Protein 4J6O (pdb70)

Foldseek 3Di:
DDDPQEAAVAAFQEKEWAACAQVVVFVVVQCVVVAKDKDQDDVADQLRRIDIDHPVLGAYEYQENLHFQFDHSSNSNSPQSNRVVVPRYAYAYALVLVVLLCVLVPDPDDCDRGNVVRVVVCVPDDDVSVVVSNVVSVPHAAWHQYNNNQAIEAAQKAAAVCPPPRDPVRSVCRHANDFDPAADPVRHTHHDPRLQVHQHNHQYEYAYQADCQWDDGNSYIHQRNPQLQQHWMWIQGPPVRDIDIDTHPDNRHHDDDDDPD/DPLPQEAAVAAFFEKEWAACAQVVVFVVVQCVVVQKDKDQDDPDDQLGRIDIDHPVLGAYEYQENLHFQFDHSSNSNSPQSNSVVVVRYAYAYALLLVQLLCVLVPDDDDCDRGNVVRVVVCVVDDVVNSVSSSVVSVPHAQKHQYHNRAAIEAAQKAAPVLRSPHDPVRSCCSHANAWPPDADPVRHTHGDPRLQVHDGNYQYEYARDADLQWDDRPSYIHQRPPQLQQHWMWIQGPPVRDIDIDTRPGNSHHPPPD

Secondary structure (DSSP, 8-state):
---TTEETT----EEEE---TT-HHHHHHHHHHTT-EEEE-TT--GGGSEEEE-TT--EEEE-S--SSSSTTHHHHHHHHHHHHHHTSEEE---HHHHHHHHHHTT------TTHHHHHHHHTTS-HHHHHHHHHHHHT--SEEEEGGGTEEEESS---GGGTT--SHHHHHHHHH--EEEEE-TTS-EEE--TTTT---SSEEEE--S--SS-EE-SSEEE---BGGGTSEEEEEEETTTEEEEEE-SS--SPPPP----/---TTEETT----EEEE---TT-HHHHHHHHHHTT-EEEE-TT--GGGSEEEE-TT--EEEE-S--SSSSS-HHHHHHHHHHHHHTTSEEE---HHHHHHHHHHHS------TTHHHHHHHHHTS-HHHHHHHHHHHHT--SEEEETTTTEEEESS---GGGTT--SHHHHHHHHH--EEEEE-TTS-EEE--HHHH---SSEEEE--S--SS-EEETTEEE---BGGGTSEEEEEEETTTEEEEEE-SS-SS-S---

Sequence (519 aa):
SMLWNNKKDDEHGPFDIIGDIHGCYDELKMLLEKLGYLIEEVEGGVGSGKYRVTHPEGRKVLFLGDLVDRGPKITEEVLKLVMGMVKSGIALCVPGNNHDVVKLLRKLNGRDVQQITHGLDRTLEQLAKEPQEFIEEVKAFIDGLVVSHYVLDDGKLVVAHAGMKEEFQGRGSGKVREFALYYGETTGETDEYGLPVRYDWASDYRGKALVVYGHTPQAEVLKKVNNNNTINIDTGCVFGGKLTAYRYPEREIVDVVKKALKTYYEPALEHHHSMMLWNNNKKDEHGPFDIIGDIHGCYDELKMLLEKLGYLIEEVEGGVGSGKYRRVTHPEGRKVLFLGDLVDRGPKITEVLKLVMGMVKSGIALLCVPGNHDVKLLRKLNGRDVQITHGLDRTLEQLAKEPQEFIEEVKAFIDGLVSHYVLDDGKLVVAHAGMKEEFQGRGSGKVREFALYGETTTGETDEYGLPVRYDWASDYRGKALVVYGHTTPQAEVLKVNNTINIDTGCVFGGKLTAYRYPEREIVDVKALKTYYEPALE

GO terms:
  GO:0005515 protein binding (F, IPI)

CATH classification: 3.60.21.10

Radius of gyration: 27.47 Å; Cα contacts (8 Å, |Δi|>4): 1203; chains: 2; bounding box: 80×48×78 Å

B-factor: mean 41.6, std 20.17, range [12.7, 152.12]

Organism: Acetivibrio thermocellus (strain ATCC 27405 / DSM 1237 / JCM 9322 / NBRC 103400 / NCIMB 10682 / NRRL B-4536 / VPI 7372) (NCBI:txid203119)

Solvent-accessible surface area: 24219 Å² total; per-residue (Å²): 152,171,76,190,6,65,68,91,129,55,78,30,45,2,0,0,0,1,6,0,6,0,0,17,44,0,0,76,83,0,0,74,130,11,30,3,103,30,100,129,52,171,78,21,124,7,8,34,49,16,128,5,56,20,106,118,50,8,75,0,2,1,0,1,5,2,0,3,29,2,61,83,0,13,35,0,0,15,1,0,8,10,1,46,156,55,38,21,3,38,3,1,0,0,50,23,2,4,54,0,14,74,60,37,94,65,143,135,23,139,80,52,118,1,1,58,86,0,45,93,28,3,80,171,36,71,124,128,6,26,52,58,0,63,70,27,2,101,42,19,18,14,0,17,10,0,6,67,8,63,0,0,2,0,3,0,0,0,43,97,114,10,38,28,105,49,49,51,142,0,76,103,3,0,3,97,13,49,76,63,75,130,86,56,104,98,46,95,98,52,154,62,87,12,5,51,90,6,170,7,146,3,8,0,0,11,0,38,49,67,52,89,107,43,73,128,38,70,45,0,7,3,0,5,4,6,1,1,33,36,30,37,2,1,0,11,41,5,36,28,54,67,70,29,39,11,162,19,95,141,98,39,46,145,77,95,178,165,113,181,182,149,129,88,150,8,48,69,96,127,49,86,28,42,1,0,0,0,1,5,0,7,0,1,14,44,1,0,64,85,0,0,80,128,9,30,5,111,33,85,118,51,164,71,19,110,8,10,31,48,18,116,4,46,19,108,129,50,7,68,0,1,1,0,1,5,2,0,0,23,0,63,80,0,14,35,0,0,17,0,0,7,7,1,47,165,58,40,19,3,33,3,1,0,0,45,11,2,3,40,0,12,70,63,36,93,57,147,141,26,146,72,59,112,3,0,84,83,0,52,110,18,6,80,164,32,71,120,124,2,19,90,60,0,40,66,28,2,102,54,22,28,11,0,20,9,0,7,63,13,35,0,0,1,0,3,0,0,0,36,93,109,13,24,11,128,61,57,52,130,1,84,104,2,0,3,101,8,50,92,66,71,119,84,65,176,183,50,106,100,51,136,63,87,15,5,51,89,7,159,6,152,4,10,0,0,13,0,35,50,70,50,89,106,35,78,123,39,84,38,1,0,4,0,6,5,6,2,2,46,19,21,37,2,1,0,9,42,4,49,38,36,51,65,28,41,8,125,11,107,134,58,29,19,92,83,85,92,206

Nearest PDB structures (foldseek):
  4j6o-assembly2_B  TM=9.905E-01  e=7.150E-50  Acetivibrio thermocellus ATCC 27405
  6uuq-assembly1_A  TM=6.506E-01  e=3.120E-08  Homo sapiens
  6zej-assembly6_O  TM=6.027E-01  e=7.648E-09  Homo sapiens
  6zeh-assembly2_B  TM=6.159E-01  e=3.491E-08  Homo sapiens
  1fjm-assembly2_B  TM=6.033E-01  e=2.788E-08  Oryctolagus cuniculus

InterPro domains:
  IPR004843 Calcineurin-like, phosphoesterase domain [PF00149] (181-378)
  IPR006186 Serine/threonine-specific protein phosphatase/bis(5-nucleosyl)-tetraphosphatase [PR00114] (181-208)
  IPR006186 Serine/threonine-specific protein phosphatase/bis(5-nucleosyl)-tetraphosphatase [PR00114] (228-255)
  IPR024028 Polynucleotide kinase-phosphatase, bacterial [TIGR04075] (1-870)
  IPR027417 P-loop containing nucleoside triphosphate hydrolase [G3DSA:3.40.50.300] (1-170)
  IPR027417 P-loop containing nucleoside triphosphate hydrolase [SSF52540] (10-129)
  IPR029052 Metallo-dependent phosphatase-like [G3DSA:3.60.21.10] (171-429)
  IPR029052 Metallo-dependent phosphatase-like [SSF56300] (152-404)
  IPR032380 Polynucleotide kinase-phosphatase, ligase domain [PF16542] (474-865)
  IPR041780 PrpE-like, metallophosphatase domain [cd07423] (183-421)
  IPR050126 Diadenosine polyphosphate hydrolase [PTHR42850] (174-424)

Structure (mmCIF, N/CA/C/O backbone):
data_4J6O
#
_entry.id   4J6O
#
_cell.length_a   66.700
_cell.length_b   38.660
_cell.length_c   92.950
_cell.angle_alpha   90.00
_cell.angle_beta   91.80
_cell.angle_gamma   90.00
#
_symmetry.space_group_name_H-M   'P 1 21 1'
#
loop_
_entity.id
_entity.type
_entity.pdbx_description
1 polymer Metallophosphoesterase
2 non-polymer 'CITRIC ACID'
3 non-polymer 'TRIETHYLENE GLYCOL'
4 non-polymer 'TETRAETHYLENE GLYCOL'
5 non-polymer GLYCEROL
6 non-polymer 'MANGANESE (II) ION'
7 water water
#
loop_
_atom_site.group_PDB
_atom_site.id
_atom_site.type_symbol
_atom_site.label_atom_id
_atom_site.label_alt_id
_atom_site.label_comp_id
_atom_site.label_asym_id
_atom_site.label_entity_id
_atom_site.label_seq_id
_atom_site.pdbx_PDB_ins_code
_atom_site.Cartn_x
_atom_site.Cartn_y
_atom_site.Cartn_z
_atom_site.occupancy
_atom_site.B_iso_or_equiv
_atom_site.auth_seq_id
_atom_site.auth_comp_id
_atom_site.auth_asym_id
_atom_site.auth_atom_id
_atom_site.pdbx_PDB_model_num
ATOM 1 N N . SER A 1 1 ? 45.610 48.184 26.580 1.00 85.11 169 SER A N 1
ATOM 2 C CA . SER A 1 1 ? 46.780 47.375 26.251 1.00 104.19 169 SER A CA 1
ATOM 3 C C . SER A 1 1 ? 47.353 46.727 27.505 1.00 111.46 169 SER A C 1
ATOM 4 O O . SER A 1 1 ? 48.378 46.045 27.451 1.00 115.07 169 SER A O 1
ATOM 7 N N . MET A 1 2 ? 46.670 46.920 28.630 1.00 123.65 170 MET A N 1
ATOM 8 C CA . MET A 1 2 ? 47.278 46.679 29.939 1.00 123.50 170 MET A CA 1
ATOM 9 C C . MET A 1 2 ? 46.781 45.430 30.674 1.00 115.18 170 MET A C 1
ATOM 10 O O . MET A 1 2 ? 46.477 45.492 31.867 1.00 104.74 170 MET A O 1
ATOM 15 N N . LEU A 1 3 ? 46.716 44.294 29.988 1.00 51.51 171 LEU A N 1
ATOM 16 C CA . LEU A 1 3 ? 46.065 43.133 30.593 1.00 69.43 171 LEU A CA 1
ATOM 17 C C . LEU A 1 3 ? 46.970 42.429 31.552 1.00 49.72 171 LEU A C 1
ATOM 18 O O . LEU A 1 3 ? 48.183 42.655 31.577 1.00 60.10 171 LEU A O 1
ATOM 23 N N . TRP A 1 4 ? 46.355 41.562 32.343 1.00 51.82 172 TRP A N 1
ATOM 24 C CA . TRP A 1 4 ? 47.072 40.867 33.382 1.00 48.03 172 TRP A CA 1
ATOM 25 C C . TRP A 1 4 ? 47.913 39.825 32.710 1.00 45.58 172 TRP A C 1
ATOM 26 O O . TRP A 1 4 ? 48.950 39.382 33.244 1.00 44.48 172 TRP A O 1
ATOM 37 N N . ASN A 1 5 ? 47.527 39.451 31.502 1.00 44.80 173 ASN A N 1
ATOM 38 C CA . ASN A 1 5 ? 48.248 38.352 30.878 1.00 42.53 173 ASN A CA 1
ATOM 39 C C . ASN A 1 5 ? 49.612 38.751 30.295 1.00 41.52 173 ASN A C 1
ATOM 40 O O . ASN A 1 5 ? 50.441 37.907 29.970 1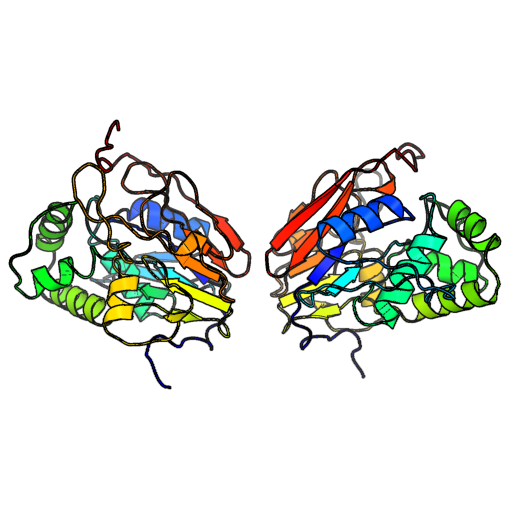.00 39.78 173 ASN A O 1
ATOM 45 N N . ASN A 1 6 ? 49.883 40.043 30.217 1.00 42.82 174 ASN A N 1
ATOM 46 C CA . ASN A 1 6 ? 51.135 40.479 29.634 1.00 42.20 174 ASN A CA 1
ATOM 47 C C . ASN A 1 6 ? 52.337 40.414 30.612 1.00 41.94 174 ASN A C 1
ATOM 48 O O . ASN A 1 6 ? 52.449 41.196 31.540 1.00 43.39 174 ASN A O 1
ATOM 53 N N . LYS A 1 7 ? 53.235 39.457 30.403 1.00 40.20 175 LYS A N 1
ATOM 54 C CA . LYS A 1 7 ? 54.443 39.352 31.230 1.00 40.04 175 LYS A CA 1
ATOM 55 C C . LYS A 1 7 ? 55.629 39.270 30.298 1.00 39.44 175 LYS A C 1
ATOM 56 O O . LYS A 1 7 ? 56.568 38.506 30.543 1.00 42.08 175 LYS A O 1
ATOM 62 N N . LYS A 1 8 ? 55.547 40.003 29.199 1.00 39.39 176 LYS A N 1
ATOM 63 C CA . LYS A 1 8 ? 56.586 39.981 28.184 1.00 40.46 176 LYS A CA 1
ATOM 64 C C . LYS A 1 8 ? 57.959 40.418 28.701 1.00 42.56 176 LYS A C 1
ATOM 65 O O . LYS A 1 8 ? 58.991 40.061 28.113 1.00 46.65 176 LYS A O 1
ATOM 71 N N . ASP A 1 9 ? 57.988 41.138 29.822 1.00 41.56 177 ASP A N 1
ATOM 72 C CA A ASP A 1 9 ? 59.260 41.557 30.424 0.49 58.52 177 ASP A CA 1
ATOM 73 C CA B ASP A 1 9 ? 59.254 41.555 30.425 0.51 57.96 177 ASP A CA 1
ATOM 74 C C . ASP A 1 9 ? 59.902 40.463 31.291 1.00 42.11 177 ASP A C 1
ATOM 75 O O . ASP A 1 9 ? 61.003 40.653 31.845 1.00 46.83 177 ASP A O 1
ATOM 84 N N . GLU A 1 10 ? 59.232 39.329 31.392 1.00 39.67 178 GLU A N 1
ATOM 85 C CA . GLU A 1 10 ? 59.740 38.187 32.142 1.00 39.28 178 GLU A CA 1
ATOM 86 C C . GLU A 1 10 ? 60.428 37.204 31.196 1.00 37.06 178 GLU A C 1
ATOM 87 O O . GLU A 1 10 ? 59.775 36.565 30.345 1.00 35.85 178 GLU A O 1
ATOM 93 N N . HIS A 1 11 ? 61.747 37.062 31.346 1.00 41.72 179 HIS A N 1
ATOM 94 C CA . HIS A 1 11 ? 62.484 36.295 30.348 1.00 40.86 179 HIS A CA 1
ATOM 95 C C . HIS A 1 11 ? 62.899 34.909 30.833 1.00 38.68 179 HIS A C 1
ATOM 96 O O . HIS A 1 11 ? 63.316 34.091 30.033 1.00 47.47 179 HIS A O 1
ATOM 103 N N . GLY A 1 12 ? 62.741 34.647 32.131 1.00 35.94 180 GLY A N 1
ATOM 104 C CA . GLY A 1 12 ? 63.081 33.361 32.702 1.00 35.52 180 GLY A CA 1
ATOM 105 C C . GLY A 1 12 ? 64.569 33.375 32.973 1.00 36.36 180 GLY A C 1
ATOM 106 O O . GLY A 1 12 ? 65.138 34.453 33.083 1.00 40.83 180 GLY A O 1
ATOM 107 N N . PRO A 1 13 ? 65.204 32.202 33.002 1.00 36.75 181 PRO A N 1
ATOM 108 C CA . PRO A 1 13 ? 64.630 30.881 32.679 1.00 34.78 181 PRO A CA 1
ATOM 109 C C . PRO A 1 13 ? 63.428 30.430 33.502 1.00 37.15 181 PRO A C 1
ATOM 110 O O . PRO A 1 13 ? 63.290 30.882 34.639 1.00 35.65 181 PRO A O 1
ATOM 114 N N . PHE A 1 14 ? 62.621 29.525 32.944 1.00 27.93 182 PHE A N 1
ATOM 115 C CA . PHE A 1 14 ? 61.429 29.040 33.659 1.00 25.63 182 PHE A CA 1
ATOM 116 C C . PHE A 1 14 ? 61.451 27.540 33.659 1.00 23.01 182 PHE A C 1
ATOM 117 O O . PHE A 1 14 ? 61.967 26.919 32.736 1.00 28.13 182 PHE A O 1
ATOM 125 N N . ASP A 1 15 ? 60.891 26.950 34.710 1.00 25.28 183 ASP A N 1
ATOM 126 C CA . ASP A 1 15 ? 60.625 25.519 34.719 1.00 21.51 183 ASP A CA 1
ATOM 127 C C . ASP A 1 15 ? 59.139 25.388 34.848 1.00 17.78 183 ASP A C 1
ATOM 128 O O . ASP A 1 15 ? 58.543 25.903 35.808 1.00 20.03 183 ASP A O 1
ATOM 133 N N . ILE A 1 16 ? 58.553 24.814 33.810 1.00 17.88 184 ILE A N 1
ATOM 134 C CA . ILE A 1 16 ? 57.087 24.841 33.629 1.00 18.37 184 ILE A CA 1
ATOM 135 C C . ILE A 1 16 ? 56.536 23.471 33.996 1.00 16.17 184 ILE A C 1
ATOM 136 O O . ILE A 1 16 ? 57.018 22.460 33.482 1.00 17.91 184 ILE A O 1
ATOM 141 N N . ILE A 1 17 ? 55.592 23.413 34.947 1.00 16.70 185 ILE A N 1
ATOM 142 C CA . ILE A 1 17 ? 55.252 22.104 35.569 1.00 16.20 185 ILE A CA 1
ATOM 143 C C . ILE A 1 17 ? 53.758 21.819 35.291 1.00 17.47 185 ILE A C 1
ATOM 144 O O . ILE A 1 17 ? 52.899 22.697 35.468 1.00 17.52 185 ILE A O 1
ATOM 149 N N . GLY A 1 18 ? 53.464 20.579 34.890 1.00 17.49 186 GLY A N 1
ATOM 150 C CA . GLY A 1 18 ? 52.094 20.176 34.556 1.00 17.51 186 GLY A CA 1
ATOM 151 C C . GLY A 1 18 ? 51.266 19.819 35.784 1.00 15.15 186 GLY A C 1
ATOM 152 O O . GLY A 1 18 ? 51.598 20.132 36.917 1.00 19.59 186 GLY A O 1
ATOM 153 N N . ASP A 1 19 ? 50.108 19.196 35.527 1.00 16.18 187 ASP A N 1
ATOM 154 C CA . ASP A 1 19 ? 49.126 18.999 36.595 1.00 13.20 187 ASP A CA 1
ATOM 155 C C . ASP A 1 19 ? 49.679 18.187 37.758 1.00 15.52 187 ASP A C 1
ATOM 156 O O . ASP A 1 19 ? 50.143 17.048 37.589 1.00 18.49 187 ASP A O 1
ATOM 161 N N . ILE A 1 20 ? 49.522 18.759 38.938 1.00 16.17 188 ILE A N 1
ATOM 162 C CA . ILE A 1 20 ? 50.015 18.162 40.147 1.00 15.37 188 ILE A CA 1
ATOM 163 C C . ILE A 1 20 ? 48.982 17.320 40.890 1.00 16.15 188 ILE A C 1
ATOM 164 O O . ILE A 1 20 ? 49.332 16.246 41.383 1.00 18.54 188 ILE A O 1
ATOM 169 N N . HIS A 1 21 ? 47.707 17.820 40.905 1.00 18.87 189 HIS A N 1
ATOM 170 C CA . HIS A 1 21 ? 46.609 17.038 41.486 1.00 20.06 189 HIS A CA 1
ATOM 171 C C . HIS A 1 21 ? 47.053 16.379 42.818 1.00 23.81 189 HIS A C 1
ATOM 172 O O . HIS A 1 21 ? 46.915 15.162 43.021 1.00 21.87 189 HIS A O 1
ATOM 179 N N . GLY A 1 22 ? 47.578 17.197 43.715 1.00 20.82 190 GLY A N 1
ATOM 180 C CA . GLY A 1 22 ? 47.819 16.757 45.083 1.00 20.50 190 GLY A CA 1
ATOM 181 C C . GLY A 1 22 ? 49.056 15.906 45.282 1.00 21.49 190 GLY A C 1
ATOM 182 O O . GLY A 1 22 ? 49.255 15.383 46.357 1.00 22.87 190 GLY A O 1
ATOM 183 N N . CYS A 1 23 ? 49.857 15.744 44.230 1.00 19.58 191 CYS A N 1
ATOM 184 C CA . CYS A 1 23 ? 51.022 14.868 44.338 1.00 18.73 191 CYS A CA 1
ATOM 185 C C . CYS A 1 23 ? 52.251 15.635 44.909 1.00 20.68 191 CYS A C 1
ATOM 186 O O . CYS A 1 23 ? 53.217 15.878 44.191 1.00 22.42 191 CYS A O 1
ATOM 189 N N . TYR A 1 24 ? 52.155 16.019 46.156 1.00 23.53 192 TYR A N 1
ATOM 190 C CA . TYR A 1 24 ? 53.238 16.755 46.789 1.00 25.01 192 TYR A CA 1
ATOM 191 C C . TYR A 1 24 ? 54.593 16.033 46.734 1.00 24.22 192 TYR A C 1
ATOM 192 O O . TYR A 1 24 ? 55.622 16.690 46.497 1.00 22.34 192 TYR A O 1
ATOM 201 N N . ASP A 1 25 ? 54.632 14.711 46.981 1.00 24.93 193 ASP A N 1
ATOM 202 C CA . ASP A 1 25 ? 55.934 14.044 47.115 1.00 26.82 193 ASP A CA 1
ATOM 203 C C . ASP A 1 25 ? 56.682 14.184 45.796 1.00 22.06 193 ASP A C 1
ATOM 204 O O . ASP A 1 25 ? 57.918 14.468 45.773 1.00 23.41 193 ASP A O 1
ATOM 209 N N . GLU A 1 26 ? 55.931 14.023 44.708 1.00 22.57 194 GLU A N 1
ATOM 210 C CA . GLU A 1 26 ? 56.531 14.029 43.380 1.00 19.52 194 GLU A CA 1
ATOM 211 C C . GLU A 1 26 ? 56.907 15.456 43.016 1.00 23.11 194 GLU A C 1
ATOM 212 O O . GLU A 1 26 ? 57.899 15.677 42.354 1.00 22.86 194 GLU A O 1
ATOM 218 N N . LEU A 1 27 ? 56.062 16.389 43.402 1.00 21.85 195 LEU A N 1
ATOM 219 C CA . LEU A 1 27 ? 56.388 17.824 43.212 1.00 19.14 195 LEU A CA 1
ATOM 220 C C . LEU A 1 27 ? 57.698 18.202 43.916 1.00 24.37 195 LEU A C 1
ATOM 221 O O . LEU A 1 27 ? 58.541 18.864 43.322 1.00 22.64 195 LEU A O 1
ATOM 226 N N . LYS A 1 28 ? 57.850 17.769 45.162 1.00 23.57 196 LYS A N 1
ATOM 227 C CA . LYS A 1 28 ? 59.062 18.078 45.900 1.00 23.15 196 LYS A CA 1
ATOM 228 C C . LYS A 1 28 ? 60.254 17.444 45.208 1.00 25.80 196 LYS A C 1
ATOM 229 O O . LYS A 1 28 ? 61.285 18.114 45.028 1.00 26.10 196 LYS A O 1
ATOM 235 N N . MET A 1 29 ? 60.122 16.166 44.806 1.00 24.73 197 MET A N 1
ATOM 236 C CA . MET A 1 29 ? 61.190 15.478 44.072 1.00 24.61 197 MET A CA 1
ATOM 237 C C . MET A 1 29 ? 61.572 16.220 42.789 1.00 21.79 197 MET A C 1
ATOM 238 O O . MET A 1 29 ? 62.767 16.407 42.503 1.00 26.82 197 MET A O 1
ATOM 243 N N . LEU A 1 30 ? 60.551 16.683 42.041 1.00 20.96 198 LEU A N 1
ATOM 244 C CA . LEU A 1 30 ? 60.815 17.302 40.762 1.00 20.07 198 LEU A CA 1
ATOM 245 C C . LEU A 1 30 ? 61.519 18.654 40.966 1.00 25.16 198 LEU A C 1
ATOM 246 O O . LEU A 1 30 ? 62.471 19.010 40.265 1.00 22.33 198 LEU A O 1
ATOM 251 N N . LEU A 1 31 ? 61.015 19.447 41.897 1.00 21.11 199 LEU A N 1
ATOM 252 C CA . LEU A 1 31 ? 61.669 20.739 42.183 1.00 21.58 199 LEU A CA 1
ATOM 253 C C . LEU A 1 31 ? 63.122 20.526 42.607 1.00 23.51 199 LEU A C 1
ATOM 254 O O . LEU A 1 31 ? 64.031 21.242 42.149 1.00 25.52 199 LEU A O 1
ATOM 259 N N . GLU A 1 32 ? 63.350 19.536 43.461 1.00 26.00 200 GLU A N 1
ATOM 260 C CA . GLU A 1 32 ? 64.726 19.312 43.945 1.00 26.00 200 GLU A CA 1
ATOM 261 C C . GLU A 1 32 ? 65.613 18.877 42.798 1.00 22.75 200 GLU A C 1
ATOM 262 O O . GLU A 1 32 ? 66.773 19.306 42.677 1.00 29.11 200 GLU A O 1
ATOM 268 N N . LYS A 1 33 ? 65.061 18.046 41.918 1.00 23.94 201 LYS A N 1
ATOM 269 C CA . LYS A 1 33 ? 65.824 17.579 40.767 1.00 26.46 201 LYS A CA 1
ATOM 270 C C . LYS A 1 33 ? 66.166 18.740 39.851 1.00 29.93 201 LYS A C 1
ATOM 271 O O . LYS A 1 33 ? 67.202 18.738 39.193 1.00 31.56 201 LYS A O 1
ATOM 277 N N . LEU A 1 34 ? 65.305 19.744 39.825 1.00 24.55 202 LEU A N 1
ATOM 278 C CA . LEU A 1 34 ? 65.563 20.940 39.017 1.00 24.82 202 LEU A CA 1
ATOM 279 C C . LEU A 1 34 ? 66.497 21.938 39.681 1.00 27.12 202 LEU A C 1
ATOM 280 O O . LEU A 1 34 ? 66.718 23.025 39.146 1.00 29.16 202 LEU A O 1
ATOM 285 N N . GLY A 1 35 ? 66.982 21.596 40.871 1.00 25.53 203 GLY A N 1
ATOM 286 C CA . GLY A 1 35 ? 67.885 22.477 41.571 1.00 28.17 203 GLY A CA 1
ATOM 287 C C . GLY A 1 35 ? 67.288 23.467 42.558 1.00 30.23 203 GLY A C 1
ATOM 288 O O . GLY A 1 35 ? 68.024 24.254 43.178 1.00 34.57 203 GLY A O 1
ATOM 289 N N . TYR A 1 36 ? 65.965 23.430 42.734 1.00 32.42 204 TYR A N 1
ATOM 290 C CA . TYR A 1 36 ? 65.339 24.253 43.758 1.00 27.51 204 TYR A CA 1
ATOM 291 C C . TYR A 1 36 ? 65.647 23.687 45.118 1.00 31.15 204 TYR A C 1
ATOM 292 O O . TYR A 1 36 ? 65.854 22.493 45.276 1.00 33.46 204 TYR A O 1
ATOM 301 N N . LEU A 1 37 ? 65.647 24.577 46.102 1.00 37.58 205 LEU A N 1
ATOM 302 C CA . LEU A 1 37 ? 65.939 24.254 47.479 1.00 31.79 205 LEU A CA 1
ATOM 303 C C . LEU A 1 37 ? 64.680 24.567 48.252 1.00 33.74 205 LEU A C 1
ATOM 304 O O . LEU A 1 37 ? 64.174 25.693 48.199 1.00 34.92 205 LEU A O 1
ATOM 309 N N . ILE A 1 38 ? 64.154 23.564 48.946 1.00 38.01 206 ILE A N 1
ATOM 310 C CA . ILE A 1 38 ? 62.911 23.738 49.680 1.00 32.93 206 ILE A CA 1
ATOM 311 C C . ILE A 1 38 ? 63.198 23.672 51.157 1.00 44.78 206 ILE A C 1
ATOM 312 O O . ILE A 1 38 ? 63.752 22.695 51.674 1.00 43.53 206 ILE A O 1
ATOM 317 N N . GLU A 1 39 ? 62.857 24.751 51.832 1.00 37.33 207 GLU A N 1
ATOM 318 C CA . GLU A 1 39 ? 63.078 24.854 53.251 1.00 41.25 207 GLU A CA 1
ATOM 319 C C . GLU A 1 39 ? 61.735 24.681 53.901 1.00 74.30 207 GLU A C 1
ATOM 320 O O . GLU A 1 39 ? 60.751 25.319 53.511 1.00 42.30 207 GLU A O 1
ATOM 326 N N . GLU A 1 40 ? 61.673 23.752 54.844 1.00 51.14 208 GLU A N 1
ATOM 327 C CA . GLU A 1 40 ? 60.525 23.680 55.720 1.00 45.48 208 GLU A CA 1
ATOM 328 C C . GLU A 1 40 ? 60.829 24.719 56.785 1.00 52.17 208 GLU A C 1
ATOM 329 O O . GLU A 1 40 ? 61.765 24.565 57.563 1.00 55.66 208 GLU A O 1
ATOM 335 N N . VAL A 1 41 ? 60.046 25.789 56.784 1.00 52.94 209 VAL A N 1
ATOM 336 C CA . VAL A 1 41 ? 60.244 26.911 57.691 1.00 44.37 209 VAL A CA 1
ATOM 337 C C . VAL A 1 41 ? 59.879 26.596 59.141 1.00 38.81 209 VAL A C 1
ATOM 338 O O . VAL A 1 41 ? 58.802 26.061 59.406 1.00 61.74 209 VAL A O 1
ATOM 342 N N . GLU A 1 42 ? 60.765 26.932 60.078 1.00 41.69 210 GLU A N 1
ATOM 343 C CA . GLU A 1 42 ? 60.442 26.853 61.505 1.00 64.73 210 GLU A CA 1
ATOM 344 C C . GLU A 1 42 ? 59.243 27.702 61.940 1.00 53.64 210 GLU A C 1
ATOM 345 O O . GLU A 1 42 ? 59.237 28.927 61.796 1.00 53.98 210 GLU A O 1
ATOM 351 N N . GLY A 1 43 ? 58.214 27.035 62.457 1.00 61.09 211 GLY A N 1
ATOM 352 C CA . GLY A 1 43 ? 57.027 27.725 62.917 1.00 50.71 211 GLY A CA 1
ATOM 353 C C . GLY A 1 43 ? 56.123 28.138 61.771 1.00 98.74 211 GLY A C 1
ATOM 354 O O . GLY A 1 43 ? 55.052 28.706 61.999 1.00 57.80 211 GLY A O 1
ATOM 355 N N . GLY A 1 44 ? 56.542 27.831 60.541 1.00 55.35 212 GLY A N 1
ATOM 356 C CA . GLY A 1 44 ? 55.845 28.315 59.360 1.00 47.88 212 GLY A CA 1
ATOM 357 C C . GLY A 1 44 ? 54.486 27.684 59.193 1.00 63.84 212 GLY A C 1
ATOM 358 O O . GLY A 1 44 ? 54.334 26.476 59.414 1.00 53.09 212 GLY A O 1
ATOM 359 N N . VAL A 1 45 ? 53.507 28.491 58.782 1.00 44.76 213 VAL A N 1
ATOM 360 C CA . VAL A 1 45 ? 52.132 28.018 58.657 1.00 55.34 213 VAL A CA 1
ATOM 361 C C . VAL A 1 45 ? 51.438 28.451 57.350 1.00 38.83 213 VAL A C 1
ATOM 362 O O . VAL A 1 45 ? 51.660 29.548 56.852 1.00 47.03 213 VAL A O 1
ATOM 366 N N . GLY A 1 46 ? 50.604 27.569 56.799 1.00 46.11 214 GLY A N 1
ATOM 367 C CA . GLY A 1 46 ? 49.872 27.860 55.572 1.00 40.12 214 GLY A CA 1
ATOM 368 C C . GLY A 1 46 ? 50.832 28.143 54.438 1.00 45.56 214 GLY A C 1
ATOM 369 O O . GLY A 1 46 ? 51.700 27.317 54.153 1.00 40.57 214 GLY A O 1
ATOM 370 N N . SER A 1 47 ? 50.712 29.312 53.811 1.00 39.94 215 SER A N 1
ATOM 371 C CA . SER A 1 47 ? 51.617 29.659 52.716 1.00 33.42 215 SER A CA 1
ATOM 372 C C . SER A 1 47 ? 53.027 30.051 53.175 1.00 35.29 215 SER A C 1
ATOM 373 O O . SER A 1 47 ? 53.887 30.357 52.335 1.00 37.56 215 SER A O 1
ATOM 376 N N . GLY A 1 48 ? 53.252 30.066 54.496 1.00 36.15 216 GLY A N 1
ATOM 377 C CA . GLY A 1 48 ? 54.568 30.363 55.022 1.00 36.58 216 GLY A CA 1
ATOM 378 C C . GLY A 1 48 ? 55.243 29.087 55.509 1.00 35.29 216 GLY A C 1
ATOM 379 O O . GLY A 1 48 ? 56.312 29.130 56.134 1.00 42.14 216 GLY A O 1
ATOM 380 N N . LYS A 1 49 ? 54.643 27.940 55.200 1.00 39.81 217 LYS A N 1
ATOM 381 C CA . LYS A 1 49 ? 55.133 26.660 55.685 1.00 36.57 217 LYS A CA 1
ATOM 382 C C . LYS A 1 49 ? 56.450 26.324 54.985 1.00 57.80 217 LYS A C 1
ATOM 383 O O . LYS A 1 49 ? 57.340 25.725 55.577 1.00 39.32 217 LYS A O 1
ATOM 389 N N . TYR A 1 50 ? 56.581 26.741 53.727 1.00 35.29 218 TYR A N 1
ATOM 390 C CA . TYR A 1 50 ? 57.757 26.402 52.931 1.00 32.57 218 TYR A CA 1
ATOM 391 C C . TYR A 1 50 ? 58.410 27.664 52.347 1.00 37.43 218 TYR A C 1
ATOM 392 O O . TYR A 1 50 ? 57.760 28.684 52.183 1.00 39.53 218 TYR A O 1
ATOM 401 N N . ARG A 1 51 ? 59.697 27.577 52.025 1.00 33.20 219 ARG A N 1
ATOM 402 C CA . ARG A 1 51 ? 60.353 28.618 51.235 1.00 28.47 219 ARG A CA 1
ATOM 403 C C . ARG A 1 51 ? 61.240 27.968 50.190 1.00 37.42 219 ARG A C 1
ATOM 404 O O . ARG A 1 51 ? 62.086 27.139 50.504 1.00 37.32 219 ARG A O 1
ATOM 412 N N . VAL A 1 52 ? 61.039 28.359 48.935 1.00 31.94 220 VAL A N 1
ATOM 413 C CA . VAL A 1 52 ? 61.745 27.732 47.816 1.00 27.64 220 VAL A CA 1
ATOM 414 C C . VAL A 1 52 ? 62.676 28.749 47.165 1.00 32.45 220 VAL A C 1
ATOM 415 O O . VAL A 1 52 ? 62.245 29.886 46.917 1.00 34.01 220 VAL A O 1
ATOM 419 N N . THR A 1 53 ? 63.924 28.346 46.879 1.00 34.70 221 THR A N 1
ATOM 420 C CA . THR A 1 53 ? 64.867 29.214 46.179 1.00 29.39 221 THR A CA 1
ATOM 421 C C . THR A 1 53 ? 65.595 28.438 45.095 1.00 36.54 221 THR A C 1
ATOM 422 O O . THR A 1 53 ? 65.512 27.210 45.038 1.00 31.32 221 THR A O 1
ATOM 426 N N . HIS A 1 54 ? 66.266 29.176 44.212 1.00 33.84 222 HIS A N 1
ATOM 427 C CA . HIS A 1 54 ? 67.103 28.581 43.176 1.00 30.55 222 HIS A CA 1
ATOM 428 C C . HIS A 1 54 ? 68.375 29.437 42.997 1.00 33.20 222 HIS A C 1
ATOM 429 O O . HIS A 1 54 ? 68.297 30.638 42.723 1.00 40.34 222 HIS A O 1
ATOM 436 N N . PRO A 1 55 ? 69.523 28.791 43.090 1.00 38.00 223 PRO A N 1
ATOM 437 C CA . PRO A 1 55 ? 70.790 29.536 43.017 1.00 41.46 223 PRO A CA 1
ATOM 438 C C . PRO A 1 55 ? 71.061 30.160 41.656 1.00 44.50 223 PRO A C 1
ATOM 439 O O . PRO A 1 55 ? 71.804 31.135 41.591 1.00 42.29 223 PRO A O 1
ATOM 443 N N . GLU A 1 56 ? 70.475 29.621 40.593 1.00 38.88 224 GLU A N 1
ATOM 444 C CA . GLU A 1 56 ? 70.635 30.212 39.267 1.00 34.35 224 GLU A CA 1
ATOM 445 C C . GLU A 1 56 ? 69.506 31.212 38.934 1.00 43.39 224 GLU A C 1
ATOM 446 O O . GLU A 1 56 ? 69.405 31.694 37.798 1.00 41.20 224 GLU A O 1
ATOM 452 N N . GLY A 1 57 ? 68.660 31.507 39.918 1.00 39.97 225 GLY A N 1
ATOM 453 C CA . GLY A 1 57 ? 67.577 32.449 39.728 1.00 34.35 225 GLY A CA 1
ATOM 454 C C . GLY A 1 57 ? 66.455 32.004 38.770 1.00 54.23 225 GLY A C 1
ATOM 455 O O . GLY A 1 57 ? 65.756 32.834 38.158 1.00 37.16 225 GLY A O 1
ATOM 456 N N . ARG A 1 58 ? 66.293 30.696 38.613 1.00 33.95 226 ARG A N 1
ATOM 457 C CA . ARG A 1 58 ? 65.218 30.155 37.769 1.00 36.43 226 ARG A CA 1
ATOM 458 C C . ARG A 1 58 ? 63.891 30.351 38.468 1.00 30.53 226 ARG A C 1
ATOM 459 O O . ARG A 1 58 ? 63.850 30.488 39.685 1.00 30.15 226 ARG A O 1
ATOM 467 N N . LYS A 1 59 ? 62.815 30.382 37.679 1.00 26.43 227 LYS A N 1
ATOM 468 C CA . LYS A 1 59 ? 61.440 30.589 38.196 1.00 24.25 227 LYS A CA 1
ATOM 469 C C . LYS A 1 59 ? 60.558 29.473 37.693 1.00 24.47 227 LYS A C 1
ATOM 470 O O . LYS A 1 59 ? 60.809 28.944 36.655 1.00 24.82 227 LYS A O 1
ATOM 476 N N . VAL A 1 60 ? 59.541 29.139 38.466 1.00 22.89 228 VAL A N 1
ATOM 477 C CA . VAL A 1 60 ? 58.612 28.067 38.118 1.00 20.13 228 VAL A CA 1
ATOM 478 C C . VAL A 1 60 ? 57.319 28.667 37.571 1.00 20.81 228 VAL A C 1
ATOM 479 O O . VAL A 1 60 ? 56.766 29.639 38.132 1.00 23.48 228 VAL A O 1
ATOM 483 N N . LEU A 1 61 ? 56.783 28.011 36.547 1.00 18.95 229 LEU A N 1
ATOM 484 C CA . LEU A 1 61 ? 55.446 28.360 36.044 1.00 17.48 229 LEU A CA 1
ATOM 485 C C . LEU A 1 61 ? 54.555 27.144 36.191 1.00 19.02 229 LEU A C 1
ATOM 486 O O . LEU A 1 61 ? 54.825 26.125 35.571 1.00 18.54 229 LEU A O 1
ATOM 491 N N . PHE A 1 62 ? 53.526 27.238 37.047 1.00 17.34 230 PHE A N 1
ATOM 492 C CA . PHE A 1 62 ? 52.629 26.092 37.269 1.00 16.70 230 PHE A CA 1
ATOM 493 C C . PHE A 1 62 ? 51.480 26.222 36.315 1.00 18.00 230 PHE A C 1
ATOM 494 O O . PHE A 1 62 ? 50.921 27.315 36.184 1.00 19.10 230 PHE A O 1
ATOM 502 N N . LEU A 1 63 ? 51.086 25.088 35.724 1.00 15.71 231 LEU A N 1
ATOM 503 C CA . LEU A 1 63 ? 50.021 25.066 34.705 1.00 15.70 231 LEU A CA 1
ATOM 504 C C . LEU A 1 63 ? 48.658 24.811 35.324 1.00 20.68 231 LEU A C 1
ATOM 505 O O . LEU A 1 63 ? 47.629 24.726 34.602 1.00 21.46 231 LEU A O 1
ATOM 510 N N . GLY A 1 64 ? 48.640 24.764 36.636 1.00 18.51 232 GLY A N 1
ATOM 511 C CA . GLY A 1 64 ? 47.402 24.636 37.391 1.00 20.48 232 GLY A CA 1
ATOM 512 C C . GLY A 1 64 ? 46.962 23.196 37.582 1.00 20.50 232 GLY A C 1
ATOM 513 O O . GLY A 1 64 ? 47.751 22.247 37.374 1.00 18.58 232 GLY A O 1
ATOM 514 N N . ASP A 1 65 ? 45.716 23.009 37.971 1.00 17.48 233 ASP A N 1
ATOM 515 C CA . ASP A 1 65 ? 45.171 21.699 38.421 1.00 16.91 233 ASP A CA 1
ATOM 516 C C . ASP A 1 65 ? 46.039 21.188 39.575 1.00 18.40 233 ASP A C 1
ATOM 517 O O . ASP A 1 65 ? 46.595 20.084 39.557 1.00 19.43 233 ASP A O 1
ATOM 522 N N . LEU A 1 66 ? 46.182 22.060 40.575 1.00 18.99 234 LEU A N 1
ATOM 523 C CA . LEU A 1 66 ? 46.912 21.759 41.843 1.00 18.72 234 LEU A CA 1
ATOM 524 C C . LEU A 1 66 ? 46.122 20.833 42.745 1.00 21.32 234 LEU A C 1
ATOM 525 O O . LEU A 1 66 ? 46.713 20.049 43.506 1.00 20.94 234 LEU A O 1
ATOM 530 N N . VAL A 1 67 ? 44.781 20.907 42.640 1.00 20.23 235 VAL A N 1
ATOM 531 C CA . VAL A 1 67 ? 43.922 20.220 43.584 1.00 21.48 235 VAL A CA 1
ATOM 532 C C . VAL A 1 67 ? 43.225 19.025 42.962 1.00 21.36 235 VAL A C 1
ATOM 533 O O . VAL A 1 67 ? 43.352 18.790 41.774 1.00 22.03 235 VAL A O 1
ATOM 537 N N . ASP A 1 68 ? 42.571 18.225 43.818 1.00 24.28 236 ASP A N 1
ATOM 538 C CA . ASP A 1 68 ? 41.803 17.021 43.451 1.00 21.71 236 ASP A CA 1
ATOM 539 C C . ASP A 1 68 ? 42.652 15.782 43.271 1.00 25.07 236 ASP A C 1
ATOM 540 O O . ASP A 1 68 ? 43.820 15.879 42.872 1.00 22.70 236 ASP A O 1
ATOM 545 N N . ARG A 1 69 ? 42.083 14.635 43.656 1.00 25.66 237 ARG A N 1
ATOM 546 C CA . ARG A 1 69 ? 42.568 13.281 43.353 1.00 24.51 237 ARG A CA 1
ATOM 547 C C . ARG A 1 69 ? 43.665 12.787 44.258 1.00 25.77 237 ARG A C 1
ATOM 548 O O . ARG A 1 69 ? 43.560 11.716 44.856 1.00 27.32 237 ARG A O 1
ATOM 556 N N . GLY A 1 70 ? 44.736 13.565 44.343 1.00 23.79 238 GLY A N 1
ATOM 557 C CA . GLY A 1 70 ? 45.920 13.071 45.046 1.00 25.01 238 GLY A CA 1
ATOM 558 C C . GLY A 1 70 ? 45.928 13.178 46.561 1.00 24.98 238 GLY A C 1
ATOM 559 O O . GLY A 1 70 ? 45.012 13.733 47.171 1.00 26.29 238 GLY A O 1
ATOM 560 N N . PRO A 1 71 ? 46.994 12.687 47.195 1.00 25.75 239 PRO A N 1
ATOM 561 C CA . PRO A 1 71 ? 47.024 12.440 48.635 1.00 25.99 239 PRO A CA 1
ATOM 562 C C . PRO A 1 71 ? 47.436 13.616 49.498 1.00 24.69 239 PRO A C 1
ATOM 563 O O . PRO A 1 71 ? 47.205 13.542 50.708 1.00 30.41 239 PRO A O 1
ATOM 567 N N . LYS A 1 72 ? 47.993 14.681 48.902 1.00 24.77 240 LYS A N 1
ATOM 568 C CA . LYS A 1 72 ? 48.623 15.753 49.673 1.00 27.67 240 LYS A CA 1
ATOM 569 C C . LYS A 1 72 ? 48.267 17.115 49.080 1.00 31.01 240 LYS A C 1
ATOM 570 O O . LYS A 1 72 ? 49.097 17.977 48.859 1.00 25.86 240 LYS A O 1
ATOM 576 N N . ILE A 1 73 ? 46.991 17.285 48.765 1.00 25.30 241 ILE A N 1
ATOM 577 C CA . ILE A 1 73 ? 46.507 18.518 48.168 1.00 24.47 241 ILE A CA 1
ATOM 578 C C . ILE A 1 73 ? 46.808 19.812 48.998 1.00 27.93 241 ILE A C 1
ATOM 579 O O . ILE A 1 73 ? 47.187 20.832 48.429 1.00 26.86 241 ILE A O 1
ATOM 584 N N . THR A 1 74 ? 46.620 19.805 50.325 1.00 29.10 242 THR A N 1
ATOM 585 C CA . THR A 1 74 ? 46.865 21.050 51.057 1.00 27.85 242 THR A CA 1
ATOM 586 C C . THR A 1 74 ? 48.359 21.409 51.125 1.00 29.58 242 THR A C 1
ATOM 587 O O . THR A 1 74 ? 48.692 22.560 51.107 1.00 31.72 242 THR A O 1
ATOM 591 N N . GLU A 1 75 ? 49.224 20.393 51.124 1.00 28.95 243 GLU A N 1
ATOM 592 C CA A GLU A 1 75 ? 50.659 20.645 51.103 0.59 29.00 243 GLU A CA 1
ATOM 593 C CA B GLU A 1 75 ? 50.665 20.587 51.078 0.41 34.14 243 GLU A CA 1
ATOM 594 C C . GLU A 1 75 ? 51.056 21.234 49.755 1.00 32.86 243 GLU A C 1
ATOM 595 O O . GLU A 1 75 ? 51.858 22.176 49.719 1.00 27.77 243 GLU A O 1
ATOM 606 N N . VAL A 1 76 ? 50.501 20.684 48.661 1.00 27.54 244 VAL A N 1
ATOM 607 C CA . VAL A 1 76 ? 50.735 21.292 47.358 1.00 21.70 244 VAL A CA 1
ATOM 608 C C . VAL A 1 76 ? 50.303 22.766 47.380 1.00 26.17 244 VAL A C 1
ATOM 609 O O . VAL A 1 76 ? 50.996 23.647 46.898 1.00 25.20 244 VAL A O 1
ATOM 613 N N . LEU A 1 77 ? 49.123 23.026 47.928 1.00 25.63 245 LEU A N 1
ATOM 614 C CA . LEU A 1 77 ? 48.629 24.393 47.940 1.00 28.75 245 LEU A CA 1
ATOM 615 C C . LEU A 1 77 ? 49.545 25.304 48.742 1.00 30.05 245 LEU A C 1
ATOM 616 O O . LEU A 1 77 ? 49.888 26.422 48.307 1.00 28.46 245 LEU A O 1
ATOM 621 N N . LYS A 1 78 ? 49.958 24.837 49.905 1.00 29.57 246 LYS A N 1
ATOM 622 C CA . LYS A 1 78 ? 50.823 25.691 50.736 1.00 29.99 246 LYS A CA 1
ATOM 623 C C . LYS A 1 78 ? 52.129 25.998 50.017 1.00 30.80 246 LYS A C 1
ATOM 624 O O . LYS A 1 78 ? 52.646 27.102 50.077 1.00 31.94 246 LYS A O 1
ATOM 630 N N . LEU A 1 79 ? 52.693 24.981 49.387 1.00 27.30 247 LEU A N 1
ATOM 631 C CA . LEU A 1 79 ? 53.963 25.141 48.704 1.00 26.49 247 LEU A CA 1
ATOM 632 C C . LEU A 1 79 ? 53.795 26.122 47.550 1.00 26.46 247 LEU A C 1
ATOM 633 O O . LEU A 1 79 ? 54.560 27.063 47.428 1.00 29.00 247 LEU A O 1
ATOM 638 N N . VAL A 1 80 ? 52.807 25.890 46.680 1.00 23.96 248 VAL A N 1
ATOM 639 C CA . VAL A 1 80 ? 52.645 26.739 45.508 1.00 23.75 248 VAL A CA 1
ATOM 640 C C . VAL A 1 80 ? 52.280 28.199 45.848 1.00 24.09 248 VAL A C 1
ATOM 641 O O . VAL A 1 80 ? 52.845 29.153 45.280 1.00 25.37 248 VAL A O 1
ATOM 645 N N . MET A 1 81 ? 51.388 28.355 46.822 1.00 26.26 249 MET A N 1
ATOM 646 C CA . MET A 1 81 ? 51.042 29.708 47.261 1.00 25.88 249 MET A CA 1
ATOM 647 C C . MET A 1 81 ? 52.231 30.513 47.816 1.00 29.10 249 MET A C 1
ATOM 648 O O . MET A 1 81 ? 52.393 31.705 47.517 1.00 33.13 249 MET A O 1
ATOM 653 N N . GLY A 1 82 ? 53.077 29.843 48.599 1.00 34.55 250 GLY A N 1
ATOM 654 C CA . GLY A 1 82 ? 54.310 30.454 49.062 1.00 29.22 250 GLY A CA 1
ATOM 655 C C . GLY A 1 82 ? 55.280 30.843 47.948 1.00 35.95 250 GLY A C 1
ATOM 656 O O . GLY A 1 82 ? 56.013 31.820 48.053 1.00 35.79 250 GLY A O 1
ATOM 657 N N . MET A 1 83 ? 55.325 30.041 46.889 1.00 27.12 251 MET A N 1
ATOM 658 C CA . MET A 1 83 ? 56.206 30.301 45.778 1.00 26.19 251 MET A CA 1
ATOM 659 C C . MET A 1 83 ? 55.744 31.490 45.001 1.00 32.80 251 MET A C 1
ATOM 660 O O . MET A 1 83 ? 56.554 32.289 44.544 1.00 29.05 251 MET A O 1
ATOM 665 N N . VAL A 1 84 ? 54.435 31.594 44.827 1.00 28.13 252 VAL A N 1
ATOM 666 C CA . VAL A 1 84 ? 53.895 32.713 44.075 1.00 31.07 252 VAL A CA 1
ATOM 667 C C . VAL A 1 84 ? 54.158 33.946 44.929 1.00 40.64 252 VAL A C 1
ATOM 668 O O . VAL A 1 84 ? 54.543 34.983 44.421 1.00 37.64 252 VAL A O 1
ATOM 672 N N . LYS A 1 85 ? 54.001 33.814 46.237 1.00 31.51 253 LYS A N 1
ATOM 673 C CA . LYS A 1 85 ? 54.166 35.003 47.117 1.00 30.57 253 LYS A CA 1
ATOM 674 C C . LYS A 1 85 ? 55.618 35.508 47.254 1.00 51.31 253 LYS A C 1
ATOM 675 O O . LYS A 1 85 ? 55.871 36.707 47.364 1.00 39.16 253 LYS A O 1
ATOM 681 N N . SER A 1 86 ? 56.575 34.593 47.220 1.00 37.12 254 SER A N 1
ATOM 682 C CA . SER A 1 86 ? 57.990 34.942 47.354 1.00 33.48 254 SER A CA 1
ATOM 683 C C . SER A 1 86 ? 58.554 35.414 46.007 1.00 63.88 254 SER A C 1
ATOM 684 O O . SER A 1 86 ? 59.708 35.881 45.918 1.00 49.95 254 SER A O 1
ATOM 687 N N . GLY A 1 87 ? 57.734 35.286 44.963 1.00 35.68 255 GLY A N 1
ATOM 688 C CA . GLY A 1 87 ? 58.091 35.651 43.608 1.00 38.35 255 GLY A CA 1
ATOM 689 C C . GLY A 1 87 ? 58.921 34.671 42.802 1.00 36.69 255 GLY A C 1
ATOM 690 O O . GLY A 1 87 ? 59.490 35.046 41.774 1.00 38.41 255 GLY A O 1
ATOM 691 N N . ILE A 1 88 ? 58.960 33.400 43.185 1.00 26.67 256 ILE A N 1
ATOM 692 C CA . ILE A 1 88 ? 59.767 32.462 42.436 1.00 24.26 256 ILE A CA 1
ATOM 693 C C . ILE A 1 88 ? 58.869 31.667 41.484 1.00 27.03 256 ILE A C 1
ATOM 694 O O . ILE A 1 88 ? 59.351 30.982 40.605 1.00 26.13 256 ILE A O 1
ATOM 699 N N . ALA A 1 89 ? 57.576 31.846 41.642 1.00 25.57 257 ALA A N 1
ATOM 700 C CA . ALA A 1 89 ? 56.639 31.183 40.717 1.00 26.50 257 ALA A CA 1
ATOM 701 C C . ALA A 1 89 ? 55.475 32.056 40.238 1.00 21.19 257 ALA A C 1
ATOM 702 O O . ALA A 1 89 ? 55.083 33.050 40.875 1.00 27.18 257 ALA A O 1
ATOM 704 N N . LEU A 1 90 ? 54.922 31.650 39.093 1.00 22.44 258 LEU A N 1
ATOM 705 C CA . LEU A 1 90 ? 53.597 32.090 38.710 1.00 22.77 258 LEU A CA 1
ATOM 706 C C . LEU A 1 90 ? 52.719 30.840 38.492 1.00 19.32 258 LEU A C 1
ATOM 707 O O . LEU A 1 90 ? 53.217 29.739 38.329 1.00 22.48 258 LEU A O 1
ATOM 712 N N . CYS A 1 91 ? 51.414 31.045 38.546 1.00 21.83 259 CYS A N 1
ATOM 713 C CA . CYS A 1 91 ? 50.480 29.929 38.374 1.00 22.09 259 CYS A CA 1
ATOM 714 C C . CYS A 1 91 ? 49.315 30.398 37.517 1.00 20.97 259 CYS A C 1
ATOM 715 O O . CYS A 1 91 ? 48.811 31.555 37.660 1.00 25.92 259 CYS A O 1
ATOM 718 N N . VAL A 1 92 ? 48.898 29.536 36.597 1.00 20.66 260 VAL A N 1
ATOM 719 C CA . VAL A 1 92 ? 47.681 29.790 35.823 1.00 19.54 260 VAL A CA 1
ATOM 720 C C . VAL A 1 92 ? 46.704 28.737 36.299 1.00 20.39 260 VAL A C 1
ATOM 721 O O . VAL A 1 92 ? 47.057 27.693 36.864 1.00 19.71 260 VAL A O 1
ATOM 725 N N . PRO A 1 93 ? 45.437 29.033 36.156 1.00 21.85 261 PRO A N 1
ATOM 726 C CA . PRO A 1 93 ? 44.450 28.154 36.745 1.00 19.16 261 PRO A CA 1
ATOM 727 C C . PRO A 1 93 ? 44.061 26.973 35.860 1.00 20.68 261 PRO A C 1
ATOM 728 O O . PRO A 1 93 ? 43.946 27.094 34.661 1.00 19.59 261 PRO A O 1
ATOM 732 N N . GLY A 1 94 ? 43.822 25.822 36.516 1.00 21.02 262 GLY A N 1
ATOM 733 C CA . GLY A 1 94 ? 43.207 24.693 35.844 1.00 20.66 262 GLY A CA 1
ATOM 734 C C . GLY A 1 94 ? 41.705 24.669 36.145 1.00 22.27 262 GLY A C 1
ATOM 735 O O . GLY A 1 94 ? 41.228 25.352 37.088 1.00 20.19 262 GLY A O 1
ATOM 736 N N . ASN A 1 95 ? 40.974 23.844 35.398 1.00 21.53 263 ASN A N 1
ATOM 737 C CA A ASN A 1 95 ? 39.554 23.702 35.596 0.57 35.70 263 ASN A CA 1
ATOM 738 C CA B ASN A 1 95 ? 39.541 23.782 35.637 0.43 15.38 263 ASN A CA 1
ATOM 739 C C . ASN A 1 95 ? 39.214 23.245 37.023 1.00 18.39 263 ASN A C 1
ATOM 740 O O . ASN A 1 95 ? 38.191 23.661 37.622 1.00 23.93 263 ASN A O 1
ATOM 749 N N . HIS A 1 96 ? 40.033 22.342 37.563 1.00 19.45 264 HIS A N 1
ATOM 750 C CA . HIS A 1 96 ? 39.741 21.834 38.889 1.00 20.68 264 HIS A CA 1
ATOM 751 C C . HIS A 1 96 ? 39.903 22.923 39.923 1.00 21.69 264 HIS A C 1
ATOM 752 O O . HIS A 1 96 ? 39.162 22.923 40.929 1.00 25.76 264 HIS A O 1
ATOM 759 N N . ASP A 1 97 ? 40.886 23.788 39.735 1.00 20.71 265 ASP A N 1
ATOM 760 C CA . ASP A 1 97 ? 41.128 24.859 40.713 1.00 22.51 265 ASP A CA 1
ATOM 761 C C . ASP A 1 97 ? 39.933 25.821 40.777 1.00 23.33 265 ASP A C 1
ATOM 762 O O . ASP A 1 97 ? 39.463 26.191 41.875 1.00 26.34 265 ASP A O 1
ATOM 767 N N . VAL A 1 98 ? 39.492 26.252 39.614 1.00 26.09 266 VAL A N 1
ATOM 768 C CA A VAL A 1 98 ? 38.371 27.217 39.494 0.70 20.62 266 VAL A CA 1
ATOM 769 C CA B VAL A 1 98 ? 38.399 27.223 39.552 0.30 35.83 266 VAL A CA 1
ATOM 770 C C . VAL A 1 98 ? 37.084 26.594 39.998 1.00 29.67 266 VAL A C 1
ATOM 771 O O . VAL A 1 98 ? 36.253 27.262 40.639 1.00 29.79 266 VAL A O 1
ATOM 778 N N . LYS A 1 99 ? 36.889 25.306 39.710 1.00 28.93 267 LYS A N 1
ATOM 779 C CA . LYS A 1 99 ? 35.685 24.654 40.233 1.00 32.95 267 LYS A CA 1
ATOM 780 C C . LYS A 1 99 ? 35.754 24.597 41.761 1.00 34.81 267 LYS A C 1
ATOM 781 O O . LYS A 1 99 ? 34.742 24.762 42.446 1.00 35.60 267 LYS A O 1
ATOM 787 N N . LEU A 1 100 ? 36.947 24.367 42.316 1.00 26.57 268 LEU A N 1
ATOM 788 C CA . LEU A 1 100 ? 37.077 24.348 43.764 1.00 26.93 268 LEU A CA 1
ATOM 789 C C . LEU A 1 100 ? 36.739 25.701 44.327 1.00 30.06 268 LEU A C 1
ATOM 790 O O . LEU A 1 100 ? 36.067 25.783 45.370 1.00 32.32 268 LEU A O 1
ATOM 795 N N . LEU A 1 101 ? 37.229 26.755 43.664 1.00 30.81 269 LEU A N 1
ATOM 796 C CA . LEU A 1 101 ? 36.905 28.133 44.107 1.00 29.05 269 LEU A CA 1
ATOM 797 C C . LEU A 1 101 ? 35.396 28.383 44.128 1.00 33.07 269 LEU A C 1
ATOM 798 O O . LEU A 1 101 ? 34.866 28.943 45.112 1.00 32.91 269 LEU A O 1
ATOM 803 N N . ARG A 1 102 ? 34.688 27.916 43.099 1.00 34.31 270 ARG A N 1
ATOM 804 C CA . ARG A 1 102 ? 33.221 28.083 43.061 1.00 30.84 270 ARG A CA 1
ATOM 805 C C . ARG A 1 102 ? 32.576 27.336 44.218 1.00 35.68 270 ARG A C 1
ATOM 806 O O . ARG A 1 102 ? 31.637 27.833 44.812 1.00 37.45 270 ARG A O 1
ATOM 814 N N . LYS A 1 103 ? 33.094 26.157 44.558 1.00 33.24 271 LYS A N 1
ATOM 815 C CA . LYS A 1 103 ? 32.514 25.368 45.644 1.00 31.81 271 LYS A CA 1
ATOM 816 C C . LYS A 1 103 ? 32.780 26.065 46.991 1.00 33.99 271 LYS A C 1
ATOM 817 O O . LYS A 1 103 ? 31.878 26.241 47.807 1.00 39.29 271 LYS A O 1
ATOM 823 N N . LEU A 1 104 ? 34.017 26.511 47.215 1.00 36.86 272 LEU A N 1
ATOM 824 C CA . LEU A 1 104 ? 34.303 27.223 48.455 1.00 31.70 272 LEU A CA 1
ATOM 825 C C . LEU A 1 104 ? 33.505 28.537 48.549 1.00 33.11 272 LEU A C 1
ATOM 826 O O . LEU A 1 104 ? 33.239 29.005 49.644 1.00 40.38 272 LEU A O 1
ATOM 831 N N . ASN A 1 105 ? 33.178 29.152 47.410 1.00 37.06 273 ASN A N 1
ATOM 832 C CA . ASN A 1 105 ? 32.374 30.389 47.384 1.00 33.64 273 ASN A CA 1
ATOM 833 C C . ASN A 1 105 ? 30.902 30.144 47.654 1.00 51.51 273 ASN A C 1
ATOM 834 O O . ASN A 1 105 ? 30.144 31.098 47.808 1.00 42.79 273 ASN A O 1
ATOM 839 N N . GLY A 1 106 ? 30.497 28.876 47.684 1.00 35.69 274 GLY A N 1
ATOM 840 C CA . GLY A 1 106 ? 29.110 28.530 48.016 1.00 37.83 274 GLY A CA 1
ATOM 841 C C . GLY A 1 106 ? 28.297 27.913 46.893 1.00 52.14 274 GLY A C 1
ATOM 842 O O . GLY A 1 106 ? 27.098 27.702 47.027 1.00 47.40 274 GLY A O 1
ATOM 843 N N . ARG A 1 107 ? 28.921 27.598 45.766 1.00 45.83 275 ARG A N 1
ATOM 844 C CA . ARG A 1 107 ? 28.135 26.964 44.709 1.00 43.88 275 ARG A CA 1
ATOM 845 C C . ARG A 1 107 ? 28.013 25.456 44.928 1.00 40.88 275 ARG A C 1
ATOM 846 O O . ARG A 1 107 ? 28.995 24.775 45.311 1.00 43.27 275 ARG A O 1
ATOM 854 N N . ASP A 1 108 ? 26.829 24.913 44.685 1.00 43.18 276 ASP A N 1
ATOM 855 C CA . ASP A 1 108 ? 26.598 23.511 44.989 1.00 43.44 276 ASP A CA 1
ATOM 856 C C . ASP A 1 108 ? 26.991 22.651 43.800 1.00 62.50 276 ASP A C 1
ATOM 857 O O . ASP A 1 108 ? 26.139 22.073 43.135 1.00 59.25 276 ASP A O 1
ATOM 862 N N . VAL A 1 109 ? 28.293 22.570 43.534 1.00 44.37 277 VAL A N 1
ATOM 863 C CA . VAL A 1 109 ? 28.804 21.882 42.344 1.00 41.46 277 VAL A CA 1
ATOM 864 C C . VAL A 1 109 ? 28.845 20.374 42.537 1.00 57.38 277 VAL A C 1
ATOM 865 O O . VAL A 1 109 ? 28.829 19.873 43.668 1.00 42.18 277 VAL A O 1
ATOM 869 N N . GLN A 1 110 ? 28.920 19.644 41.435 1.00 43.16 278 GLN A N 1
ATOM 870 C CA A GLN A 1 110 ? 28.998 18.195 41.504 0.52 45.18 278 GLN A CA 1
ATOM 871 C CA B GLN A 1 110 ? 28.994 18.192 41.508 0.48 46.37 278 GLN A CA 1
ATOM 872 C C . GLN A 1 110 ? 30.321 17.752 42.113 1.00 41.57 278 GLN A C 1
ATOM 873 O O . GLN A 1 110 ? 31.381 18.212 41.691 1.00 42.41 278 GLN A O 1
ATOM 884 N N . ILE A 1 111 ? 30.256 16.849 43.088 1.00 34.33 279 ILE A N 1
ATOM 885 C CA . ILE A 1 111 ? 31.490 16.334 43.707 1.00 40.45 279 ILE A CA 1
ATOM 886 C C . ILE A 1 111 ? 32.058 15.153 42.899 1.00 32.68 279 ILE A C 1
ATOM 887 O O . ILE A 1 111 ? 31.664 13.993 43.079 1.00 41.28 279 ILE A O 1
ATOM 892 N N . THR A 1 112 ? 32.957 15.467 41.986 1.00 37.32 280 THR A N 1
ATOM 893 C CA . THR A 1 112 ? 33.438 14.486 41.034 1.00 32.76 280 THR A CA 1
ATOM 894 C C . THR A 1 112 ? 34.917 14.698 40.736 1.00 27.53 280 THR A C 1
ATOM 895 O O . THR A 1 112 ? 35.492 15.769 41.016 1.00 34.80 280 THR A O 1
ATOM 899 N N . HIS A 1 113 ? 35.471 13.661 40.113 1.00 32.98 281 HIS A N 1
ATOM 900 C CA . HIS A 1 113 ? 36.826 13.713 39.573 1.00 28.67 281 HIS A CA 1
ATOM 901 C C . HIS A 1 113 ? 37.815 14.125 40.620 1.00 29.15 281 HIS A C 1
ATOM 902 O O . HIS A 1 113 ? 38.767 14.863 40.294 1.00 29.56 281 HIS A O 1
ATOM 909 N N . GLY A 1 114 ? 37.647 13.629 41.847 1.00 30.91 282 GLY A N 1
ATOM 910 C CA . GLY A 1 114 ? 38.667 13.908 42.860 1.00 30.25 282 GLY A CA 1
ATOM 911 C C . GLY A 1 114 ? 38.399 15.060 43.801 1.00 33.96 282 GLY A C 1
ATOM 912 O O . GLY A 1 114 ? 39.183 15.293 44.727 1.00 27.14 282 GLY A O 1
ATOM 913 N N . LEU A 1 115 ? 37.322 15.809 43.560 1.00 28.12 283 LEU A N 1
ATOM 914 C CA . LEU A 1 115 ? 37.033 16.956 44.416 1.00 30.76 283 LEU A CA 1
ATOM 915 C C . LEU A 1 115 ? 36.752 16.522 45.851 1.00 33.02 283 LEU A C 1
ATOM 916 O O . LEU A 1 115 ? 37.055 17.242 46.810 1.00 33.02 283 LEU A O 1
ATOM 921 N N . ASP A 1 116 ? 36.196 15.333 46.005 1.00 32.33 284 ASP A N 1
ATOM 922 C CA . ASP A 1 116 ? 35.943 14.806 47.338 1.00 33.60 284 ASP A CA 1
ATOM 923 C C . ASP A 1 116 ? 37.255 14.771 48.126 1.00 37.48 284 ASP A C 1
ATOM 924 O O . ASP A 1 116 ? 37.268 15.094 49.310 1.00 36.71 284 ASP A O 1
ATOM 929 N N . ARG A 1 117 ? 38.351 14.387 47.471 1.00 32.03 285 ARG A N 1
ATOM 930 C CA . ARG A 1 117 ? 39.595 14.303 48.216 1.00 31.35 285 ARG A CA 1
ATOM 931 C C . ARG A 1 117 ? 40.040 15.689 48.658 1.00 34.42 285 ARG A C 1
ATOM 932 O O . ARG A 1 117 ? 40.526 15.847 49.754 1.00 33.25 285 ARG A O 1
ATOM 940 N N . THR A 1 118 ? 39.863 16.700 47.805 1.00 29.42 286 THR A N 1
ATOM 941 C CA . THR A 1 118 ? 40.313 18.056 48.149 1.00 30.14 286 THR A CA 1
ATOM 942 C C . THR A 1 118 ? 39.522 18.510 49.380 1.00 32.62 286 THR A C 1
ATOM 943 O O . THR A 1 118 ? 40.067 19.089 50.329 1.00 33.91 286 THR A O 1
ATOM 947 N N . LEU A 1 119 ? 38.230 18.232 49.359 1.00 33.48 287 LEU A N 1
ATOM 948 C CA . LEU A 1 119 ? 37.375 18.776 50.402 1.00 37.39 287 LEU A CA 1
ATOM 949 C C . LEU A 1 119 ? 37.675 18.137 51.748 1.00 48.78 287 LEU A C 1
ATOM 950 O O . LEU A 1 119 ? 37.708 18.807 52.784 1.00 40.68 287 LEU A O 1
ATOM 955 N N . GLU A 1 120 ? 37.915 16.835 51.723 1.00 34.33 288 GLU A N 1
ATOM 956 C CA . GLU A 1 120 ? 38.202 16.126 52.960 1.00 31.16 288 GLU A CA 1
ATOM 957 C C . GLU A 1 120 ? 39.585 16.467 53.509 1.00 35.72 288 GLU A C 1
ATOM 958 O O . GLU A 1 120 ? 39.791 16.489 54.721 1.00 40.47 288 GLU A O 1
ATOM 964 N N . GLN A 1 121 ? 40.507 16.799 52.617 1.00 36.67 289 GLN A N 1
ATOM 965 C CA . GLN A 1 121 ? 41.812 17.274 53.046 1.00 31.99 289 GLN A CA 1
ATOM 966 C C . GLN A 1 121 ? 41.775 18.730 53.536 1.00 39.20 289 GLN A C 1
ATOM 967 O O . GLN A 1 121 ? 42.454 19.096 54.498 1.00 38.12 289 GLN A O 1
ATOM 973 N N . LEU A 1 122 ? 40.989 19.569 52.875 1.00 44.15 290 LEU A N 1
ATOM 974 C CA . LEU A 1 122 ? 40.858 20.962 53.288 1.00 40.83 290 LEU A CA 1
ATOM 975 C C . LEU A 1 122 ? 40.192 21.076 54.658 1.00 41.16 290 LEU A C 1
ATOM 976 O O . LEU A 1 122 ? 40.508 21.974 55.450 1.00 41.00 290 LEU A O 1
ATOM 981 N N . ALA A 1 123 ? 39.269 20.159 54.919 1.00 36.80 291 ALA A N 1
ATOM 982 C CA . ALA A 1 123 ? 38.512 20.126 56.161 1.00 45.94 291 ALA A CA 1
ATOM 983 C C . ALA A 1 123 ? 39.415 20.068 57.385 1.00 63.61 291 ALA A C 1
ATOM 984 O O . ALA A 1 123 ? 39.057 20.556 58.452 1.00 47.56 291 ALA A O 1
ATOM 986 N N . LYS A 1 124 ? 40.584 19.463 57.228 1.00 43.64 292 LYS A N 1
ATOM 987 C CA . LYS A 1 124 ? 41.548 19.355 58.318 1.00 43.71 292 LYS A CA 1
ATOM 988 C C . LYS A 1 124 ? 42.344 20.645 58.604 1.00 59.59 292 LYS A C 1
ATOM 989 O O . LYS A 1 124 ? 43.162 20.674 59.517 1.00 55.04 292 LYS A O 1
ATOM 995 N N . GLU A 1 125 ? 42.112 21.699 57.826 1.00 52.81 293 GLU A N 1
ATOM 996 C CA . GLU A 1 125 ? 42.880 22.942 57.938 1.00 36.83 293 GLU A CA 1
ATOM 997 C C . GLU A 1 125 ? 42.015 24.003 58.572 1.00 47.34 293 GLU A C 1
ATOM 998 O O . GLU A 1 125 ? 40.792 23.902 58.507 1.00 46.43 293 GLU A O 1
ATOM 1004 N N . PRO A 1 126 ? 42.642 25.030 59.177 1.00 46.75 294 PRO A N 1
ATOM 1005 C CA . PRO A 1 126 ? 41.903 26.169 59.733 1.00 68.85 294 PRO A CA 1
ATOM 1006 C C . PRO A 1 126 ? 41.248 27.020 58.663 1.00 72.56 294 PRO A C 1
ATOM 1007 O O . PRO A 1 126 ? 41.460 26.809 57.475 1.00 81.33 294 PRO A O 1
ATOM 1011 N N . GLN A 1 127 ? 40.469 27.998 59.097 1.00 67.73 295 GLN A N 1
ATOM 1012 C CA . GLN A 1 127 ? 39.618 28.761 58.200 1.00 44.53 295 GLN A CA 1
ATOM 1013 C C . GLN A 1 127 ? 40.369 29.857 57.488 1.00 57.06 295 GLN A C 1
ATOM 1014 O O . GLN A 1 127 ? 40.097 30.144 56.325 1.00 68.06 295 GLN A O 1
ATOM 1020 N N . GLU A 1 128 ? 41.297 30.492 58.197 1.00 45.07 296 GLU A N 1
ATOM 1021 C CA . GLU A 1 128 ? 42.120 31.526 57.584 1.00 83.82 296 GLU A CA 1
ATOM 1022 C C . GLU A 1 128 ? 42.922 30.963 56.394 1.00 82.24 296 GLU A C 1
ATOM 1023 O O . GLU A 1 128 ? 43.152 31.670 55.422 1.00 46.46 296 GLU A O 1
ATOM 1029 N N . PHE A 1 129 ? 43.334 29.699 56.470 1.00 44.13 297 PHE A N 1
ATOM 1030 C CA . PHE A 1 129 ? 43.990 29.070 55.326 1.00 50.09 297 PHE A CA 1
ATOM 1031 C C . PHE A 1 129 ? 43.013 28.847 54.188 1.00 55.80 297 PHE A C 1
ATOM 1032 O O . PHE A 1 129 ? 43.355 28.996 53.021 1.00 39.91 297 PHE A O 1
ATOM 1040 N N . ILE A 1 130 ? 41.792 28.472 54.519 1.00 42.95 298 ILE A N 1
ATOM 1041 C CA . ILE A 1 130 ? 40.793 28.285 53.490 1.00 49.75 298 ILE A CA 1
ATOM 1042 C C . ILE A 1 130 ? 40.518 29.601 52.762 1.00 61.34 298 ILE A C 1
ATOM 1043 O O . ILE A 1 130 ? 40.372 29.635 51.548 1.00 38.76 298 ILE A O 1
ATOM 1048 N N . GLU A 1 131 ? 40.506 30.700 53.494 1.00 60.22 299 GLU A N 1
ATOM 1049 C CA . GLU A 1 131 ? 40.311 31.996 52.853 1.00 47.15 299 GLU A CA 1
ATOM 1050 C C . GLU A 1 131 ? 41.526 32.395 52.008 1.00 41.18 299 GLU A C 1
ATOM 1051 O O . GLU A 1 131 ? 41.396 33.046 50.968 1.00 39.17 299 GLU A O 1
ATOM 1053 N N . GLU A 1 132 ? 42.714 32.033 52.465 1.00 39.76 300 GLU A N 1
ATOM 1054 C CA . GLU A 1 132 ? 43.923 32.274 51.683 1.00 38.72 300 GLU A CA 1
ATOM 1055 C C . GLU A 1 132 ? 43.872 31.546 50.329 1.00 38.79 300 GLU A C 1
ATOM 1056 O O . GLU A 1 132 ? 44.352 32.060 49.311 1.00 40.24 300 GLU A O 1
ATOM 1062 N N . VAL A 1 133 ? 43.283 30.352 50.327 1.00 34.24 301 VAL A N 1
ATOM 1063 C CA . VAL A 1 133 ? 43.212 29.521 49.113 1.00 35.90 301 VAL A CA 1
ATOM 1064 C C . VAL A 1 133 ? 42.247 30.188 48.126 1.00 32.44 301 VAL A C 1
ATOM 1065 O O . VAL A 1 133 ? 42.515 30.287 46.944 1.00 32.58 301 VAL A O 1
ATOM 1069 N N . LYS A 1 134 ? 41.133 30.681 48.654 1.00 34.42 302 LYS A N 1
ATOM 1070 C CA . LYS A 1 134 ? 40.126 31.371 47.840 1.00 34.18 302 LYS A CA 1
ATOM 1071 C C . LYS A 1 134 ? 40.696 32.608 47.196 1.00 37.89 302 LYS A C 1
ATOM 1072 O O . LYS A 1 134 ? 40.507 32.846 46.002 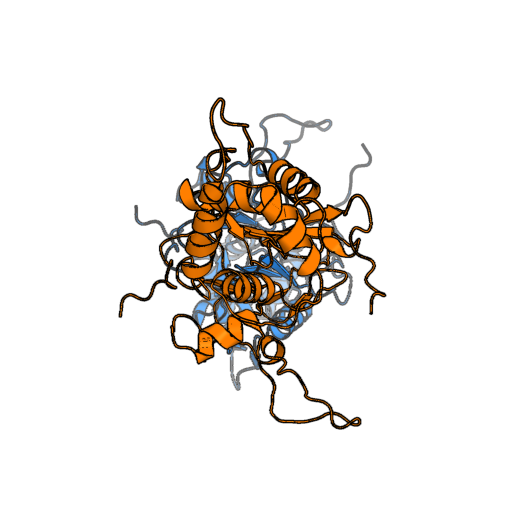1.00 35.98 302 LYS A O 1
ATOM 1078 N N . ALA A 1 135 ? 41.442 33.381 47.977 1.00 34.39 303 ALA A N 1
ATOM 1079 C CA . ALA A 1 135 ? 42.046 34.602 47.471 1.00 45.50 303 ALA A CA 1
ATOM 1080 C C . ALA A 1 135 ? 43.092 34.264 46.416 1.00 34.43 303 ALA A C 1
ATOM 1081 O O . ALA A 1 135 ? 43.192 34.927 45.390 1.00 33.47 303 ALA A O 1
ATOM 1083 N N . PHE A 1 136 ? 43.851 33.202 46.668 1.00 33.47 304 PHE A N 1
ATOM 1084 C CA . PHE A 1 136 ? 44.853 32.777 45.727 1.00 32.20 304 PHE A CA 1
ATOM 1085 C C . PHE A 1 136 ? 44.250 32.359 44.393 1.00 35.02 304 PHE A C 1
ATOM 1086 O O . PHE A 1 136 ? 44.748 32.743 43.343 1.00 29.81 304 PHE A O 1
ATOM 1094 N N . ILE A 1 137 ? 43.189 31.566 44.422 1.00 29.72 305 ILE A N 1
ATOM 1095 C CA . ILE A 1 137 ? 42.685 31.045 43.188 1.00 29.09 305 ILE A CA 1
ATOM 1096 C C . ILE A 1 137 ? 41.977 32.131 42.430 1.00 24.50 305 ILE A C 1
ATOM 1097 O O . ILE A 1 137 ? 41.984 32.167 41.204 1.00 28.24 305 ILE A O 1
ATOM 1102 N N . ASP A 1 138 ? 41.326 33.029 43.182 1.00 30.65 306 ASP A N 1
ATOM 1103 C CA . ASP A 1 138 ? 40.607 34.118 42.567 1.00 28.06 306 ASP A CA 1
ATOM 1104 C C . ASP A 1 138 ? 41.518 35.088 41.837 1.00 29.35 306 ASP A C 1
ATOM 1105 O O . ASP A 1 138 ? 41.103 35.762 40.911 1.00 37.89 306 ASP A O 1
ATOM 1110 N N . GLY A 1 139 ? 42.778 35.157 42.234 1.00 32.68 307 GLY A N 1
ATOM 1111 C CA . GLY A 1 139 ? 43.659 36.091 41.558 1.00 34.95 307 GLY A CA 1
ATOM 1112 C C . GLY A 1 139 ? 44.441 35.487 40.413 1.00 41.58 307 GLY A C 1
ATOM 1113 O O . GLY A 1 139 ? 45.239 36.179 39.764 1.00 35.40 307 GLY A O 1
ATOM 1114 N N . LEU A 1 140 ? 44.236 34.197 40.138 1.00 31.56 308 LEU A N 1
ATOM 1115 C CA . LEU A 1 140 ? 44.967 33.588 39.025 1.00 28.37 308 LEU A CA 1
ATOM 1116 C C . LEU A 1 140 ? 44.480 34.122 37.667 1.00 28.85 308 LEU A C 1
ATOM 1117 O O . LEU A 1 140 ? 43.280 34.207 37.404 1.00 33.52 308 LEU A O 1
ATOM 1122 N N A VAL A 1 141 ? 45.458 34.508 36.843 0.56 28.59 309 VAL A N 1
ATOM 1123 N N B VAL A 1 141 ? 45.404 34.509 36.804 0.44 31.98 309 VAL A N 1
ATOM 1124 C CA A VAL A 1 141 ? 45.309 35.031 35.490 0.56 32.85 309 VAL A CA 1
ATOM 1125 C CA B VAL A 1 141 ? 44.982 34.970 35.501 0.44 32.33 309 VAL A CA 1
ATOM 1126 C C A VAL A 1 141 ? 45.150 33.853 34.500 0.56 24.34 309 VAL A C 1
ATOM 1127 C C B VAL A 1 141 ? 45.155 33.893 34.458 0.44 25.65 309 VAL A C 1
ATOM 1128 O O A VAL A 1 141 ? 45.822 32.836 34.691 0.56 19.53 309 VAL A O 1
ATOM 1129 O O B VAL A 1 141 ? 46.043 33.038 34.525 0.44 47.23 309 VAL A O 1
ATOM 1136 N N . SER A 1 142 ? 44.269 33.979 33.490 1.00 28.45 310 SER A N 1
ATOM 1137 C CA . SER A 1 142 ? 43.974 32.862 32.562 1.00 22.42 310 SER A CA 1
ATOM 1138 C C . SER A 1 142 ? 45.199 32.261 31.858 1.00 21.53 310 SER A C 1
ATOM 1139 O O . SER A 1 142 ? 45.324 31.035 31.735 1.00 22.27 310 SER A O 1
ATOM 1142 N N . HIS A 1 143 ? 46.108 33.126 31.436 1.00 24.01 311 HIS A N 1
ATOM 1143 C CA . HIS A 1 143 ? 47.339 32.661 30.786 1.00 22.76 311 HIS A CA 1
ATOM 1144 C C . HIS A 1 143 ? 48.330 33.787 30.859 1.00 21.16 311 HIS A C 1
ATOM 1145 O O . HIS A 1 143 ? 47.993 34.896 31.208 1.00 24.48 311 HIS A O 1
ATOM 1152 N N . TYR A 1 144 ? 49.587 33.476 30.552 1.00 22.08 312 TYR A N 1
ATOM 1153 C CA . TYR A 1 144 ? 50.584 34.531 30.511 1.00 21.53 312 TYR A CA 1
ATOM 1154 C C . TYR A 1 144 ? 51.286 34.488 29.177 1.00 23.79 312 TYR A C 1
ATOM 1155 O O . TYR A 1 144 ? 51.545 33.417 28.647 1.00 22.87 312 TYR A O 1
ATOM 1164 N N . VAL A 1 145 ? 51.500 35.667 28.599 1.00 27.65 313 VAL A N 1
ATOM 1165 C CA . VAL A 1 145 ? 52.410 35.808 27.459 1.00 26.15 313 VAL A CA 1
ATOM 1166 C C . VAL A 1 145 ? 53.720 36.322 28.026 1.00 24.06 313 VAL A C 1
ATOM 1167 O O . VAL A 1 145 ? 53.787 37.431 28.596 1.00 28.91 313 VAL A O 1
ATOM 1171 N N . LEU A 1 146 ? 54.784 35.551 27.829 1.00 25.39 314 LEU A N 1
ATOM 1172 C CA . LEU A 1 146 ? 56.048 35.860 28.472 1.00 28.19 314 LEU A CA 1
ATOM 1173 C C . LEU A 1 146 ? 57.163 36.054 27.446 1.00 29.82 314 LEU A C 1
ATOM 1174 O O . LEU A 1 146 ? 56.994 35.722 26.264 1.00 28.85 314 LEU A O 1
ATOM 1179 N N . ASP A 1 147 ? 58.281 36.622 27.922 1.00 28.21 315 ASP A N 1
ATOM 1180 C CA . ASP A 1 147 ? 59.548 36.644 27.177 1.00 29.25 315 ASP A CA 1
ATOM 1181 C C . ASP A 1 147 ? 59.373 37.170 25.762 1.00 28.91 315 ASP A C 1
ATOM 1182 O O . ASP A 1 147 ? 59.559 36.440 24.771 1.00 31.89 315 ASP A O 1
ATOM 1187 N N . ASP A 1 148 ? 58.985 38.442 25.700 1.00 30.91 316 ASP A N 1
ATOM 1188 C CA . ASP A 1 148 ? 58.808 39.150 24.434 1.00 31.28 316 ASP A CA 1
ATOM 1189 C C . ASP A 1 148 ? 57.846 38.454 23.501 1.00 29.79 316 ASP A C 1
ATOM 1190 O O . ASP A 1 148 ? 58.000 38.540 22.285 1.00 38.12 316 ASP A O 1
ATOM 1195 N N . GLY A 1 149 ? 56.864 37.736 24.064 1.00 28.17 317 GLY A N 1
ATOM 1196 C CA . GLY A 1 149 ? 55.911 37.002 23.245 1.00 31.60 317 GLY A CA 1
ATOM 1197 C C . GLY A 1 149 ? 56.422 35.686 22.678 1.00 34.93 317 GLY A C 1
ATOM 1198 O O . GLY A 1 149 ? 55.793 35.096 21.810 1.00 29.75 317 GLY A O 1
ATOM 1199 N N . LYS A 1 150 ? 57.536 35.175 23.188 1.00 27.96 318 LYS A N 1
ATOM 1200 C CA . LYS A 1 150 ? 58.067 33.942 22.661 1.00 23.06 318 LYS A CA 1
ATOM 1201 C C . LYS A 1 150 ? 57.494 32.703 23.359 1.00 26.60 318 LYS A C 1
ATOM 1202 O O . LYS A 1 150 ? 57.639 31.570 22.876 1.00 27.94 318 LYS A O 1
ATOM 1208 N N . LEU A 1 151 ? 56.804 32.919 24.480 1.00 25.50 319 LEU A N 1
ATOM 1209 C CA . LEU A 1 151 ? 56.311 31.803 25.261 1.00 23.81 319 LEU A CA 1
AT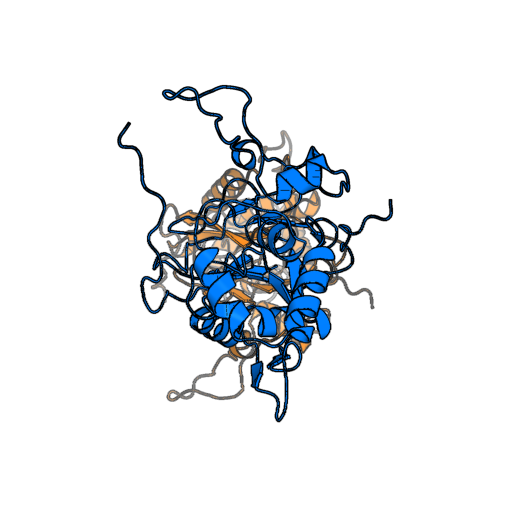OM 1210 C C . LEU A 1 151 ? 54.933 32.153 25.758 1.00 21.82 319 LEU A C 1
ATOM 1211 O O . LEU A 1 151 ? 54.728 33.276 26.227 1.00 23.43 319 LEU A O 1
ATOM 1216 N N . VAL A 1 152 ? 54.012 31.202 25.671 1.00 20.58 320 VAL A N 1
ATOM 1217 C CA . VAL A 1 152 ? 52.669 31.357 26.301 1.00 19.31 320 VAL A CA 1
ATOM 1218 C C . VAL A 1 152 ? 52.468 30.135 27.178 1.00 20.67 320 VAL A C 1
ATOM 1219 O O . VAL A 1 152 ? 52.721 29.013 26.744 1.00 20.57 320 VAL A O 1
ATOM 1223 N N . VAL A 1 153 ? 51.947 30.343 28.381 1.00 19.80 321 VAL A N 1
ATOM 1224 C CA . VAL A 1 153 ? 51.555 29.215 29.245 1.00 20.79 321 VAL A CA 1
ATOM 1225 C C . VAL A 1 153 ? 50.082 29.374 29.563 1.00 19.42 321 VAL A C 1
ATOM 1226 O O . VAL A 1 153 ? 49.595 30.476 29.831 1.00 19.56 321 VAL A O 1
ATOM 1230 N N . ALA A 1 154 ? 49.376 28.243 29.536 1.00 20.37 322 ALA A N 1
ATOM 1231 C CA . ALA A 1 154 ? 47.936 28.180 29.820 1.00 19.41 322 ALA A CA 1
ATOM 1232 C C . ALA A 1 154 ? 47.609 26.759 30.152 1.00 19.40 322 ALA A C 1
ATOM 1233 O O . ALA A 1 154 ? 48.337 25.839 29.711 1.00 20.66 322 ALA A O 1
ATOM 1235 N N . HIS A 1 155 ? 46.554 26.539 30.932 1.00 15.85 323 HIS A N 1
ATOM 1236 C CA . HIS A 1 155 ? 46.249 25.140 31.301 1.00 16.02 323 HIS A CA 1
ATOM 1237 C C . HIS A 1 155 ? 45.829 24.307 30.097 1.00 18.20 323 HIS A C 1
ATOM 1238 O O . HIS A 1 155 ? 46.467 23.273 29.811 1.00 17.16 323 HIS A O 1
ATOM 1245 N N . ALA A 1 156 ? 44.764 24.707 29.414 1.00 17.69 324 ALA A N 1
ATOM 1246 C CA . ALA A 1 156 ? 44.274 23.917 28.281 1.00 21.77 324 ALA A CA 1
ATOM 1247 C C . ALA A 1 156 ? 44.886 24.315 26.967 1.00 21.65 324 ALA A C 1
ATOM 1248 O O . ALA A 1 156 ? 44.547 23.749 25.930 1.00 26.72 324 ALA A O 1
ATOM 1250 N N . GLY A 1 157 ? 45.804 25.269 26.969 1.00 20.02 325 GLY A N 1
ATOM 1251 C CA . GLY A 1 157 ? 46.349 25.822 25.726 1.00 23.06 325 GLY A CA 1
ATOM 1252 C C . GLY A 1 157 ? 45.790 27.208 25.413 1.00 22.62 325 GLY A C 1
ATOM 1253 O O . GLY A 1 157 ? 44.979 27.738 26.163 1.00 21.26 325 GLY A O 1
ATOM 1254 N N . MET A 1 158 ? 46.297 27.810 24.358 1.00 22.44 326 MET A N 1
ATOM 1255 C CA . MET A 1 158 ? 45.802 29.116 23.943 1.00 22.60 326 MET A CA 1
ATOM 1256 C C . MET A 1 158 ? 46.075 29.267 22.438 1.00 25.76 326 MET A C 1
ATOM 1257 O O . MET A 1 158 ? 47.224 29.458 22.007 1.00 28.39 326 MET A O 1
ATOM 1262 N N . LYS A 1 159 ? 45.014 29.182 21.633 1.00 33.18 327 LYS A N 1
ATOM 1263 C CA . LYS A 1 159 ? 45.186 29.364 20.200 1.00 32.22 327 LYS A CA 1
ATOM 1264 C C . LYS A 1 159 ? 45.615 30.806 19.880 1.00 31.85 327 LYS A C 1
ATOM 1265 O O . LYS A 1 159 ? 45.408 31.707 20.697 1.00 29.34 327 LYS A O 1
ATOM 1271 N N . GLU A 1 160 ? 46.274 30.997 18.727 1.00 30.89 328 GLU A N 1
ATOM 1272 C CA . GLU A 1 160 ? 46.929 32.265 18.394 1.00 35.59 328 GLU A CA 1
ATOM 1273 C C . GLU A 1 160 ? 46.069 33.513 18.559 1.00 39.75 328 GLU A C 1
ATOM 1274 O O . GLU A 1 160 ? 46.505 34.497 19.162 1.00 37.46 328 GLU A O 1
ATOM 1280 N N . GLU A 1 161 ? 44.847 33.450 18.019 1.00 39.13 329 GLU A N 1
ATOM 1281 C CA . GLU A 1 161 ? 43.905 34.566 17.996 1.00 43.48 329 GLU A CA 1
ATOM 1282 C C . GLU A 1 161 ? 43.599 35.116 19.392 1.00 37.55 329 GLU A C 1
ATOM 1283 O O . GLU A 1 161 ? 43.235 36.273 19.532 1.00 42.73 329 GLU A O 1
ATOM 1289 N N . PHE A 1 162 ? 43.747 34.282 20.427 1.00 30.80 330 PHE A N 1
ATOM 1290 C CA . PHE A 1 162 ? 43.270 34.639 21.756 1.00 29.75 330 PHE A CA 1
ATOM 1291 C C . PHE A 1 162 ? 44.463 35.063 22.645 1.00 34.06 330 PHE A C 1
ATOM 1292 O O . PHE A 1 162 ? 44.293 35.585 23.737 1.00 33.63 330 PHE A O 1
ATOM 1300 N N . GLN A 1 163 ? 45.672 34.781 22.192 1.00 30.20 331 GLN A N 1
ATOM 1301 C CA . GLN A 1 163 ? 46.834 35.111 23.008 1.00 33.93 331 GLN A CA 1
ATOM 1302 C C . GLN A 1 163 ? 46.925 36.591 23.300 1.00 40.28 331 GLN A C 1
ATOM 1303 O O . GLN A 1 163 ? 46.824 37.440 22.411 1.00 36.30 331 GLN A O 1
ATOM 1309 N N . GLY A 1 164 ? 47.050 36.893 24.579 1.00 31.13 332 GLY A N 1
ATOM 1310 C CA . GLY A 1 164 ? 47.155 38.269 24.992 1.00 35.12 332 GLY A CA 1
ATOM 1311 C C . GLY A 1 164 ? 45.820 38.945 25.192 1.00 32.91 332 GLY A C 1
ATOM 1312 O O . GLY A 1 164 ? 45.778 40.095 25.596 1.00 39.87 332 GLY A O 1
ATOM 1313 N N . ARG A 1 165 ? 44.730 38.229 24.940 1.00 32.21 333 ARG A N 1
ATOM 1314 C CA . ARG A 1 165 ? 43.404 38.790 25.137 1.00 31.62 333 ARG A CA 1
ATOM 1315 C C . ARG A 1 165 ? 42.799 38.480 26.507 1.00 47.77 333 ARG A C 1
ATOM 1316 O O . ARG A 1 165 ? 43.002 37.406 27.081 1.00 41.40 333 ARG A O 1
ATOM 1324 N N . GLY A 1 166 ? 42.066 39.456 27.027 1.00 38.62 334 GLY A N 1
ATOM 1325 C CA . GLY A 1 166 ? 41.607 39.373 28.387 1.00 39.23 334 GLY A CA 1
ATOM 1326 C C . GLY A 1 166 ? 40.127 39.104 28.481 1.00 37.19 334 GLY A C 1
ATOM 1327 O O . GLY A 1 166 ? 39.574 39.212 29.564 1.00 51.09 334 GLY A O 1
ATOM 1328 N N . SER A 1 167 ? 39.484 38.729 27.378 1.00 40.38 335 SER A N 1
ATOM 1329 C CA . SER A 1 167 ? 38.024 38.510 27.412 1.00 35.24 335 SER A CA 1
ATOM 1330 C C . SER A 1 167 ? 37.606 37.266 28.192 1.00 30.65 335 SER A C 1
ATOM 1331 O O . SER A 1 167 ? 38.430 36.388 28.472 1.00 36.58 335 SER A O 1
ATOM 1334 N N . GLY A 1 168 ? 36.306 37.161 28.504 1.00 37.45 336 GLY A N 1
ATOM 1335 C CA . GLY A 1 168 ? 35.799 35.986 29.232 1.00 36.39 336 GLY A CA 1
ATOM 1336 C C . GLY A 1 168 ? 35.944 34.673 28.454 1.00 31.44 336 GLY A C 1
ATOM 1337 O O . GLY A 1 168 ? 36.277 33.609 29.005 1.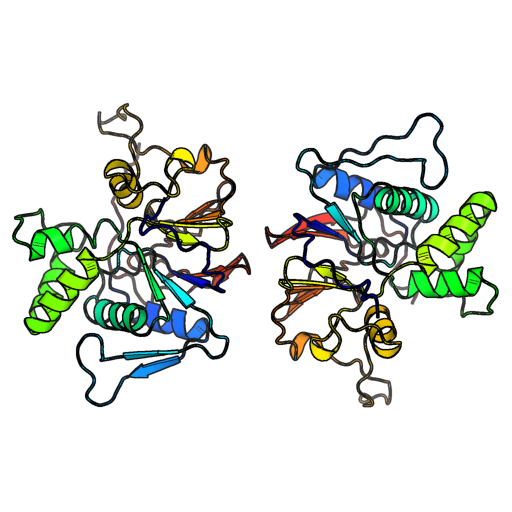00 32.62 336 GLY A O 1
ATOM 1338 N N . LYS A 1 169 ? 35.699 34.766 27.153 1.00 33.53 337 LYS A N 1
ATOM 1339 C CA . LYS A 1 169 ? 35.889 33.651 26.226 1.00 34.42 337 LYS A CA 1
ATOM 1340 C C . LYS A 1 169 ? 37.312 33.154 26.205 1.00 33.43 337 LYS A C 1
ATOM 1341 O O . LYS A 1 169 ? 37.526 31.956 26.095 1.00 29.08 337 LYS A O 1
ATOM 1347 N N . VAL A 1 170 ? 38.300 34.040 26.339 1.00 28.40 338 VAL A N 1
ATOM 1348 C CA . VAL A 1 170 ? 39.691 33.590 26.391 1.00 27.92 338 VAL A CA 1
ATOM 1349 C C . VAL A 1 170 ? 39.990 32.870 27.694 1.00 26.23 338 VAL A C 1
ATOM 1350 O O . VAL A 1 170 ? 40.729 31.852 27.698 1.00 27.60 338 VAL A O 1
ATOM 1354 N N . ARG A 1 171 ? 39.392 33.318 28.794 1.00 27.38 339 ARG A N 1
ATOM 1355 C CA . ARG A 1 171 ? 39.616 32.627 30.042 1.00 30.76 339 ARG A CA 1
ATOM 1356 C C . ARG A 1 171 ? 38.956 31.230 29.999 1.00 25.88 339 ARG A C 1
ATOM 1357 O O . ARG A 1 171 ? 39.545 30.234 30.438 1.00 26.49 339 ARG A O 1
ATOM 1365 N N . GLU A 1 172 ? 37.782 31.130 29.382 1.00 27.65 340 GLU A N 1
ATOM 1366 C CA . GLU A 1 172 ? 37.186 29.804 29.269 1.00 23.68 340 GLU A CA 1
ATOM 1367 C C . GLU A 1 172 ? 38.051 28.848 28.441 1.00 29.86 340 GLU A C 1
ATOM 1368 O O . GLU A 1 172 ? 38.159 27.633 28.747 1.00 27.56 340 GLU A O 1
ATOM 1374 N N . PHE A 1 173 ? 38.666 29.382 27.379 1.00 27.17 341 PHE A N 1
ATOM 1375 C CA . PHE A 1 173 ? 39.582 28.565 26.569 1.00 25.66 341 PHE A CA 1
ATOM 1376 C C . PHE A 1 173 ? 40.754 28.044 27.423 1.00 25.66 341 PHE A C 1
ATOM 1377 O O . PHE A 1 173 ? 41.065 26.857 27.383 1.00 22.11 341 PHE A O 1
ATOM 1385 N N . ALA A 1 174 ? 41.292 28.931 28.246 1.00 23.01 342 ALA A N 1
ATOM 1386 C CA . ALA A 1 174 ? 42.428 28.523 29.101 1.00 21.21 342 ALA A CA 1
ATOM 1387 C C . ALA A 1 174 ? 42.061 27.371 30.028 1.00 22.50 342 ALA A C 1
ATOM 1388 O O . ALA A 1 174 ? 42.872 26.522 30.393 1.00 20.98 342 ALA A O 1
ATOM 1390 N N . LEU A 1 175 ? 40.826 27.373 30.494 1.00 23.53 343 LEU A N 1
ATOM 1391 C CA . LEU A 1 175 ? 40.417 26.395 31.462 1.00 21.76 343 LEU A CA 1
ATOM 1392 C C . LEU A 1 175 ? 39.998 25.063 30.859 1.00 22.76 343 LEU A C 1
ATOM 1393 O O . LEU A 1 175 ? 40.263 24.009 31.430 1.00 24.07 343 LEU A O 1
ATOM 1398 N N . TYR A 1 176 ? 39.298 25.118 29.720 1.00 25.30 344 TYR A N 1
ATOM 1399 C CA A TYR A 1 176 ? 38.499 24.022 29.140 0.71 25.74 344 TYR A CA 1
ATOM 1400 C CA B TYR A 1 176 ? 38.858 23.834 29.156 0.29 23.39 344 TYR A CA 1
ATOM 1401 C C . TYR A 1 176 ? 38.829 23.757 27.651 1.00 24.33 344 TYR A C 1
ATOM 1402 O O . TYR A 1 176 ? 38.334 22.786 27.087 1.00 29.07 344 TYR A O 1
ATOM 1419 N N . GLY A 1 177 ? 39.500 24.695 26.991 1.00 25.44 345 GLY A N 1
ATOM 1420 C CA . GLY A 1 177 ? 39.622 24.662 25.547 1.00 26.99 345 GLY A CA 1
ATOM 1421 C C . GLY A 1 177 ? 38.252 24.963 24.936 1.00 28.85 345 GLY A C 1
ATOM 1422 O O . GLY A 1 177 ? 37.392 25.572 25.593 1.00 31.13 345 GLY A O 1
ATOM 1423 N N . GLU A 1 178 ? 38.062 24.516 23.698 1.00 32.80 346 GLU A N 1
ATOM 1424 C CA . GLU A 1 178 ? 36.740 24.647 23.050 1.00 28.95 346 GLU A CA 1
ATOM 1425 C C . GLU A 1 178 ? 36.299 23.404 22.312 1.00 35.01 346 GLU A C 1
ATOM 1426 O O . GLU A 1 178 ? 37.051 22.440 22.115 1.00 31.59 346 GLU A O 1
ATOM 1432 N N . THR A 1 179 ? 35.028 23.412 21.928 1.00 31.26 347 THR A N 1
ATOM 1433 C CA . THR A 1 179 ? 34.487 22.266 21.220 1.00 31.85 347 THR A CA 1
ATOM 1434 C C . THR A 1 179 ? 34.252 22.668 19.790 1.00 40.25 347 THR A C 1
ATOM 1435 O O . THR A 1 179 ? 34.252 23.849 19.463 1.00 38.08 347 THR A O 1
ATOM 1439 N N . THR A 1 180 ? 34.075 21.675 18.935 1.00 40.57 348 THR A N 1
ATOM 1440 C CA . THR A 1 180 ? 34.118 21.886 17.502 1.00 50.39 348 THR A CA 1
ATOM 1441 C C . THR A 1 180 ? 32.775 22.334 16.963 1.00 42.71 348 THR A C 1
ATOM 1442 O O . THR A 1 180 ? 32.717 22.788 15.815 1.00 46.59 348 THR A O 1
ATOM 1446 N N . GLY A 1 181 ? 31.708 22.203 17.764 1.00 36.77 349 GLY A N 1
ATOM 1447 C CA . GLY A 1 181 ? 30.358 22.519 17.302 1.00 42.59 349 GLY A CA 1
ATOM 1448 C C . GLY A 1 181 ? 29.555 21.319 16.818 1.00 50.26 349 GLY A C 1
ATOM 1449 O O . GLY A 1 181 ? 28.324 21.392 16.700 1.00 53.48 349 GLY A O 1
ATOM 1450 N N . GLU A 1 182 ? 30.224 20.221 16.494 1.00 38.45 350 GLU A N 1
ATOM 1451 C CA . GLU A 1 182 ? 29.534 19.022 16.055 1.00 43.55 350 GLU A CA 1
ATOM 1452 C C . GLU A 1 182 ? 29.559 17.950 17.122 1.00 61.42 350 GLU A C 1
ATOM 1453 O O . GLU A 1 182 ? 30.269 18.061 18.103 1.00 47.70 350 GLU A O 1
ATOM 1459 N N . THR A 1 183 ? 28.794 16.892 16.924 1.00 43.90 351 THR A N 1
ATOM 1460 C CA . THR A 1 183 ? 28.712 15.898 17.969 1.00 56.70 351 THR A CA 1
ATOM 1461 C C . THR A 1 183 ? 29.347 14.604 17.524 1.00 59.81 351 THR A C 1
ATOM 1462 O O . THR A 1 183 ? 29.577 14.415 16.330 1.00 48.82 351 THR A O 1
ATOM 1466 N N . ASP A 1 184 ? 29.655 13.729 18.479 1.00 46.44 352 ASP A N 1
ATOM 1467 C CA . ASP A 1 184 ? 30.268 12.448 18.147 1.00 47.93 352 ASP A CA 1
ATOM 1468 C C . ASP A 1 184 ? 29.221 11.352 18.012 1.00 52.93 352 ASP A C 1
ATOM 1469 O O . ASP A 1 184 ? 28.030 11.642 17.908 1.00 50.17 352 ASP A O 1
ATOM 1474 N N . GLU A 1 185 ? 29.656 10.092 18.035 1.00 44.76 353 GLU A N 1
ATOM 1475 C CA . GLU A 1 185 ? 28.711 8.993 17.797 1.00 49.16 353 GLU A CA 1
ATOM 1476 C C . GLU A 1 185 ? 27.655 8.935 18.891 1.00 83.75 353 GLU A C 1
ATOM 1477 O O . GLU A 1 185 ? 26.576 8.388 18.692 1.00 68.74 353 GLU A O 1
ATOM 1479 N N . TYR A 1 186 ? 27.963 9.509 20.048 1.00 61.14 354 TYR A N 1
ATOM 1480 C CA . TYR A 1 186 ? 27.025 9.511 21.162 1.00 66.36 354 TYR A CA 1
ATOM 1481 C C . TYR A 1 186 ? 26.229 10.814 21.194 1.00 92.55 354 TYR A C 1
ATOM 1482 O O . TYR A 1 186 ? 25.457 11.067 22.120 1.00 87.30 354 TYR A O 1
ATOM 1491 N N . GLY A 1 187 ? 26.411 11.631 20.163 1.00 48.58 355 GLY A N 1
ATOM 1492 C CA . GLY A 1 187 ? 25.787 12.939 20.115 1.00 64.57 355 GLY A CA 1
ATOM 1493 C C . GLY A 1 187 ? 26.275 13.909 21.178 1.00 66.03 355 GLY A C 1
ATOM 1494 O O . GLY A 1 187 ? 25.542 14.797 21.612 1.00 59.44 355 GLY A O 1
ATOM 1495 N N . LEU A 1 188 ? 27.529 13.740 21.592 1.00 43.90 356 LEU A N 1
ATOM 1496 C CA . LEU A 1 188 ? 28.129 14.587 22.613 1.00 43.61 356 LEU A CA 1
ATOM 1497 C C . LEU A 1 188 ? 29.087 15.578 21.951 1.00 37.58 356 LEU A C 1
ATOM 1498 O O . LEU A 1 188 ? 29.534 15.334 20.821 1.00 43.29 356 LEU A O 1
ATOM 1503 N N . PRO A 1 189 ? 29.399 16.690 22.635 1.00 39.56 357 PRO A N 1
ATOM 1504 C CA . PRO A 1 189 ? 30.314 17.662 22.030 1.00 37.61 357 PRO A CA 1
ATOM 1505 C C . PRO A 1 189 ? 31.691 17.053 21.855 1.00 41.87 357 PRO A C 1
ATOM 1506 O O . PRO A 1 189 ? 32.068 16.122 22.587 1.00 43.01 357 PRO A O 1
ATOM 1510 N N . VAL A 1 190 ? 32.415 17.564 20.863 1.00 37.41 358 VAL A N 1
ATOM 1511 C CA . VAL A 1 190 ? 33.771 17.113 20.541 1.00 39.95 358 VAL A CA 1
ATOM 1512 C C . VAL A 1 190 ? 34.830 18.186 20.829 1.00 39.48 358 VAL A C 1
ATOM 1513 O O . VAL A 1 190 ? 34.658 19.326 20.421 1.00 38.38 358 VAL A O 1
ATOM 1517 N N . ARG A 1 191 ? 35.940 17.844 21.495 1.00 32.35 359 ARG A N 1
ATOM 1518 C CA . ARG A 1 191 ? 36.953 18.859 21.769 1.00 30.54 359 ARG A CA 1
ATOM 1519 C C . ARG A 1 191 ? 37.625 19.266 20.458 1.00 37.72 359 ARG A C 1
ATOM 1520 O O . ARG A 1 191 ? 37.953 18.423 19.629 1.00 39.92 359 ARG A O 1
ATOM 1528 N N . TYR A 1 192 ? 37.897 20.563 20.314 1.00 32.10 360 TYR A N 1
ATOM 1529 C CA . TYR A 1 192 ? 38.578 21.046 19.125 1.00 34.47 360 TYR A CA 1
ATOM 1530 C C . TYR A 1 192 ? 40.092 20.895 19.330 1.00 28.90 360 TYR A C 1
ATOM 1531 O O . TYR A 1 192 ? 40.630 21.301 20.383 1.00 32.24 360 TYR A O 1
ATOM 1540 N N . ASP A 1 193 ? 40.746 20.277 18.341 1.00 31.11 361 ASP A N 1
ATOM 1541 C CA . ASP A 1 193 ? 42.200 20.039 18.400 1.00 34.35 361 ASP A CA 1
ATOM 1542 C C . ASP A 1 193 ? 42.899 21.286 17.889 1.00 35.77 361 ASP A C 1
ATOM 1543 O O . ASP A 1 193 ? 43.319 21.352 16.726 1.00 39.03 361 ASP A O 1
ATOM 1548 N N . TRP A 1 194 ? 42.991 22.287 18.747 1.00 31.06 362 TRP A N 1
ATOM 1549 C CA . TRP A 1 194 ? 43.502 23.574 18.348 1.00 27.13 362 TRP A CA 1
ATOM 1550 C C . TRP A 1 194 ? 44.997 23.477 18.026 1.00 28.52 362 TRP A C 1
ATOM 1551 O O . TRP A 1 194 ? 45.530 24.245 17.207 1.00 33.54 362 TRP A O 1
ATOM 1562 N N . ALA A 1 195 ? 45.687 22.554 18.693 1.00 28.11 363 ALA A N 1
ATOM 1563 C CA . ALA A 1 195 ? 47.144 22.517 18.515 1.00 29.46 363 ALA A CA 1
ATOM 1564 C C . ALA A 1 195 ? 47.520 22.102 17.082 1.00 40.33 363 ALA A C 1
ATOM 1565 O O . ALA A 1 195 ? 48.517 22.568 16.521 1.00 32.05 363 ALA A O 1
ATOM 1567 N N . SER A 1 196 ? 46.709 21.246 16.475 1.00 34.67 364 SER A N 1
ATOM 1568 C CA . SER A 1 196 ? 46.966 20.888 15.077 1.00 41.25 364 SER A CA 1
ATOM 1569 C C . SER A 1 196 ? 46.884 22.062 14.115 1.00 45.22 364 SER A C 1
ATOM 1570 O O . SER A 1 196 ? 47.622 22.111 13.127 1.00 45.92 364 SER A O 1
ATOM 1573 N N . ASP A 1 197 ? 46.012 23.018 14.411 1.00 38.19 365 ASP A N 1
ATOM 1574 C CA . ASP A 1 197 ? 45.823 24.138 13.519 1.00 39.58 365 ASP A CA 1
ATOM 1575 C C . ASP A 1 197 ? 46.678 25.321 13.914 1.00 37.18 365 ASP A C 1
ATOM 1576 O O . ASP A 1 197 ? 46.593 26.368 13.283 1.00 46.63 365 ASP A O 1
ATOM 1581 N N . TYR A 1 198 ? 47.488 25.167 14.965 1.00 38.58 366 TYR A N 1
ATOM 1582 C CA . TYR A 1 198 ? 48.282 26.276 15.493 1.00 32.54 366 TYR A CA 1
ATOM 1583 C C . TYR A 1 198 ? 49.510 26.619 14.623 1.00 38.53 366 TYR A C 1
ATOM 1584 O O . TYR A 1 198 ? 50.315 25.748 14.254 1.00 37.39 366 TYR A O 1
ATOM 1593 N N . ARG A 1 199 ? 49.624 27.906 14.310 1.00 42.25 367 ARG A N 1
ATOM 1594 C CA . ARG A 1 199 ? 50.711 28.410 13.484 1.00 39.79 367 ARG A CA 1
ATOM 1595 C C . ARG A 1 199 ? 51.251 29.696 14.108 1.00 41.20 367 ARG A C 1
ATOM 1596 O O . ARG A 1 199 ? 51.830 30.536 13.437 1.00 48.61 367 ARG A O 1
ATOM 1604 N N . GLY A 1 200 ? 51.072 29.838 15.412 1.00 36.93 368 GLY A N 1
ATOM 1605 C CA . GLY A 1 200 ? 51.448 31.055 16.098 1.00 34.38 368 GLY A CA 1
ATOM 1606 C C . GLY A 1 200 ? 52.953 31.107 16.375 1.00 43.64 368 GLY A C 1
ATOM 1607 O O . GLY A 1 200 ? 53.666 30.089 16.354 1.00 38.01 368 GLY A O 1
ATOM 1608 N N . LYS A 1 201 ? 53.432 32.318 16.647 1.00 39.62 369 LYS A N 1
ATOM 1609 C CA . LYS A 1 201 ? 54.841 32.551 16.888 1.00 48.38 369 LYS A CA 1
ATOM 1610 C C . LYS A 1 201 ? 55.300 31.992 18.233 1.00 45.69 369 LYS A C 1
ATOM 1611 O O . LYS A 1 201 ? 56.393 31.434 18.328 1.00 35.85 369 LYS A O 1
ATOM 1617 N N . ALA A 1 202 ? 54.480 32.170 19.267 1.00 39.17 370 ALA A N 1
ATOM 1618 C CA . ALA A 1 202 ? 54.884 31.768 20.623 1.00 33.71 370 ALA A CA 1
ATOM 1619 C C . ALA A 1 202 ? 54.836 30.270 20.781 1.00 26.82 370 ALA A C 1
ATOM 1620 O O . ALA A 1 202 ? 53.908 29.606 20.307 1.00 33.31 370 ALA A O 1
ATOM 1622 N N . LEU A 1 203 ? 55.833 29.736 21.462 1.00 24.18 371 LEU A N 1
ATOM 1623 C CA . LEU A 1 203 ? 55.756 28.364 21.908 1.00 23.93 371 LEU A CA 1
ATOM 1624 C C . LEU A 1 203 ? 54.687 28.293 23.006 1.00 24.28 371 LEU A C 1
ATOM 1625 O O . LEU A 1 203 ? 54.749 29.077 23.955 1.00 23.44 371 LEU A O 1
ATOM 1630 N N . VAL A 1 204 ? 53.717 27.366 22.903 1.00 22.99 372 VAL A N 1
ATOM 1631 C CA . VAL A 1 204 ? 52.693 27.267 23.940 1.00 21.16 372 VAL A CA 1
ATOM 1632 C C . VAL A 1 204 ? 52.942 26.011 24.722 1.00 21.18 372 VAL A C 1
ATOM 1633 O O . VAL A 1 204 ? 52.897 24.917 24.169 1.00 19.96 372 VAL A O 1
ATOM 1637 N N . VAL A 1 205 ? 53.201 26.173 26.022 1.00 19.78 373 VAL A N 1
ATOM 1638 C CA . VAL A 1 205 ? 53.382 25.003 26.908 1.00 16.71 373 VAL A CA 1
ATOM 1639 C C . VAL A 1 205 ? 52.108 24.942 27.756 1.00 17.53 373 VAL A C 1
ATOM 1640 O O . VAL A 1 205 ? 51.719 25.931 28.387 1.00 18.15 373 VAL A O 1
ATOM 1644 N N . TYR A 1 206 ? 51.468 23.782 27.752 1.00 16.80 374 TYR A N 1
ATOM 1645 C CA . TYR A 1 206 ? 50.168 23.636 28.381 1.00 15.03 374 TYR A CA 1
ATOM 1646 C C . TYR A 1 206 ? 50.009 22.242 28.942 1.00 17.92 374 TYR A C 1
ATOM 1647 O O . TYR A 1 206 ? 50.934 21.426 28.809 1.00 17.72 374 TYR A O 1
ATOM 1656 N N . GLY A 1 207 ? 48.876 21.972 29.604 1.00 17.69 375 GLY A N 1
ATOM 1657 C CA . GLY A 1 207 ? 48.694 20.689 30.278 1.00 18.35 375 GLY A CA 1
ATOM 1658 C C . GLY A 1 207 ? 47.213 20.315 30.240 1.00 17.69 375 GLY A C 1
ATOM 1659 O O . GLY A 1 207 ? 46.529 20.394 31.284 1.00 18.43 375 GLY A O 1
ATOM 1660 N N . HIS A 1 208 ? 46.715 19.929 29.068 1.00 22.28 376 HIS A N 1
ATOM 1661 C CA . HIS A 1 208 ? 45.290 19.697 28.946 1.00 20.70 376 HIS A CA 1
ATOM 1662 C C . HIS A 1 208 ? 44.937 18.261 29.245 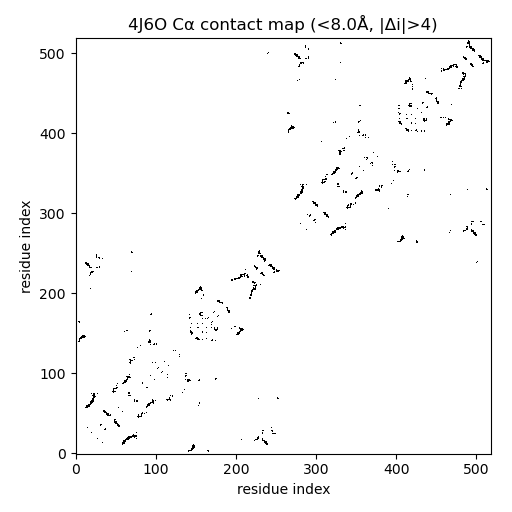1.00 21.05 376 HIS A C 1
ATOM 1663 O O . HIS A 1 208 ? 44.996 17.855 30.393 1.00 22.45 376 HIS A O 1
ATOM 1670 N N . THR A 1 209 ? 44.511 17.477 28.259 1.00 24.58 377 THR A N 1
ATOM 1671 C CA . THR A 1 209 ? 44.183 16.101 28.607 1.00 23.43 377 THR A CA 1
ATOM 1672 C C . THR A 1 209 ? 45.508 15.361 28.882 1.00 21.72 377 THR A C 1
ATOM 1673 O O . THR A 1 209 ? 46.531 15.547 28.198 1.00 26.42 377 THR A O 1
ATOM 1677 N N . PRO A 1 210 ? 45.506 14.499 29.889 1.00 21.51 378 PRO A N 1
ATOM 1678 C CA . PRO A 1 210 ? 46.751 13.812 30.272 1.00 24.26 378 PRO A CA 1
ATOM 1679 C C . PRO A 1 210 ? 47.241 12.813 29.217 1.00 25.35 378 PRO A C 1
ATOM 1680 O O . PRO A 1 210 ? 46.439 12.161 28.524 1.00 27.59 378 PRO A O 1
ATOM 1684 N N . GLN A 1 211 ? 48.567 12.717 29.114 1.00 26.76 379 GLN A N 1
ATOM 1685 C CA . GLN A 1 211 ? 49.207 11.913 28.081 1.00 28.37 379 GLN A CA 1
ATOM 1686 C C . GLN A 1 211 ? 50.242 11.010 28.727 1.00 27.42 379 GLN A C 1
ATOM 1687 O O . GLN A 1 211 ? 50.754 11.316 29.797 1.00 29.00 379 GLN A O 1
ATOM 1693 N N . ALA A 1 212 ? 50.596 9.899 28.073 1.00 33.76 380 ALA A N 1
ATOM 1694 C CA . ALA A 1 212 ? 51.687 9.104 28.619 1.00 25.10 380 ALA A CA 1
ATOM 1695 C C . ALA A 1 212 ? 53.044 9.769 28.491 1.00 33.29 380 ALA A C 1
ATOM 1696 O O . ALA A 1 212 ? 53.893 9.622 29.365 1.00 31.10 380 ALA A O 1
ATOM 1698 N N . GLU A 1 213 ? 53.258 10.509 27.416 1.00 33.77 381 GLU A N 1
ATOM 1699 C CA . GLU A 1 213 ? 54.515 11.222 27.241 1.00 32.77 381 GLU A CA 1
ATOM 1700 C C . GLU A 1 213 ? 54.143 12.601 26.729 1.00 26.83 381 GLU A C 1
ATOM 1701 O O . GLU A 1 213 ? 53.012 12.811 26.245 1.00 30.76 381 GLU A O 1
ATOM 1707 N N . VAL A 1 214 ? 55.093 13.520 26.805 1.00 30.96 382 VAL A N 1
ATOM 1708 C CA . VAL A 1 214 ? 54.813 14.878 26.359 1.00 28.10 382 VAL A CA 1
ATOM 1709 C C . VAL A 1 214 ? 54.369 14.849 24.874 1.00 32.50 382 VAL A C 1
ATOM 1710 O O . VAL A 1 214 ? 54.838 14.005 24.083 1.00 34.72 382 VAL A O 1
ATOM 1714 N N . LEU A 1 215 ? 53.400 15.687 24.536 1.00 31.10 383 LEU A N 1
ATOM 1715 C CA . LEU A 1 215 ? 52.862 15.741 23.174 1.00 27.54 383 LEU A CA 1
ATOM 1716 C C . LEU A 1 215 ? 53.197 17.070 22.493 1.00 33.75 383 LEU A C 1
ATOM 1717 O O . LEU A 1 215 ? 52.558 18.117 22.771 1.00 33.64 383 LEU A O 1
ATOM 1722 N N . LYS A 1 216 ? 54.185 17.006 21.589 1.00 36.43 384 LYS A N 1
ATOM 1723 C CA A LYS A 1 216 ? 54.697 18.175 20.887 0.47 34.58 384 LYS A CA 1
ATOM 1724 C CA B LYS A 1 216 ? 54.690 18.179 20.879 0.53 39.07 384 LYS A CA 1
ATOM 1725 C C . LYS A 1 216 ? 54.018 18.233 19.520 1.00 40.43 384 LYS A C 1
ATOM 1726 O O . LYS A 1 216 ? 54.108 17.300 18.755 1.00 43.49 384 LYS A O 1
ATOM 1737 N N . VAL A 1 217 ? 53.343 19.329 19.225 1.00 35.30 385 VAL A N 1
ATOM 1738 C CA . VAL A 1 217 ? 52.605 19.486 17.969 1.00 40.91 385 VAL A CA 1
ATOM 1739 C C . VAL A 1 217 ? 52.743 20.946 17.527 1.00 44.80 385 VAL A C 1
ATOM 1740 O O . VAL A 1 217 ? 52.236 21.830 18.211 1.00 37.90 385 VAL A O 1
ATOM 1744 N N A ASN A 1 218 ? 53.395 21.146 16.379 0.53 37.50 386 ASN A N 1
ATOM 1745 N N B ASN A 1 218 ? 53.431 21.243 16.422 0.47 47.47 386 ASN A N 1
ATOM 1746 C CA A ASN A 1 218 ? 53.723 22.480 15.902 0.53 34.47 386 ASN A CA 1
ATOM 1747 C CA B ASN A 1 218 ? 53.410 22.617 15.862 0.47 27.43 386 ASN A CA 1
ATOM 1748 C C A ASN A 1 218 ? 54.439 23.159 17.051 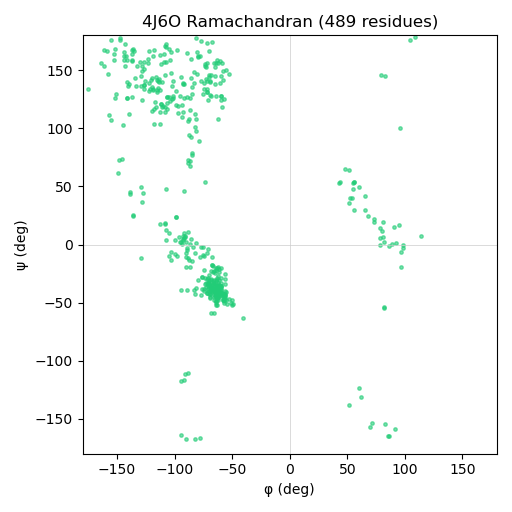0.53 47.57 386 ASN A C 1
ATOM 1749 C C B ASN A 1 218 ? 53.770 23.776 16.810 0.47 24.30 386 ASN A C 1
ATOM 1750 O O A ASN A 1 218 ? 55.148 22.505 17.804 0.53 30.95 386 ASN A O 1
ATOM 1751 O O B ASN A 1 218 ? 52.998 24.723 16.922 0.47 47.81 386 ASN A O 1
ATOM 1760 N N A ASN A 1 219 ? 54.223 24.453 17.232 0.53 32.66 387 ASN A N 1
ATOM 1761 N N B ASN A 1 219 ? 54.932 23.710 17.471 0.47 27.57 387 ASN A N 1
ATOM 1762 C CA A ASN A 1 219 ? 54.931 25.151 18.276 0.53 30.94 387 ASN A CA 1
ATOM 1763 C CA B ASN A 1 219 ? 55.375 24.754 18.410 0.47 29.80 387 ASN A CA 1
ATOM 1764 C C A ASN A 1 219 ? 54.201 24.978 19.606 0.53 25.48 387 ASN A C 1
ATOM 1765 C C B ASN A 1 219 ? 54.431 24.874 19.616 0.47 38.39 387 ASN A C 1
ATOM 1766 O O A ASN A 1 219 ? 53.953 25.972 20.277 0.53 35.73 387 ASN A O 1
ATOM 1767 O O B ASN A 1 219 ? 54.227 25.952 20.161 0.47 33.58 387 ASN A O 1
ATOM 1776 N N . THR A 1 220 ? 53.833 23.745 19.981 1.00 25.41 388 THR A N 1
ATOM 1777 C CA . THR A 1 220 ? 53.069 23.580 21.229 1.00 22.95 388 THR A CA 1
ATOM 1778 C C . THR A 1 220 ? 53.505 22.318 21.896 1.00 24.18 388 THR A C 1
ATOM 1779 O O . THR A 1 220 ? 53.905 21.389 21.216 1.00 27.11 388 THR A O 1
ATOM 1783 N N . ILE A 1 221 ? 53.320 22.226 23.205 1.00 23.46 389 ILE A N 1
ATOM 1784 C CA . ILE A 1 221 ? 53.632 20.946 23.871 1.00 22.75 389 ILE A CA 1
ATOM 1785 C C . ILE A 1 221 ? 52.761 20.767 25.100 1.00 20.86 389 ILE A C 1
ATOM 1786 O O . ILE A 1 221 ? 52.671 21.662 25.950 1.00 20.83 389 ILE A O 1
ATOM 1791 N N . ASN A 1 222 ? 52.131 19.617 25.192 1.00 23.49 390 ASN A N 1
ATOM 1792 C CA . ASN A 1 222 ? 51.283 19.315 26.330 1.00 17.77 390 ASN A CA 1
ATOM 1793 C C . ASN A 1 222 ? 52.156 18.501 27.282 1.00 19.53 390 ASN A C 1
ATOM 1794 O O . ASN A 1 222 ? 52.658 17.421 26.914 1.00 23.22 390 ASN A O 1
ATOM 1799 N N . ILE A 1 223 ? 52.361 19.028 28.472 1.00 17.78 391 ILE A N 1
ATOM 1800 C CA . ILE A 1 223 ? 53.236 18.336 29.433 1.00 18.26 391 ILE A CA 1
ATOM 1801 C C . ILE A 1 223 ? 52.499 17.690 30.627 1.00 16.39 391 ILE A C 1
ATOM 1802 O O . ILE A 1 223 ? 53.109 17.358 31.649 1.00 18.68 391 ILE A O 1
ATOM 1807 N N . ASP A 1 224 ? 51.180 17.499 30.497 1.00 19.47 392 ASP A N 1
ATOM 1808 C CA . ASP A 1 224 ? 50.481 16.717 31.527 1.00 15.72 392 ASP A CA 1
ATOM 1809 C C . ASP A 1 224 ? 50.648 15.228 31.289 1.00 21.09 392 ASP A C 1
ATOM 1810 O O . ASP A 1 224 ? 49.896 14.655 30.491 1.00 21.29 392 ASP A O 1
ATOM 1815 N N . THR A 1 225 ? 51.613 14.630 31.992 1.00 18.55 393 THR A N 1
ATOM 1816 C CA . THR A 1 225 ? 51.955 13.217 31.828 1.00 19.88 393 THR A CA 1
ATOM 1817 C C . THR A 1 225 ? 51.300 12.397 32.917 1.00 20.90 393 THR A C 1
ATOM 1818 O O . THR A 1 225 ? 51.742 11.291 33.209 1.00 21.70 393 THR A O 1
ATOM 1822 N N . GLY A 1 226 ? 50.211 12.924 33.484 1.00 18.81 394 GLY A N 1
ATOM 1823 C CA . GLY A 1 226 ? 49.320 12.166 34.350 1.00 21.63 394 GLY A CA 1
ATOM 1824 C C . GLY A 1 226 ? 49.941 11.595 35.609 1.00 18.85 394 GLY A C 1
ATOM 1825 O O . GLY A 1 226 ? 49.714 10.441 35.982 1.00 21.41 394 GLY A O 1
ATOM 1826 N N . CYS A 1 227 ? 50.660 12.464 36.330 1.00 17.50 395 CYS A N 1
ATOM 1827 C CA . CYS A 1 227 ? 51.314 12.032 37.569 1.00 18.89 395 CYS A CA 1
ATOM 1828 C C . CYS A 1 227 ? 50.351 11.323 38.514 1.00 22.48 395 CYS A C 1
ATOM 1829 O O . CYS A 1 227 ? 50.632 10.224 39.011 1.00 21.78 395 CYS A O 1
ATOM 1832 N N . VAL A 1 228 ? 49.209 11.938 38.771 1.00 19.85 396 VAL A N 1
ATOM 1833 C CA . VAL A 1 228 ? 48.345 11.336 39.757 1.00 18.63 396 VAL A CA 1
ATOM 1834 C C . VAL A 1 228 ? 47.712 9.997 39.378 1.00 22.77 396 VAL A C 1
ATOM 1835 O O . VAL A 1 228 ? 47.322 9.227 40.263 1.00 23.46 396 VAL A O 1
ATOM 1839 N N . PHE A 1 229 ? 47.725 9.708 38.073 1.00 23.59 397 PHE A N 1
ATOM 1840 C CA . PHE A 1 229 ? 47.205 8.463 37.521 1.00 24.40 397 PHE A CA 1
ATOM 1841 C C . PHE A 1 229 ? 48.248 7.355 37.478 1.00 23.44 397 PHE A C 1
ATOM 1842 O O . PHE A 1 229 ? 48.039 6.326 36.839 1.00 30.61 397 PHE A O 1
ATOM 1850 N N . GLY A 1 230 ? 49.412 7.569 38.130 1.00 24.64 398 GLY A N 1
ATOM 1851 C CA . GLY A 1 230 ? 50.499 6.590 38.091 1.00 27.59 398 GLY A CA 1
ATOM 1852 C C . GLY A 1 230 ? 51.469 6.839 36.917 1.00 31.65 398 GLY A C 1
ATOM 1853 O O . GLY A 1 230 ? 52.280 5.970 36.548 1.00 30.83 398 GLY A O 1
ATOM 1854 N N . GLY A 1 231 ? 51.395 8.032 36.311 1.00 23.71 399 GLY A N 1
ATOM 1855 C CA . GLY A 1 231 ? 52.307 8.390 35.234 1.00 24.11 399 GLY A CA 1
ATOM 1856 C C . GLY A 1 231 ? 53.526 9.086 35.776 1.00 24.23 399 GLY A C 1
ATOM 1857 O O . GLY A 1 231 ? 54.287 8.502 36.569 1.00 26.58 399 GLY A O 1
ATOM 1858 N N . LYS A 1 232 ? 53.716 10.348 35.391 1.00 20.52 400 LYS A N 1
ATOM 1859 C CA . LYS A 1 232 ? 54.877 11.087 35.875 1.00 24.94 400 LYS A CA 1
ATOM 1860 C C . LYS A 1 232 ? 54.551 12.560 35.882 1.00 21.83 400 LYS A C 1
ATOM 1861 O O . LYS A 1 232 ? 53.619 12.999 35.204 1.00 22.66 400 LYS A O 1
ATOM 1867 N N . LEU A 1 233 ? 55.306 13.290 36.679 1.00 19.47 401 LEU A N 1
ATOM 1868 C CA . LEU A 1 233 ? 55.162 14.737 36.753 1.00 17.92 401 LEU A CA 1
ATOM 1869 C C . LEU A 1 233 ? 56.316 15.313 35.941 1.00 21.05 401 LEU A C 1
ATOM 1870 O O . LEU A 1 233 ? 57.497 14.964 36.193 1.00 22.36 401 LEU A O 1
ATOM 1875 N N . THR A 1 234 ? 55.964 16.154 34.971 1.00 17.90 402 THR A N 1
ATOM 1876 C CA . THR A 1 234 ? 56.923 16.699 34.021 1.00 21.80 402 THR A CA 1
ATOM 1877 C C . THR A 1 234 ? 57.154 18.197 34.221 1.00 21.45 402 THR A C 1
ATOM 1878 O O . THR A 1 234 ? 56.160 18.986 34.400 1.00 19.31 402 THR A O 1
ATOM 1882 N N . ALA A 1 235 ? 58.423 18.604 34.093 1.00 18.37 403 ALA A N 1
ATOM 1883 C CA . ALA A 1 235 ? 58.747 20.032 33.942 1.00 20.89 403 ALA A CA 1
ATOM 1884 C C . ALA A 1 235 ? 59.363 20.243 32.587 1.00 20.58 403 ALA A C 1
ATOM 1885 O O . ALA A 1 235 ? 60.125 19.387 32.108 1.00 22.29 403 ALA A O 1
ATOM 1887 N N . TYR A 1 236 ? 59.070 21.382 31.982 1.00 18.22 404 TYR A N 1
ATOM 1888 C CA . TYR A 1 236 ? 59.674 21.789 30.729 1.00 20.86 404 TYR A CA 1
ATOM 1889 C C . TYR A 1 236 ? 60.559 22.981 31.035 1.00 20.10 404 TYR A C 1
ATOM 1890 O O . TYR A 1 236 ? 60.096 24.006 31.582 1.00 20.67 404 TYR A O 1
ATOM 1899 N N . ARG A 1 237 ? 61.870 22.837 30.734 1.00 23.09 405 ARG A N 1
ATOM 1900 C CA . ARG A 1 237 ? 62.802 23.892 31.067 1.00 22.67 405 ARG A CA 1
ATOM 1901 C C . ARG A 1 237 ? 62.902 24.810 29.858 1.00 20.73 405 ARG A C 1
ATOM 1902 O O . ARG A 1 237 ? 63.079 24.367 28.727 1.00 25.65 405 ARG A O 1
ATOM 1910 N N . TYR A 1 238 ? 62.664 26.082 30.108 1.00 23.58 406 TYR A N 1
ATOM 1911 C CA . TYR A 1 238 ? 62.689 27.128 29.096 1.00 26.62 406 TYR A CA 1
ATOM 1912 C C . TYR A 1 238 ? 63.762 28.158 29.443 1.00 26.34 406 TYR A C 1
ATOM 1913 O O . TYR A 1 238 ? 63.798 28.631 30.565 1.00 24.04 406 TYR A O 1
ATOM 1922 N N . PRO A 1 239 ? 64.593 28.574 28.456 1.00 31.06 407 PRO A N 1
ATOM 1923 C CA . PRO A 1 239 ? 64.515 28.309 27.018 1.00 28.54 407 PRO A CA 1
ATOM 1924 C C . PRO A 1 239 ? 65.278 27.099 26.550 1.00 31.98 407 PRO A C 1
ATOM 1925 O O . PRO A 1 239 ? 65.339 26.921 25.317 1.00 35.75 407 PRO A O 1
ATOM 1929 N N . GLU A 1 240 ? 65.784 26.272 27.466 1.00 31.31 408 GLU A N 1
ATOM 1930 C CA . GLU A 1 240 ? 66.498 25.064 27.082 1.00 31.17 408 GLU A CA 1
ATOM 1931 C C . GLU A 1 240 ? 65.679 24.064 26.286 1.00 32.18 408 GLU A C 1
ATOM 1932 O O . GLU A 1 240 ? 66.234 23.231 25.566 1.00 34.78 408 GLU A O 1
ATOM 1938 N N . ARG A 1 241 ? 64.339 24.128 26.431 1.00 28.65 409 ARG A N 1
ATOM 1939 C CA . ARG A 1 241 ? 63.477 23.182 25.744 1.00 30.88 409 ARG A CA 1
ATOM 1940 C C . ARG A 1 241 ? 63.896 21.751 26.097 1.00 29.14 409 ARG A C 1
ATOM 1941 O O . ARG A 1 241 ? 64.017 20.887 25.233 1.00 36.48 409 ARG A O 1
ATOM 1949 N N . GLU A 1 242 ? 64.083 21.540 27.407 1.00 30.80 410 GLU A N 1
ATOM 1950 C CA . GLU A 1 242 ? 64.420 20.220 27.963 1.00 29.99 410 GLU A CA 1
ATOM 1951 C C . GLU A 1 242 ? 63.311 19.693 28.839 1.00 27.44 410 GLU A C 1
ATOM 1952 O O . GLU A 1 242 ? 62.711 20.452 29.628 1.00 29.34 410 GLU A O 1
ATOM 1958 N N . ILE A 1 243 ? 63.076 18.388 28.732 1.00 28.70 411 ILE A N 1
ATOM 1959 C CA . ILE A 1 243 ? 62.104 17.679 29.556 1.00 30.57 411 ILE A CA 1
ATOM 1960 C C . ILE A 1 243 ? 62.797 17.046 30.770 1.00 28.89 411 ILE A C 1
ATOM 1961 O O . ILE A 1 243 ? 63.803 16.333 30.617 1.00 29.31 411 ILE A O 1
ATOM 1966 N N . VAL A 1 244 ? 62.275 17.312 31.967 1.00 29.72 412 VAL A N 1
ATOM 1967 C CA . VAL A 1 244 ? 62.727 16.682 33.222 1.00 28.70 412 VAL A CA 1
ATOM 1968 C C . VAL A 1 244 ? 61.498 16.099 33.896 1.00 23.23 412 VAL A C 1
ATOM 1969 O O . VAL A 1 244 ? 60.459 16.755 33.931 1.00 26.58 412 VAL A O 1
ATOM 1973 N N . ASP A 1 245 ? 61.577 14.875 34.374 1.00 26.37 413 ASP A N 1
ATOM 1974 C CA . ASP A 1 245 ? 60.375 14.272 34.984 1.00 25.53 413 ASP A CA 1
ATOM 1975 C C . ASP A 1 245 ? 60.684 13.388 36.176 1.00 28.10 413 ASP A C 1
ATOM 1976 O O . ASP A 1 245 ? 61.820 12.968 36.386 1.00 28.01 413 ASP A O 1
ATOM 1981 N N . VAL A 1 246 ? 59.661 13.188 37.006 1.00 24.20 414 VAL A N 1
ATOM 1982 C CA A VAL A 1 246 ? 59.747 12.270 38.136 0.65 27.76 414 VAL A CA 1
ATOM 1983 C CA B VAL A 1 246 ? 59.757 12.263 38.122 0.35 21.68 414 VAL A CA 1
ATOM 1984 C C . VAL A 1 246 ? 58.591 11.287 38.019 1.00 23.13 414 VAL A C 1
ATOM 1985 O O . VAL A 1 246 ? 57.438 11.678 37.875 1.00 25.75 414 VAL A O 1
ATOM 1992 N N . LYS A 1 247 ? 58.889 10.011 38.116 1.00 25.53 415 LYS A N 1
ATOM 1993 C CA A LYS A 1 247 ? 57.844 8.990 38.047 0.45 24.10 415 LYS A CA 1
ATOM 1994 C CA B LYS A 1 247 ? 57.837 9.000 38.045 0.55 23.16 415 LYS A CA 1
ATOM 1995 C C . LYS A 1 247 ? 56.981 9.038 39.303 1.00 30.41 415 LYS A C 1
ATOM 1996 O O . LYS A 1 247 ? 57.465 9.247 40.404 1.00 29.01 415 LYS A O 1
ATOM 2007 N N . ALA A 1 248 ? 55.670 8.834 39.149 1.00 26.39 416 ALA A N 1
ATOM 2008 C CA . ALA A 1 248 ? 54.832 8.730 40.329 1.00 26.36 416 ALA A CA 1
ATOM 2009 C C . ALA A 1 248 ? 55.277 7.589 41.216 1.00 29.67 416 ALA A C 1
ATOM 2010 O O . ALA A 1 248 ? 55.586 6.511 40.702 1.00 29.90 416 ALA A O 1
ATOM 2012 N N . LEU A 1 249 ? 55.152 7.778 42.525 1.00 26.91 417 LEU A N 1
ATOM 2013 C CA . LEU A 1 249 ? 55.572 6.782 43.508 1.00 30.74 417 LEU A CA 1
ATOM 2014 C C . LEU A 1 249 ? 54.588 5.630 43.609 1.00 37.71 417 LEU A C 1
ATOM 2015 O O . LEU A 1 249 ? 54.951 4.501 43.941 1.00 37.78 417 LEU A O 1
ATOM 2020 N N . LYS A 1 250 ? 53.327 5.933 43.303 1.00 31.05 418 LYS A N 1
ATOM 2021 C CA . LYS A 1 250 ? 52.198 4.998 43.340 1.00 33.57 418 LYS A CA 1
ATOM 2022 C C . LYS A 1 250 ? 51.180 5.457 42.332 1.00 31.91 418 LYS A C 1
ATOM 2023 O O . LYS A 1 250 ? 51.233 6.590 41.830 1.00 32.67 418 LYS A O 1
ATOM 2029 N N . THR A 1 251 ? 50.214 4.588 42.069 1.00 36.20 419 THR A N 1
ATOM 2030 C CA . THR A 1 251 ? 49.036 5.008 41.312 1.00 38.00 419 THR A CA 1
ATOM 2031 C C . THR A 1 251 ? 47.992 5.570 42.280 1.00 40.58 419 THR A C 1
ATOM 2032 O O . THR A 1 251 ? 47.353 4.822 43.001 1.00 41.02 419 THR A O 1
ATOM 2036 N N . TYR A 1 252 ? 47.780 6.879 42.278 1.00 30.99 420 TYR A N 1
ATOM 2037 C CA . TYR A 1 252 ? 46.945 7.459 43.332 1.00 29.69 420 TYR A CA 1
ATOM 2038 C C . TYR A 1 252 ? 45.485 7.499 42.945 1.00 33.51 420 TYR A C 1
ATOM 2039 O O . TYR A 1 252 ? 44.615 7.544 43.802 1.00 37.06 420 TYR A O 1
ATOM 2048 N N . TYR A 1 253 ? 45.211 7.412 41.653 1.00 30.49 421 TYR A N 1
ATOM 2049 C CA . TYR A 1 253 ? 43.847 7.689 41.167 1.00 32.29 421 TYR A CA 1
ATOM 2050 C C . TYR A 1 253 ? 43.695 7.009 39.831 1.00 32.97 421 TYR A C 1
ATOM 2051 O O . TYR A 1 253 ? 44.654 6.874 39.090 1.00 33.73 421 TYR A O 1
ATOM 2060 N N . GLU A 1 254 ? 42.496 6.525 39.500 1.00 32.76 422 GLU A N 1
ATOM 2061 C CA . GLU A 1 254 ? 42.283 5.875 38.214 1.00 36.15 422 GLU A CA 1
ATOM 2062 C C . GLU A 1 254 ? 41.969 6.852 37.113 1.00 41.18 422 GLU A C 1
ATOM 2063 O O . GLU A 1 254 ? 41.141 7.772 37.300 1.00 39.51 422 GLU A O 1
ATOM 2069 N N . PRO A 1 255 ? 42.602 6.669 35.935 1.00 39.93 423 PRO A N 1
ATOM 2070 C CA . PRO A 1 255 ? 42.331 7.612 34.838 1.00 36.61 423 PRO A CA 1
ATOM 2071 C C . PRO A 1 255 ? 40.936 7.411 34.257 1.00 36.89 423 PRO A C 1
ATOM 2072 O O . PRO A 1 255 ? 40.255 6.445 34.658 1.00 39.60 423 PRO A O 1
ATOM 2076 N N . ALA A 1 256 ? 40.550 8.306 33.356 1.00 38.64 424 ALA A N 1
ATOM 2077 C CA . ALA A 1 256 ? 39.220 8.237 32.751 1.00 38.45 424 ALA A CA 1
ATOM 2078 C C . ALA A 1 256 ? 38.978 6.900 32.122 1.00 44.59 424 ALA A C 1
ATOM 2079 O O . ALA A 1 256 ? 39.906 6.253 31.626 1.00 44.50 424 ALA A O 1
ATOM 2081 N N . LEU A 1 257 ? 37.711 6.492 32.104 1.00 38.42 425 LEU A N 1
ATOM 2082 C CA . LEU A 1 257 ? 37.355 5.301 31.362 1.00 44.03 425 LEU A CA 1
ATOM 2083 C C . LEU A 1 257 ? 37.640 5.568 29.887 1.00 46.40 425 LEU A C 1
ATOM 2084 O O . LEU A 1 257 ? 37.686 6.724 29.457 1.00 40.89 425 LEU A O 1
ATOM 2089 N N . GLU A 1 258 ? 37.805 4.508 29.098 1.00 44.65 426 GLU A N 1
ATOM 2090 C CA . GLU A 1 258 ? 38.024 4.710 27.671 1.00 50.08 426 GLU A CA 1
ATOM 2091 C C . GLU A 1 258 ? 36.952 3.973 26.874 1.00 45.26 426 GLU A C 1
ATOM 2092 O O . GLU A 1 258 ? 36.683 2.804 27.141 1.00 45.63 426 GLU A O 1
ATOM 2098 N N . HIS A 1 259 ? 36.347 4.652 25.902 1.00 49.51 427 HIS A N 1
ATOM 2099 C CA . HIS A 1 259 ? 35.375 3.998 25.023 1.00 72.61 427 HIS A CA 1
ATOM 2100 C C . HIS A 1 259 ? 36.090 3.019 24.103 1.00 51.24 427 HIS A C 1
ATOM 2101 O O . HIS A 1 259 ? 37.206 3.273 23.636 1.00 52.89 427 HIS A O 1
ATOM 2108 N N . HIS A 1 260 ? 35.436 1.910 23.815 1.00 50.33 428 HIS A N 1
ATOM 2109 C CA . HIS A 1 260 ? 35.978 0.957 22.861 1.00 59.72 428 HIS A CA 1
ATOM 2110 C C . HIS A 1 260 ? 35.920 1.445 21.390 1.00 99.70 428 HIS A C 1
ATOM 2111 O O . HIS A 1 260 ? 36.894 1.265 20.654 1.00 115.92 428 HIS A O 1
ATOM 2118 N N . HIS A 1 261 ? 34.800 2.066 20.992 1.00 134.72 429 HIS A N 1
ATOM 2119 C CA . HIS A 1 261 ? 34.541 2.575 19.616 1.00 139.95 429 HIS A CA 1
ATOM 2120 C C . HIS A 1 261 ? 34.127 1.505 18.586 1.00 149.81 429 HIS A C 1
ATOM 2121 O O . HIS A 1 261 ? 34.368 0.307 18.758 1.00 152.12 429 HIS A O 1
ATOM 2128 N N . SER B 1 1 ? 87.230 48.840 21.863 1.00 116.81 169 SER B N 1
ATOM 2129 C CA . SER B 1 1 ? 87.207 48.867 20.404 1.00 115.75 169 SER B CA 1
ATOM 2130 C C . SER B 1 1 ? 85.860 48.435 19.813 1.00 120.20 169 SER B C 1
ATOM 2131 O O . SER B 1 1 ? 84.878 48.249 20.544 1.00 118.22 169 SER B O 1
ATOM 2134 N N . MET B 1 2 ? 85.810 48.327 18.484 1.00 100.67 170 MET B N 1
ATOM 2135 C CA A MET B 1 2 ? 84.663 47.711 17.833 0.51 85.67 170 MET B CA 1
ATOM 2136 C CA B MET B 1 2 ? 84.690 47.698 17.798 0.49 87.49 170 MET B CA 1
ATOM 2137 C C . MET B 1 2 ? 84.724 46.227 18.148 1.00 96.11 170 MET B C 1
ATOM 2138 O O . MET B 1 2 ? 85.600 45.505 17.659 1.00 87.34 170 MET B O 1
ATOM 2147 N N . LEU B 1 3 ? 83.798 45.777 18.978 1.00 68.00 171 LEU B N 1
ATOM 2148 C CA . LEU B 1 3 ? 83.781 44.379 19.322 1.00 76.66 171 LEU B CA 1
ATOM 2149 C C . LEU B 1 3 ? 82.944 43.653 18.280 1.00 73.83 171 LEU B C 1
ATOM 2150 O O . LEU B 1 3 ? 81.711 43.585 18.391 1.00 54.18 171 LEU B O 1
ATOM 2155 N N . TRP B 1 4 ? 83.642 43.126 17.268 1.00 38.58 172 TRP B N 1
ATOM 2156 C CA . TRP B 1 4 ? 83.030 42.451 16.131 1.00 34.52 172 TRP B CA 1
ATOM 2157 C C . TRP B 1 4 ? 82.240 41.210 16.545 1.00 53.98 172 TRP B C 1
ATOM 2158 O O . TRP B 1 4 ? 81.335 40.764 15.830 1.00 43.08 172 TRP B O 1
ATOM 2169 N N . ASN B 1 5 ? 82.560 40.674 17.714 1.00 35.55 173 ASN B N 1
ATOM 2170 C CA A ASN B 1 5 ? 81.936 39.444 18.208 0.56 29.47 173 ASN B CA 1
ATOM 2171 C CA B ASN B 1 5 ? 81.923 39.436 18.152 0.44 39.83 173 ASN B CA 1
ATOM 2172 C C . ASN B 1 5 ? 80.519 39.650 18.688 1.00 30.70 173 ASN B C 1
ATOM 2173 O O . ASN B 1 5 ? 79.783 38.686 18.891 1.00 36.18 173 ASN B O 1
ATOM 2182 N N . ASN B 1 6 ? 80.127 40.895 18.917 1.00 38.10 174 ASN B N 1
ATOM 2183 C CA . ASN B 1 6 ? 78.809 41.083 19.501 1.00 47.27 174 ASN B CA 1
ATOM 2184 C C . ASN B 1 6 ? 77.742 41.287 18.428 1.00 40.69 174 ASN B C 1
ATOM 2185 O O . ASN B 1 6 ? 77.757 42.251 17.678 1.00 41.52 174 ASN B O 1
ATOM 2190 N N . LYS B 1 7 ? 76.830 40.327 18.342 1.00 38.51 175 LYS B N 1
ATOM 2191 C CA . LYS B 1 7 ? 75.766 40.325 17.353 1.00 37.38 175 LYS B CA 1
ATOM 2192 C C . LYS B 1 7 ? 74.488 40.133 18.134 1.00 36.92 175 LYS B C 1
ATOM 2193 O O . LYS B 1 7 ? 73.617 39.335 17.776 1.00 34.13 175 LYS B O 1
ATOM 2199 N N . LYS B 1 8 ? 74.397 40.859 19.232 1.00 37.34 176 LYS B N 1
ATOM 2200 C CA . LYS B 1 8 ? 73.309 40.662 20.160 1.00 37.12 176 LYS B CA 1
ATOM 2201 C C . LYS B 1 8 ? 71.948 41.041 19.589 1.00 30.96 176 LYS B C 1
ATOM 2202 O O . LYS B 1 8 ? 70.928 40.572 20.079 1.00 34.35 176 LYS B O 1
ATOM 2208 N N . ASP B 1 9 ? 71.931 41.833 18.522 1.00 35.66 177 ASP B N 1
ATOM 2209 C CA . ASP B 1 9 ? 70.658 42.186 17.914 1.00 33.59 177 ASP B CA 1
ATOM 2210 C C . ASP B 1 9 ? 70.275 41.228 16.786 1.00 38.64 177 ASP B C 1
ATOM 2211 O O . ASP B 1 9 ? 69.280 41.455 16.099 1.00 38.99 177 ASP B O 1
ATOM 2216 N N . GLU B 1 10 ? 71.078 40.182 16.597 1.00 31.83 178 GLU B N 1
ATOM 2217 C CA . GLU B 1 10 ? 70.767 39.132 15.652 1.00 27.63 178 GLU B CA 1
ATOM 2218 C C . GLU B 1 10 ? 70.052 38.067 16.482 1.00 32.07 178 GLU B C 1
ATOM 2219 O O . GLU B 1 10 ? 70.680 37.386 17.286 1.00 28.71 178 GLU B O 1
ATOM 2225 N N . HIS B 1 11 ? 68.753 37.893 16.290 1.00 32.19 179 HIS B N 1
ATOM 2226 C CA . HIS B 1 11 ? 67.990 36.995 17.155 1.00 29.68 179 HIS B CA 1
ATOM 2227 C C . HIS B 1 11 ? 67.667 35.644 16.538 1.00 29.50 179 HIS B C 1
ATOM 2228 O O . HIS B 1 11 ? 67.179 34.752 17.244 1.00 36.24 179 HIS B O 1
ATOM 2235 N N . GLY B 1 12 ? 67.978 35.472 15.257 1.00 26.60 180 GLY B N 1
ATOM 2236 C CA . GLY B 1 12 ? 67.768 34.190 14.604 1.00 28.04 180 GLY B CA 1
ATOM 2237 C C . GLY B 1 12 ? 66.375 34.213 13.989 1.00 29.62 180 GLY B C 1
ATOM 2238 O O . GLY B 1 12 ? 65.788 35.274 13.762 1.00 33.67 180 GLY B O 1
ATOM 2239 N N . PRO B 1 13 ? 65.823 33.024 13.737 1.00 23.85 181 PRO B N 1
ATOM 2240 C CA . PRO B 1 13 ? 66.408 31.700 13.992 1.00 27.01 181 PRO B CA 1
ATOM 2241 C C . PRO B 1 13 ? 67.698 31.397 13.282 1.00 26.54 181 PRO B C 1
ATOM 2242 O O . PRO B 1 13 ? 68.021 31.957 12.231 1.00 27.66 181 PRO B O 1
ATOM 2246 N N . PHE B 1 14 ? 68.413 30.449 13.857 1.00 20.88 182 PHE B N 1
ATOM 2247 C CA . PHE B 1 14 ? 69.700 30.017 13.305 1.00 22.64 182 PHE B CA 1
ATOM 2248 C C . PHE B 1 14 ? 69.751 28.520 13.163 1.00 22.50 182 PHE B C 1
ATOM 2249 O O . PHE B 1 14 ? 69.229 27.805 13.990 1.00 25.73 182 PHE B O 1
ATOM 2257 N N . ASP B 1 15 ? 70.429 28.057 12.115 1.00 21.44 183 ASP B N 1
ATOM 2258 C CA . ASP B 1 15 ? 70.750 26.644 11.970 1.00 20.71 183 ASP B CA 1
ATOM 2259 C C . ASP B 1 15 ? 72.281 26.628 12.034 1.00 20.78 183 ASP B C 1
ATOM 2260 O O . ASP B 1 15 ? 72.952 27.231 11.172 1.00 23.15 183 ASP B O 1
ATOM 2265 N N . ILE B 1 16 ? 72.802 25.942 13.047 1.00 19.74 184 ILE B N 1
ATOM 2266 C CA . ILE B 1 16 ? 74.228 26.005 13.357 1.00 18.56 184 ILE B CA 1
ATOM 2267 C C . ILE B 1 16 ? 74.831 24.685 12.912 1.00 20.28 184 ILE B C 1
ATOM 2268 O O . ILE B 1 16 ? 74.368 23.638 13.300 1.00 20.17 184 ILE B O 1
ATOM 2273 N N . ILE B 1 17 ? 75.887 24.739 12.093 1.00 19.97 185 ILE B N 1
ATOM 2274 C CA . ILE B 1 17 ? 76.373 23.556 11.407 1.00 20.05 185 ILE B CA 1
ATOM 2275 C C . ILE B 1 17 ? 77.822 23.221 11.803 1.00 20.81 185 ILE B C 1
ATOM 2276 O O . ILE B 1 17 ? 78.685 24.113 11.785 1.00 21.68 185 ILE B O 1
ATOM 2281 N N . GLY B 1 18 ? 78.093 21.950 12.121 1.00 21.08 186 GLY B N 1
ATOM 2282 C CA . GLY B 1 18 ? 79.437 21.537 12.532 1.00 23.68 186 GLY B CA 1
ATOM 2283 C C . GLY B 1 18 ? 80.438 21.364 11.381 1.00 23.23 186 GLY B C 1
ATOM 2284 O O . GLY B 1 18 ? 80.216 21.807 10.245 1.00 23.12 186 GLY B O 1
ATOM 2285 N N . ASP B 1 19 ? 81.590 20.724 11.668 1.00 23.65 187 ASP B N 1
ATOM 2286 C CA . ASP B 1 19 ? 82.710 20.738 10.719 1.00 24.49 187 ASP B CA 1
ATOM 2287 C C . ASP B 1 19 ? 82.334 20.131 9.408 1.00 27.76 187 ASP B C 1
ATOM 2288 O O . ASP B 1 19 ? 81.912 19.003 9.351 1.00 26.25 187 ASP B O 1
ATOM 2293 N N . ILE B 1 20 ? 82.514 20.873 8.340 1.00 25.80 188 ILE B N 1
ATOM 2294 C CA . ILE B 1 20 ? 82.193 20.337 7.041 1.00 25.39 188 ILE B CA 1
ATOM 2295 C C . ILE B 1 20 ? 83.370 19.602 6.387 1.00 28.27 188 ILE B C 1
ATOM 2296 O O . ILE B 1 20 ? 83.173 18.576 5.778 1.00 28.40 188 ILE B O 1
ATOM 2301 N N . HIS B 1 21 ? 84.590 20.122 6.538 1.00 27.49 189 HIS B N 1
ATOM 2302 C CA . HIS B 1 21 ? 85.774 19.474 5.979 1.00 29.61 189 HIS B CA 1
ATOM 2303 C C . HIS B 1 21 ? 85.572 18.971 4.558 1.00 35.35 189 HIS B C 1
ATOM 2304 O O . HIS B 1 21 ? 85.776 17.791 4.267 1.00 33.22 189 HIS B O 1
ATOM 2311 N N . GLY B 1 22 ? 85.132 19.850 3.675 1.00 30.17 190 GLY B N 1
ATOM 2312 C CA . GLY B 1 22 ? 85.136 19.510 2.271 1.00 34.12 190 GLY B CA 1
ATOM 2313 C C . GLY B 1 22 ? 83.949 18.669 1.811 1.00 39.24 190 GLY B C 1
ATOM 2314 O O . GLY B 1 22 ? 83.868 18.310 0.629 1.00 35.63 190 GLY B O 1
ATOM 2315 N N . CYS B 1 23 ? 83.021 18.368 2.717 1.00 30.80 191 CYS B N 1
ATOM 2316 C CA . CYS B 1 23 ? 81.908 17.499 2.348 1.00 31.95 191 CYS B CA 1
ATOM 2317 C C . CYS B 1 23 ? 80.746 18.297 1.776 1.00 28.51 191 CYS B C 1
ATOM 2318 O O . CYS B 1 23 ? 79.694 18.452 2.430 1.00 31.52 191 CYS B O 1
ATOM 2321 N N . TYR B 1 24 ? 80.954 18.782 0.549 1.00 34.27 192 TYR B N 1
ATOM 2322 C CA . TYR B 1 24 ? 79.940 19.578 -0.131 1.00 37.12 192 TYR B CA 1
ATOM 2323 C C . TYR B 1 24 ? 78.570 18.875 -0.259 1.00 29.15 192 TYR B C 1
ATOM 2324 O O . TYR B 1 24 ? 77.532 19.509 -0.034 1.00 32.74 192 TYR B O 1
ATOM 2333 N N . ASP B 1 25 ? 78.567 17.589 -0.632 1.00 35.86 193 ASP B N 1
ATOM 2334 C CA . ASP B 1 25 ? 77.297 16.910 -0.929 1.00 34.11 193 ASP B CA 1
ATOM 2335 C C . ASP B 1 25 ? 76.414 16.848 0.319 1.00 33.20 193 ASP B C 1
ATOM 2336 O O . ASP B 1 25 ? 75.213 17.110 0.271 1.00 35.02 193 ASP B O 1
ATOM 2341 N N . GLU B 1 26 ? 77.026 16.532 1.455 1.00 31.74 194 GLU B N 1
ATOM 2342 C CA . GLU B 1 26 ? 76.276 16.414 2.697 1.00 29.67 194 GLU B CA 1
ATOM 2343 C C . GLU B 1 26 ? 75.823 17.794 3.158 1.00 27.68 194 GLU B C 1
ATOM 2344 O O . GLU B 1 26 ? 74.750 17.930 3.699 1.00 28.83 194 GLU B O 1
ATOM 2350 N N . LEU B 1 27 ? 76.674 18.794 2.976 1.00 29.64 195 LEU B N 1
ATOM 2351 C CA . LEU B 1 27 ? 76.278 20.182 3.294 1.00 24.33 195 LEU B CA 1
ATOM 2352 C C . LEU B 1 27 ? 75.026 20.545 2.495 1.00 25.31 195 LEU B C 1
ATOM 2353 O O . LEU B 1 27 ? 74.074 21.068 3.050 1.00 27.50 195 LEU B O 1
ATOM 2358 N N . LYS B 1 28 ? 75.050 20.274 1.186 1.00 29.78 196 LYS B N 1
ATOM 2359 C CA . LYS B 1 28 ? 73.942 20.651 0.314 1.00 33.62 196 LYS B CA 1
ATOM 2360 C C . LYS B 1 28 ? 72.675 19.896 0.766 1.00 32.32 196 LYS B C 1
ATOM 2361 O O . LYS B 1 28 ? 71.636 20.484 0.924 1.00 31.32 196 LYS B O 1
ATOM 2367 N N . MET B 1 29 ? 72.805 18.597 1.024 1.00 32.27 197 MET B N 1
ATOM 2368 C CA . MET B 1 29 ? 71.689 17.805 1.542 1.00 27.37 197 MET B CA 1
ATOM 2369 C C . MET B 1 29 ? 71.171 18.314 2.886 1.00 30.96 197 MET B C 1
ATOM 2370 O O . MET B 1 29 ? 69.952 18.363 3.097 1.00 32.09 197 MET B O 1
ATOM 2375 N N . LEU B 1 30 ? 72.090 18.686 3.791 1.00 25.14 198 LEU B N 1
ATOM 2376 C CA . LEU B 1 30 ? 71.699 19.224 5.074 1.00 23.25 198 LEU B CA 1
ATOM 2377 C C . LEU B 1 30 ? 70.947 20.564 4.919 1.00 26.92 198 LEU B C 1
ATOM 2378 O O . LEU B 1 30 ? 69.892 20.765 5.514 1.00 26.95 198 LEU B O 1
ATOM 2383 N N . LEU B 1 31 ? 71.489 21.487 4.139 1.00 26.64 199 LEU B N 1
ATOM 2384 C CA . LEU B 1 31 ? 70.791 22.769 3.946 1.00 23.23 199 LEU B CA 1
ATOM 2385 C C . LEU B 1 31 ? 69.401 22.577 3.345 1.00 30.50 199 LEU B C 1
ATOM 2386 O O . LEU B 1 31 ? 68.452 23.239 3.746 1.00 28.01 199 LEU B O 1
ATOM 2391 N N . GLU B 1 32 ? 69.281 21.651 2.401 1.00 26.66 200 GLU B N 1
ATOM 2392 C CA . GLU B 1 32 ? 67.972 21.393 1.791 1.00 29.09 200 GLU B CA 1
ATOM 2393 C C . GLU B 1 32 ? 67.000 20.772 2.818 1.00 28.99 200 GLU B C 1
ATOM 2394 O O . GLU B 1 32 ? 65.824 21.137 2.893 1.00 33.43 200 GLU B O 1
ATOM 2400 N N . LYS B 1 33 ? 67.522 19.861 3.628 1.00 27.86 201 LYS B N 1
ATOM 2401 C CA . LYS B 1 33 ? 66.733 19.281 4.712 1.00 27.83 201 LYS B CA 1
ATOM 2402 C C . LYS B 1 33 ? 66.234 20.340 5.713 1.00 41.28 201 LYS B C 1
ATOM 2403 O O . LYS B 1 33 ? 65.170 20.187 6.317 1.00 30.33 201 LYS B O 1
ATOM 2409 N N . LEU B 1 34 ? 66.993 21.432 5.856 1.00 29.32 202 LEU B N 1
ATOM 2410 C CA . LEU B 1 34 ? 66.634 22.541 6.740 1.00 23.26 202 LEU B CA 1
ATOM 2411 C C . LEU B 1 34 ? 65.735 23.596 6.092 1.00 27.04 202 LEU B C 1
ATOM 2412 O O . LEU B 1 34 ? 65.420 24.617 6.726 1.00 27.51 202 LEU B O 1
ATOM 2417 N N . GLY B 1 35 ? 65.371 23.400 4.830 1.00 30.52 203 GLY B N 1
ATOM 2418 C CA . GLY B 1 35 ? 64.451 24.325 4.194 1.00 31.64 203 GLY B CA 1
ATOM 2419 C C . GLY B 1 35 ? 65.092 25.384 3.336 1.00 30.13 203 GLY B C 1
ATOM 2420 O O . GLY B 1 35 ? 64.375 26.159 2.692 1.00 33.34 203 GLY B O 1
ATOM 2421 N N . TYR B 1 36 ? 66.428 25.412 3.282 1.00 28.64 204 TYR B N 1
ATOM 2422 C CA . TYR B 1 36 ? 67.145 26.340 2.379 1.00 29.46 204 TYR B CA 1
ATOM 2423 C C . TYR B 1 36 ? 67.008 25.987 0.901 1.00 33.30 204 TYR B C 1
ATOM 2424 O O . TYR B 1 36 ? 66.933 24.830 0.552 1.00 32.20 204 TYR B O 1
ATOM 2433 N N . LEU B 1 37 ? 66.963 27.009 0.061 1.00 30.39 205 LEU B N 1
ATOM 2434 C CA . LEU B 1 37 ? 66.853 26.871 -1.391 1.00 29.85 205 LEU B CA 1
ATOM 2435 C C . LEU B 1 37 ? 68.229 27.226 -1.924 1.00 41.48 205 LEU B C 1
ATOM 2436 O O . LEU B 1 37 ? 68.715 28.334 -1.699 1.00 38.14 205 LEU B O 1
ATOM 2441 N N . ILE B 1 38 ? 68.855 26.308 -2.651 1.00 34.21 206 ILE B N 1
ATOM 2442 C CA . ILE B 1 38 ? 70.157 26.588 -3.243 1.00 40.82 206 ILE B CA 1
ATOM 2443 C C . ILE B 1 38 ? 70.059 26.702 -4.759 1.00 44.93 206 ILE B C 1
ATOM 2444 O O . ILE B 1 38 ? 69.689 25.753 -5.448 1.00 45.94 206 ILE B O 1
ATOM 2449 N N . GLU B 1 39 ? 70.403 27.863 -5.289 1.00 39.51 207 GLU B N 1
ATOM 2450 C CA . GLU B 1 39 ? 70.330 28.043 -6.730 1.00 47.85 207 GLU B CA 1
ATOM 2451 C C . GLU B 1 39 ? 71.725 28.264 -7.322 1.00 45.28 207 GLU B C 1
ATOM 2452 O O . GLU B 1 39 ? 72.547 28.947 -6.721 1.00 41.72 207 GLU B O 1
ATOM 2458 N N . GLU B 1 40 ? 71.986 27.697 -8.500 1.00 49.02 208 GLU B N 1
ATOM 2459 C CA . GLU B 1 40 ? 73.243 27.952 -9.215 1.00 59.75 208 GLU B CA 1
ATOM 2460 C C . GLU B 1 40 ? 73.087 29.202 -10.076 1.00 44.42 208 GLU B C 1
ATOM 2461 O O . GLU B 1 40 ? 72.261 29.243 -10.993 1.00 52.10 208 GLU B O 1
ATOM 2467 N N . VAL B 1 41 ? 73.856 30.238 -9.751 1.00 44.52 209 VAL B N 1
ATOM 2468 C CA . VAL B 1 41 ? 73.718 31.534 -10.415 1.00 65.89 209 VAL B CA 1
ATOM 2469 C C . VAL B 1 41 ? 74.258 31.437 -11.828 1.00 94.56 209 VAL B C 1
ATOM 2470 O O . VAL B 1 41 ? 75.360 30.925 -12.043 1.00 54.74 209 VAL B O 1
ATOM 2474 N N . GLU B 1 42 ? 73.460 31.926 -12.777 1.00 94.48 210 GLU B N 1
ATOM 2475 C CA . GLU B 1 42 ? 73.730 31.807 -14.208 1.00 86.29 210 GLU B CA 1
ATOM 2476 C C . GLU B 1 42 ? 75.193 32.019 -14.617 1.00 88.76 210 GLU B C 1
ATOM 2477 O O . GLU B 1 42 ? 75.854 31.096 -15.109 1.00 62.15 210 GLU B O 1
ATOM 2483 N N . GLY B 1 43 ? 75.712 33.217 -14.381 1.00 58.56 211 GLY B N 1
ATOM 2484 C CA . GLY B 1 43 ? 77.088 33.500 -14.750 1.00 76.75 211 GLY B CA 1
ATOM 2485 C C . GLY B 1 43 ? 78.039 33.625 -13.574 1.00 93.36 211 GLY B C 1
ATOM 2486 O O . GLY B 1 43 ? 79.131 34.171 -13.705 1.00 93.73 211 GLY B O 1
ATOM 2487 N N . GLY B 1 44 ? 77.638 33.115 -12.416 1.00 84.35 212 GLY B N 1
ATOM 2488 C CA . GLY B 1 44 ? 78.433 33.300 -11.220 1.00 55.18 212 GLY B CA 1
ATOM 2489 C C . GLY B 1 44 ? 79.593 32.341 -11.115 1.00 59.60 212 GLY B C 1
ATOM 2490 O O . GLY B 1 44 ? 79.524 31.187 -11.561 1.00 59.75 212 GLY B O 1
ATOM 2491 N N . VAL B 1 45 ? 80.673 32.828 -10.521 1.00 57.35 213 VAL B N 1
ATOM 2492 C CA . VAL B 1 45 ? 81.817 31.986 -10.212 1.00 65.49 213 VAL B CA 1
ATOM 2493 C C . VAL B 1 45 ? 82.427 32.424 -8.880 1.00 66.41 213 VAL B C 1
ATOM 2494 O O . VAL B 1 45 ? 82.162 33.533 -8.407 1.00 49.20 213 VAL B O 1
ATOM 2498 N N . GLY B 1 46 ? 83.230 31.550 -8.274 1.00 50.15 214 GLY B N 1
ATOM 2499 C CA . GLY B 1 46 ? 83.777 31.796 -6.952 1.00 39.18 214 GLY B CA 1
ATOM 2500 C C . GLY B 1 46 ? 82.644 31.916 -5.955 1.00 42.45 214 GLY B C 1
ATOM 2501 O O . GLY B 1 46 ? 81.720 31.104 -5.930 1.00 47.72 214 GLY B O 1
ATOM 2502 N N . SER B 1 47 ? 82.683 32.959 -5.145 1.00 44.15 215 SER B N 1
ATOM 2503 C CA . SER B 1 47 ? 81.619 33.143 -4.164 1.00 38.95 215 SER B CA 1
ATOM 2504 C C . SER B 1 47 ? 80.274 33.468 -4.803 1.00 42.60 215 SER B C 1
ATOM 2505 O O . SER B 1 47 ? 79.245 33.467 -4.130 1.00 46.41 215 SER B O 1
ATOM 2508 N N . GLY B 1 48 ? 80.280 33.762 -6.099 1.00 49.77 216 GLY B N 1
ATOM 2509 C CA . GLY B 1 48 ? 79.060 34.165 -6.777 1.00 50.08 216 GLY B CA 1
ATOM 2510 C C . GLY B 1 48 ? 78.415 32.962 -7.430 1.00 54.17 216 GLY B C 1
ATOM 2511 O O . GLY B 1 48 ? 77.380 33.062 -8.065 1.00 49.20 216 GLY B O 1
ATOM 2512 N N . LYS B 1 49 ? 79.022 31.798 -7.247 1.00 40.38 217 LYS B N 1
ATOM 2513 C CA . LYS B 1 49 ? 78.530 30.605 -7.928 1.00 40.58 217 LYS B CA 1
ATOM 2514 C C . LYS B 1 49 ? 77.113 30.196 -7.482 1.00 53.76 217 LYS B C 1
ATOM 2515 O O . LYS B 1 49 ? 76.301 29.723 -8.287 1.00 44.18 217 LYS B O 1
ATOM 2521 N N . TYR B 1 50 ? 76.823 30.392 -6.198 1.00 44.41 218 TYR B N 1
ATOM 2522 C CA . TYR B 1 50 ? 75.566 29.936 -5.633 1.00 34.46 218 TYR B CA 1
ATOM 2523 C C . TYR B 1 50 ? 74.869 31.047 -4.891 1.00 36.68 218 TYR B C 1
ATOM 2524 O O . TYR B 1 50 ? 75.512 31.951 -4.384 1.00 42.64 218 TYR B O 1
ATOM 2533 N N . ARG B 1 51 ? 73.549 30.948 -4.803 1.00 41.03 219 ARG B N 1
ATOM 2534 C CA A ARG B 1 51 ? 72.752 31.851 -3.961 0.64 30.91 219 ARG B CA 1
ATOM 2535 C CA B ARG B 1 51 ? 72.766 31.853 -3.968 0.36 50.41 219 ARG B CA 1
ATOM 2536 C C . ARG B 1 51 ? 71.813 31.035 -3.103 1.00 30.92 219 ARG B C 1
ATOM 2537 O O . ARG B 1 51 ? 71.057 30.206 -3.609 1.00 37.91 219 ARG B O 1
ATOM 2552 N N . VAL B 1 52 ? 71.881 31.247 -1.789 1.00 32.23 220 VAL B N 1
ATOM 2553 C CA . VAL B 1 52 ? 71.108 30.456 -0.865 1.00 28.06 220 VAL B CA 1
ATOM 2554 C C . VAL B 1 52 ? 70.080 31.314 -0.129 1.00 36.45 220 VAL B C 1
ATOM 2555 O O . VAL B 1 52 ? 70.431 32.361 0.384 1.00 37.15 220 VAL B O 1
ATOM 2559 N N . THR B 1 53 ? 68.828 30.864 -0.049 1.00 36.25 221 THR B N 1
ATOM 2560 C CA . THR B 1 53 ? 67.787 31.639 0.644 1.00 33.85 221 THR B CA 1
ATOM 2561 C C . THR B 1 53 ? 66.940 30.726 1.496 1.00 31.49 221 THR B C 1
ATOM 2562 O O . THR B 1 53 ? 67.064 29.515 1.419 1.00 33.44 221 THR B O 1
ATOM 2566 N N . HIS B 1 54 ? 66.137 31.319 2.372 1.00 30.28 222 HIS B N 1
ATOM 2567 C CA . HIS B 1 54 ? 65.247 30.558 3.228 1.00 32.19 222 HIS B CA 1
ATOM 2568 C C . HIS B 1 54 ? 63.925 31.330 3.349 1.00 28.16 222 HIS B C 1
ATOM 2569 O O . HIS B 1 54 ? 63.926 32.492 3.747 1.00 35.60 222 HIS B O 1
ATOM 2576 N N . PRO B 1 55 ? 62.808 30.673 3.042 1.00 28.71 223 PRO B N 1
ATOM 2577 C CA . PRO B 1 55 ? 61.543 31.411 2.983 1.00 31.22 223 PRO B CA 1
ATOM 2578 C C . PRO B 1 55 ? 61.102 31.915 4.354 1.00 51.17 223 PRO B C 1
ATOM 2579 O O . PRO B 1 55 ? 60.239 32.791 4.439 1.00 40.41 223 PRO B O 1
ATOM 2583 N N . GLU B 1 56 ? 61.659 31.354 5.417 1.00 32.20 224 GLU B N 1
ATOM 2584 C CA . GLU B 1 56 ? 61.321 31.791 6.771 1.00 31.26 224 GLU B CA 1
ATOM 2585 C C . GLU B 1 56 ? 62.360 32.751 7.356 1.00 40.96 224 GLU B C 1
ATOM 2586 O O . GLU B 1 56 ? 62.251 33.182 8.513 1.00 36.74 224 GLU B O 1
ATOM 2592 N N . GLY B 1 57 ? 63.362 33.115 6.564 1.00 29.48 225 GLY B N 1
ATOM 2593 C CA . GLY B 1 57 ? 64.349 34.070 7.032 1.00 34.41 225 GLY B CA 1
ATOM 2594 C C . GLY B 1 57 ? 65.324 33.511 8.054 1.00 34.42 225 GLY B C 1
ATOM 2595 O O . GLY B 1 57 ? 65.938 34.269 8.772 1.00 30.08 225 GLY B O 1
ATOM 2596 N N . ARG B 1 58 ? 65.501 32.197 8.097 1.00 30.22 226 ARG B N 1
ATOM 2597 C CA . ARG B 1 58 ? 66.513 31.619 8.985 1.00 22.40 226 ARG B CA 1
ATOM 2598 C C . ARG B 1 58 ? 67.910 31.888 8.416 1.00 24.29 226 ARG B C 1
ATOM 2599 O O . ARG B 1 58 ? 68.077 32.122 7.216 1.00 26.20 226 ARG B O 1
ATOM 2607 N N . LYS B 1 59 ? 68.889 31.930 9.309 1.00 22.25 227 LYS B N 1
ATOM 2608 C CA . LYS B 1 59 ? 70.267 32.119 8.903 1.00 24.76 227 LYS B CA 1
ATOM 2609 C C . LYS B 1 59 ? 71.107 30.951 9.422 1.00 22.01 227 LYS B C 1
ATOM 2610 O O . LYS B 1 59 ? 70.757 30.307 10.429 1.00 21.76 227 LYS B O 1
ATOM 2616 N N . VAL B 1 60 ? 72.245 30.713 8.753 1.00 21.32 228 VAL B N 1
ATOM 2617 C CA . VAL B 1 60 ? 73.149 29.641 9.103 1.00 22.04 228 VAL B CA 1
ATOM 2618 C C . VAL B 1 60 ? 74.348 30.213 9.858 1.00 21.35 228 VAL B C 1
ATOM 2619 O O . VAL B 1 60 ? 74.883 31.265 9.483 1.00 23.07 228 VAL B O 1
ATOM 2623 N N . LEU B 1 61 ? 74.731 29.522 10.916 1.00 19.75 229 LEU B N 1
ATOM 2624 C CA . LEU B 1 61 ? 76.017 29.809 11.574 1.00 17.13 229 LEU B CA 1
ATOM 2625 C C . LEU B 1 61 ? 76.917 28.628 11.370 1.00 17.28 229 LEU B C 1
ATOM 2626 O O . LEU B 1 61 ? 76.653 27.519 11.879 1.00 20.03 229 LEU B O 1
ATOM 2631 N N . PHE B 1 62 ? 78.011 28.845 10.611 1.00 20.49 230 PHE B N 1
ATOM 2632 C CA . PHE B 1 62 ? 78.965 27.764 10.423 1.00 23.15 230 PHE B CA 1
ATOM 2633 C C . PHE B 1 62 ? 80.054 27.827 11.489 1.00 21.20 230 PHE B C 1
ATOM 2634 O O . PHE B 1 62 ? 80.578 28.904 11.796 1.00 22.81 230 PHE B O 1
ATOM 2642 N N . LEU B 1 63 ? 80.399 26.654 11.998 1.00 20.98 231 LEU B N 1
ATOM 2643 C CA . LEU B 1 63 ? 81.371 26.551 13.089 1.00 18.82 231 LEU B CA 1
ATOM 2644 C C . LEU B 1 63 ? 82.781 26.393 12.567 1.00 23.00 231 LEU B C 1
ATOM 2645 O O . LEU B 1 63 ? 83.696 26.129 13.355 1.00 27.11 231 LEU B O 1
ATOM 2650 N N . GLY B 1 64 ? 82.965 26.516 11.270 1.00 24.33 232 GLY B N 1
ATOM 2651 C CA . GLY B 1 64 ? 84.303 26.493 10.681 1.00 25.37 232 GLY B CA 1
ATOM 2652 C C . GLY B 1 64 ? 84.827 25.095 10.383 1.00 30.89 232 GLY B C 1
ATOM 2653 O O . GLY B 1 64 ? 84.059 24.117 10.396 1.00 25.88 232 GLY B O 1
ATOM 2654 N N . ASP B 1 65 ? 86.138 24.991 10.150 1.00 25.41 233 ASP B N 1
ATOM 2655 C CA . ASP B 1 65 ? 86.725 23.745 9.622 1.00 27.43 233 ASP B CA 1
ATOM 2656 C C . ASP B 1 65 ? 86.013 23.380 8.317 1.00 33.86 233 ASP B C 1
ATOM 2657 O O . ASP B 1 65 ? 85.518 22.273 8.138 1.00 26.59 233 ASP B O 1
ATOM 2662 N N . LEU B 1 66 ? 86.001 24.338 7.403 1.00 27.57 234 LEU B N 1
ATOM 2663 C CA . LEU B 1 66 ? 85.426 24.130 6.076 1.00 29.98 234 LEU B CA 1
ATOM 2664 C C . LEU B 1 66 ? 86.343 23.322 5.186 1.00 29.67 234 LEU B C 1
ATOM 2665 O O . LEU B 1 66 ? 85.900 22.644 4.253 1.00 31.57 234 LEU B O 1
ATOM 2670 N N . VAL B 1 67 ? 87.634 23.428 5.468 1.00 29.88 235 VAL B N 1
ATOM 2671 C CA . VAL B 1 67 ? 88.658 22.926 4.561 1.00 31.16 235 VAL B CA 1
ATOM 2672 C C . VAL B 1 67 ? 89.289 21.665 5.124 1.00 35.33 235 VAL B C 1
ATOM 2673 O O . VAL B 1 67 ? 88.990 21.274 6.266 1.00 34.17 235 VAL B O 1
ATOM 2677 N N . ASP B 1 68 ? 90.131 21.038 4.289 1.00 35.82 236 ASP B N 1
ATOM 2678 C CA . ASP B 1 68 ? 90.921 19.831 4.596 1.00 42.57 236 ASP B CA 1
ATOM 2679 C C . ASP B 1 68 ? 90.076 18.539 4.511 1.00 50.68 236 ASP B C 1
ATOM 2680 O O . ASP B 1 68 ? 88.873 18.547 4.770 1.00 41.65 236 ASP B O 1
ATOM 2685 N N . ARG B 1 69 ? 90.709 17.453 4.072 1.00 41.58 237 ARG B N 1
ATOM 2686 C CA . ARG B 1 69 ? 90.194 16.077 4.214 1.00 38.56 237 ARG B CA 1
ATOM 2687 C C . ARG B 1 69 ? 89.172 15.638 3.167 1.00 47.31 237 ARG B C 1
ATOM 2688 O O . ARG B 1 69 ? 89.333 14.614 2.529 1.00 44.79 237 ARG B O 1
ATOM 2696 N N . GLY B 1 70 ? 88.106 16.401 3.002 1.00 41.05 238 GLY B N 1
ATOM 2697 C CA . GLY B 1 70 ? 87.054 16.012 2.082 1.00 39.44 238 GLY B CA 1
ATOM 2698 C C . GLY B 1 70 ? 87.322 16.218 0.594 1.00 40.44 238 GLY B C 1
ATOM 2699 O O . GLY B 1 70 ? 88.344 16.775 0.189 1.00 47.92 238 GLY B O 1
ATOM 2700 N N . PRO B 1 71 ? 86.383 15.763 -0.247 1.00 38.50 239 PRO B N 1
ATOM 2701 C CA . PRO B 1 71 ? 86.542 15.733 -1.708 1.00 39.27 239 PRO B CA 1
ATOM 2702 C C . PRO B 1 71 ? 86.156 17.019 -2.440 1.00 52.94 239 PRO B C 1
ATOM 2703 O O . PRO B 1 71 ? 86.550 17.187 -3.604 1.00 43.74 239 PRO B O 1
ATOM 2707 N N . LYS B 1 72 ? 85.365 17.887 -1.803 1.00 47.90 240 LYS B N 1
ATOM 2708 C CA . LYS B 1 72 ? 84.861 19.073 -2.476 1.00 44.49 240 LYS B CA 1
ATOM 2709 C C . LYS B 1 72 ? 85.079 20.377 -1.699 1.00 39.63 240 LYS B C 1
ATOM 2710 O O . LYS B 1 72 ? 84.157 21.214 -1.577 1.00 36.95 240 LYS B O 1
ATOM 2716 N N . ILE B 1 73 ? 86.318 20.563 -1.246 1.00 40.04 241 ILE B N 1
ATOM 2717 C CA . ILE B 1 73 ? 86.728 21.737 -0.465 1.00 37.68 241 ILE B CA 1
ATOM 2718 C C . ILE B 1 73 ? 86.421 23.078 -1.165 1.00 41.47 241 ILE B C 1
ATOM 2719 O O . ILE B 1 73 ? 85.847 23.987 -0.556 1.00 37.54 241 ILE B O 1
ATOM 2724 N N . THR B 1 74 ? 86.770 23.190 -2.443 1.00 40.24 242 THR B N 1
ATOM 2725 C CA . THR B 1 74 ? 86.496 24.419 -3.183 1.00 45.58 242 THR B CA 1
ATOM 2726 C C . THR B 1 74 ? 85.014 24.728 -3.346 1.00 52.25 242 THR B C 1
ATOM 2727 O O . THR B 1 74 ? 84.628 25.901 -3.302 1.00 39.06 242 THR B O 1
ATOM 2731 N N . GLU B 1 75 ? 84.184 23.703 -3.552 1.00 34.44 243 GLU B N 1
ATOM 2732 C CA . GLU B 1 75 ? 82.743 23.935 -3.619 1.00 37.64 243 GLU B CA 1
ATOM 2733 C C . GLU B 1 75 ? 82.180 24.428 -2.299 1.00 41.41 243 GLU B C 1
ATOM 2734 O O . GLU B 1 75 ? 81.330 25.313 -2.268 1.00 37.35 243 GLU B O 1
ATOM 2740 N N . VAL B 1 76 ? 82.646 23.847 -1.200 1.00 32.01 244 VAL B N 1
ATOM 2741 C CA . VAL B 1 76 ? 82.214 24.265 0.114 1.00 30.54 244 VAL B CA 1
ATOM 2742 C C . VAL B 1 76 ? 82.633 25.694 0.318 1.00 30.25 244 VAL B C 1
ATOM 2743 O O . VAL B 1 76 ? 81.841 26.510 0.796 1.00 30.16 244 VAL B O 1
ATOM 2747 N N . LEU B 1 77 ? 83.880 26.007 -0.044 1.00 34.08 245 LEU B N 1
ATOM 2748 C CA . LEU B 1 77 ? 84.338 27.397 0.094 1.00 36.46 245 LEU B CA 1
ATOM 2749 C C . LEU B 1 77 ? 83.434 28.349 -0.703 1.00 36.91 245 LEU B C 1
ATOM 2750 O O . LEU B 1 77 ? 82.978 29.366 -0.186 1.00 39.74 245 LEU B O 1
ATOM 2755 N N . LYS B 1 78 ? 83.160 28.000 -1.953 1.00 37.51 246 LYS B N 1
ATOM 2756 C CA . LYS B 1 78 ? 82.328 28.838 -2.816 1.00 36.75 246 LYS B CA 1
ATOM 2757 C C . LYS B 1 78 ? 80.951 29.074 -2.200 1.00 49.38 246 LYS B C 1
ATOM 2758 O O . LYS B 1 78 ? 80.476 30.206 -2.124 1.00 34.81 246 LYS B O 1
ATOM 2764 N N . LEU B 1 79 ? 80.330 27.998 -1.736 1.00 31.63 247 LEU B N 1
ATOM 2765 C CA . LEU B 1 79 ? 78.988 28.107 -1.157 1.00 29.87 247 LEU B CA 1
ATOM 2766 C C . LEU B 1 79 ? 78.946 28.958 0.110 1.00 30.03 247 LEU B C 1
ATOM 2767 O O . LEU B 1 79 ? 78.072 29.850 0.273 1.00 33.04 247 LEU B O 1
ATOM 2772 N N . VAL B 1 80 ? 79.831 28.648 1.042 1.00 27.46 248 VAL B N 1
ATOM 2773 C CA . VAL B 1 80 ? 79.868 29.346 2.317 1.00 28.96 248 VAL B CA 1
ATOM 2774 C C . VAL B 1 80 ? 80.238 30.804 2.127 1.00 29.59 248 VAL B C 1
ATOM 2775 O O . VAL B 1 80 ? 79.616 31.669 2.731 1.00 30.88 248 VAL B O 1
ATOM 2779 N N . MET B 1 81 ? 81.248 31.060 1.294 1.00 28.26 249 MET B N 1
ATOM 2780 C CA . MET B 1 81 ? 81.634 32.433 1.057 1.00 35.22 249 MET B CA 1
ATOM 2781 C C . MET B 1 81 ? 80.461 33.219 0.492 1.00 37.61 249 MET B C 1
ATOM 2782 O O . MET B 1 81 ? 80.202 34.341 0.913 1.00 35.13 249 MET B O 1
ATOM 2787 N N . GLY B 1 82 ? 79.721 32.623 -0.428 1.00 33.61 250 GLY B N 1
ATOM 2788 C CA . GLY B 1 82 ? 78.544 33.302 -0.946 1.00 36.44 250 GLY B CA 1
ATOM 2789 C C . GLY B 1 82 ? 77.450 33.505 0.096 1.00 35.98 250 GLY B C 1
ATOM 2790 O O . GLY B 1 82 ? 76.691 34.489 0.046 1.00 37.13 250 GLY B O 1
ATOM 2791 N N . MET B 1 83 ? 77.362 32.597 1.068 1.00 31.29 251 MET B N 1
ATOM 2792 C CA . MET B 1 83 ? 76.306 32.740 2.065 1.00 31.34 251 MET B CA 1
ATOM 2793 C C . MET B 1 83 ? 76.691 33.862 3.010 1.00 39.17 251 MET B C 1
ATOM 2794 O O . MET B 1 83 ? 75.839 34.664 3.402 1.00 33.63 251 MET B O 1
ATOM 2799 N N . VAL B 1 84 ? 77.976 33.933 3.368 1.00 30.98 252 VAL B N 1
ATOM 2800 C CA . VAL B 1 84 ? 78.411 35.044 4.215 1.00 33.12 252 VAL B CA 1
ATOM 2801 C C . VAL B 1 84 ? 78.242 36.386 3.478 1.00 40.91 252 VAL B C 1
ATOM 2802 O O . VAL B 1 84 ? 77.774 37.363 4.063 1.00 35.52 252 VAL B O 1
ATOM 2806 N N . LYS B 1 85 ? 78.612 36.412 2.200 1.00 39.54 253 LYS B N 1
ATOM 2807 C CA . LYS B 1 85 ? 78.492 37.636 1.401 1.00 39.52 253 LYS B CA 1
ATOM 2808 C C . LYS B 1 85 ? 77.046 38.133 1.279 1.00 58.77 253 LYS B C 1
ATOM 2809 O O . LYS B 1 85 ? 76.791 39.344 1.377 1.00 49.53 253 LYS B O 1
ATOM 2815 N N . SER B 1 86 ? 76.105 37.206 1.085 1.00 33.60 254 SER B N 1
ATOM 2816 C CA . SER B 1 86 ? 74.721 37.558 0.843 1.00 38.84 254 SER B CA 1
ATOM 2817 C C . SER B 1 86 ? 73.959 37.809 2.127 1.00 38.01 254 SER B C 1
ATOM 2818 O O . SER B 1 86 ? 72.767 38.133 2.083 1.00 40.69 254 SER B O 1
ATOM 2821 N N . GLY B 1 87 ? 74.640 37.632 3.262 1.00 35.49 255 GLY B N 1
ATOM 2822 C CA . GLY B 1 87 ? 74.043 37.867 4.563 1.00 38.69 255 GLY B CA 1
ATOM 2823 C C . GLY B 1 87 ? 73.175 36.769 5.156 1.00 38.69 255 GLY B C 1
ATOM 2824 O O . GLY B 1 87 ? 72.556 36.990 6.190 1.00 41.76 255 GLY B O 1
ATOM 2825 N N . ILE B 1 88 ? 73.095 35.598 4.528 1.00 30.98 256 ILE B N 1
ATOM 2826 C CA . ILE B 1 88 ? 72.317 34.539 5.137 1.00 27.22 256 ILE B CA 1
ATOM 2827 C C . ILE B 1 88 ? 73.145 33.663 6.092 1.00 27.58 256 ILE B C 1
ATOM 2828 O O . ILE B 1 88 ? 72.588 32.809 6.763 1.00 25.61 256 ILE B O 1
ATOM 2833 N N . ALA B 1 89 ? 74.441 33.912 6.159 1.00 27.16 257 ALA B N 1
ATOM 2834 C CA . ALA B 1 89 ? 75.288 33.158 7.120 1.00 23.85 257 ALA B CA 1
ATOM 2835 C C . ALA B 1 89 ? 76.351 33.981 7.822 1.00 26.47 257 ALA B C 1
ATOM 2836 O O . ALA B 1 89 ? 76.793 35.029 7.312 1.00 28.14 257 ALA B O 1
ATOM 2838 N N A LEU B 1 90 ? 76.801 33.467 8.968 0.71 27.59 258 LEU B N 1
ATOM 2839 N N B LEU B 1 90 ? 76.797 33.473 8.971 0.29 27.22 258 LEU B N 1
ATOM 2840 C CA A LEU B 1 90 ? 78.041 33.914 9.600 0.71 28.90 258 LEU B CA 1
ATOM 2841 C CA B LEU B 1 90 ? 78.039 33.917 9.604 0.29 28.56 258 LEU B CA 1
ATOM 2842 C C A LEU B 1 90 ? 78.937 32.689 9.689 0.71 24.03 258 LEU B C 1
ATOM 2843 C C B LEU B 1 90 ? 78.936 32.689 9.696 0.29 25.77 258 LEU B C 1
ATOM 2844 O O A LEU B 1 90 ? 78.433 31.592 9.675 0.71 21.91 258 LEU B O 1
ATOM 2845 O O B LEU B 1 90 ? 78.436 31.578 9.678 0.29 20.16 258 LEU B O 1
ATOM 2854 N N . CYS B 1 91 ? 80.246 32.882 9.797 1.00 26.72 259 CYS B N 1
ATOM 2855 C CA . CYS B 1 91 ? 81.161 31.753 9.903 1.00 22.54 259 CYS B CA 1
ATOM 2856 C C . CYS B 1 91 ? 82.201 32.105 10.935 1.00 25.85 259 CYS B C 1
ATOM 2857 O O . CYS B 1 91 ? 82.689 33.228 10.937 1.00 27.22 259 CYS B O 1
ATOM 2860 N N . VAL B 1 92 ? 82.523 31.170 11.823 1.00 22.56 260 VAL B N 1
ATOM 2861 C CA . VAL B 1 92 ? 83.656 31.382 12.735 1.00 24.02 260 VAL B CA 1
ATOM 2862 C C . VAL B 1 92 ? 84.775 30.438 12.285 1.00 28.72 260 VAL B C 1
ATOM 2863 O O . VAL B 1 92 ? 84.517 29.464 11.577 1.00 23.04 260 VAL B O 1
ATOM 2867 N N . PRO B 1 93 ? 86.041 30.751 12.627 1.00 27.53 261 PRO B N 1
ATOM 2868 C CA . PRO B 1 93 ? 87.129 29.931 12.085 1.00 27.25 261 PRO B CA 1
ATOM 2869 C C . PRO B 1 93 ? 87.399 28.653 12.846 1.00 26.71 261 PRO B C 1
ATOM 2870 O O . PRO B 1 93 ? 87.344 28.682 14.071 1.00 26.36 261 PRO B O 1
ATOM 2874 N N . GLY B 1 94 ? 87.841 27.604 12.143 1.00 25.20 262 GLY B N 1
ATOM 2875 C CA . GLY B 1 94 ? 88.365 26.396 12.752 1.00 24.34 262 GLY B CA 1
ATOM 2876 C C . GLY B 1 94 ? 89.868 26.416 12.601 1.00 33.72 262 GLY B C 1
ATOM 2877 O O . GLY B 1 94 ? 90.399 27.227 11.828 1.00 30.73 262 GLY B O 1
ATOM 2878 N N . ASN B 1 95 ? 90.546 25.510 13.305 1.00 29.46 263 ASN B N 1
ATOM 2879 C CA . ASN B 1 95 ? 92.023 25.472 13.282 1.00 30.80 263 ASN B CA 1
ATOM 2880 C C . ASN B 1 95 ? 92.503 25.146 11.867 1.00 55.11 263 ASN B C 1
ATOM 2881 O O . ASN B 1 95 ? 93.488 25.705 11.380 1.00 36.25 263 ASN B O 1
ATOM 2886 N N . HIS B 1 96 ? 91.785 24.265 11.180 1.00 28.75 264 HIS B N 1
ATOM 2887 C CA . HIS B 1 96 ? 92.189 23.922 9.818 1.00 41.98 264 HIS B CA 1
ATOM 2888 C C . HIS B 1 96 ? 92.075 25.098 8.834 1.00 33.03 264 HIS B C 1
ATOM 2889 O O . HIS B 1 96 ? 92.889 25.234 7.915 1.00 39.10 264 HIS B O 1
ATOM 2896 N N . ASP B 1 97 ? 91.100 25.972 9.042 1.00 30.49 265 ASP B N 1
ATOM 2897 C CA . ASP B 1 97 ? 90.950 27.110 8.148 1.00 38.35 265 ASP B CA 1
ATOM 2898 C C . ASP B 1 97 ? 92.135 28.058 8.353 1.00 38.98 265 ASP B C 1
ATOM 2899 O O . ASP B 1 97 ? 92.703 28.604 7.411 1.00 47.24 265 ASP B O 1
ATOM 2904 N N . VAL B 1 98 ? 92.486 28.264 9.608 1.00 30.64 266 VAL B N 1
ATOM 2905 C CA . VAL B 1 98 ? 93.525 29.223 9.961 1.00 39.66 266 VAL B CA 1
ATOM 2906 C C . VAL B 1 98 ? 94.889 28.755 9.501 1.00 44.43 266 VAL B C 1
ATOM 2907 O O . VAL B 1 98 ? 95.695 29.560 9.038 1.00 42.56 266 VAL B O 1
ATOM 2911 N N . LYS B 1 99 ? 95.119 27.451 9.591 1.00 40.37 267 LYS B N 1
ATOM 2912 C CA . LYS B 1 99 ? 96.383 26.848 9.143 1.00 37.11 267 LYS B CA 1
ATOM 2913 C C . LYS B 1 99 ? 96.539 26.924 7.621 1.00 89.69 267 LYS B C 1
ATOM 2914 O O . LYS B 1 99 ? 97.658 27.013 7.104 1.00 53.95 267 LYS B O 1
ATOM 2920 N N . LEU B 1 100 ? 95.414 26.893 6.911 1.00 42.14 268 LEU B N 1
ATOM 2921 C CA . LEU B 1 100 ? 95.409 27.048 5.455 1.00 48.89 268 LEU B CA 1
ATOM 2922 C C . LEU B 1 100 ? 95.780 28.476 5.073 1.00 63.99 268 LEU B C 1
ATOM 2923 O O . LEU B 1 100 ? 96.575 28.700 4.151 1.00 58.40 268 LEU B O 1
ATOM 2928 N N . LEU B 1 101 ? 95.222 29.436 5.802 1.00 52.46 269 LEU B N 1
ATOM 2929 C CA . LEU B 1 101 ? 95.520 30.844 5.568 1.00 65.49 269 LEU B CA 1
ATOM 2930 C C . LEU B 1 101 ? 97.024 31.090 5.681 1.00 71.81 269 LEU B C 1
ATOM 2931 O O . LEU B 1 101 ? 97.630 31.720 4.823 1.00 60.85 269 LEU B O 1
ATOM 2936 N N . ARG B 1 102 ? 97.617 30.576 6.742 1.00 41.87 270 ARG B N 1
ATOM 2937 C CA . ARG B 1 102 ? 99.068 30.659 6.922 1.00 104.33 270 ARG B CA 1
ATOM 2938 C C . ARG B 1 102 ? 99.882 30.047 5.781 1.00 105.78 270 ARG B C 1
ATOM 2939 O O . ARG B 1 102 ? 100.801 30.673 5.257 1.00 107.40 270 ARG B O 1
ATOM 2947 N N . LYS B 1 103 ? 99.559 28.818 5.407 1.00 57.44 271 LYS B N 1
ATOM 2948 C CA . LYS B 1 103 ? 100.211 28.205 4.267 1.00 67.82 271 LYS B CA 1
ATOM 2949 C C . LYS B 1 103 ? 99.935 29.025 3.007 1.00 74.50 271 LYS B C 1
ATOM 2950 O O . LYS B 1 103 ? 100.806 29.155 2.150 1.00 102.31 271 LYS B O 1
ATOM 2956 N N . LEU B 1 104 ? 98.733 29.592 2.899 1.00 84.60 272 LEU B N 1
ATOM 2957 C CA . LEU B 1 104 ? 98.398 30.416 1.738 1.00 50.37 272 LEU B CA 1
ATOM 2958 C C . LEU B 1 104 ? 99.191 31.726 1.692 1.00 91.30 272 LEU B C 1
ATOM 2959 O O . LEU B 1 104 ? 99.599 32.167 0.620 1.00 89.40 272 LEU B O 1
ATOM 2964 N N . ASN B 1 105 ? 99.419 32.337 2.850 1.00 61.30 273 ASN B N 1
ATOM 2965 C CA . ASN B 1 105 ? 100.056 33.650 2.910 1.00 95.93 273 ASN B CA 1
ATOM 2966 C C . ASN B 1 105 ? 101.553 33.566 2.627 1.00 118.16 273 ASN B C 1
ATOM 2967 O O . ASN B 1 105 ? 102.228 34.589 2.432 1.00 104.08 273 ASN B O 1
ATOM 2972 N N . GLY B 1 106 ? 102.055 32.335 2.590 1.00 99.38 274 GLY B N 1
ATOM 2973 C CA . GLY B 1 106 ? 103.481 32.088 2.603 1.00 113.56 274 GLY B CA 1
ATOM 2974 C C . GLY B 1 106 ? 103.863 31.814 4.045 1.00 120.74 274 GLY B C 1
ATOM 2975 O O . GLY B 1 106 ? 103.965 32.743 4.851 1.00 110.56 274 GLY B O 1
ATOM 2976 N N . ARG B 1 107 ? 104.010 30.532 4.370 1.00 107.29 275 ARG B N 1
ATOM 2977 C CA . ARG B 1 107 ? 104.481 30.086 5.678 1.00 104.12 275 ARG B CA 1
ATOM 2978 C C . ARG B 1 107 ? 104.624 28.571 5.634 1.00 104.20 275 ARG B C 1
ATOM 2979 O O . ARG B 1 107 ? 103.756 27.865 5.137 1.00 77.75 275 ARG B O 1
ATOM 2987 N N . ASP B 1 108 ? 105.743 28.080 6.140 1.00 118.14 276 ASP B N 1
ATOM 2988 C CA . ASP B 1 108 ? 106.102 26.681 5.978 1.00 103.95 276 ASP B CA 1
ATOM 2989 C C . ASP B 1 108 ? 105.467 25.848 7.084 1.00 121.27 276 ASP B C 1
ATOM 2990 O O . ASP B 1 108 ? 106.164 25.377 7.984 1.00 126.00 276 ASP B O 1
ATOM 2995 N N . VAL B 1 109 ? 104.147 25.669 7.017 1.00 77.46 277 VAL B N 1
ATOM 2996 C CA . VAL B 1 109 ? 103.404 24.971 8.073 1.00 73.44 277 VAL B CA 1
ATOM 2997 C C . VAL B 1 109 ? 103.393 23.450 7.899 1.00 75.80 277 VAL B C 1
ATOM 2998 O O . VAL B 1 109 ? 103.611 22.941 6.796 1.00 59.98 277 VAL B O 1
ATOM 3002 N N . GLN B 1 110 ? 103.125 22.730 8.990 1.00 93.67 278 GLN B N 1
ATOM 3003 C CA . GLN B 1 110 ? 103.034 21.267 8.941 1.00 108.19 278 GLN B CA 1
ATOM 3004 C C . GLN B 1 110 ? 101.890 20.813 8.031 1.00 114.76 278 GLN B C 1
ATOM 3005 O O . GLN B 1 110 ? 100.721 20.958 8.381 1.00 90.67 278 GLN B O 1
ATOM 3011 N N . ILE B 1 111 ? 102.226 20.265 6.867 1.00 62.07 279 ILE B N 1
ATOM 3012 C CA . ILE B 1 111 ? 101.199 19.817 5.917 1.00 89.74 279 ILE B CA 1
ATOM 3013 C C . ILE B 1 111 ? 100.598 18.469 6.312 1.00 82.43 279 ILE B C 1
ATOM 3014 O O . ILE B 1 111 ? 101.067 17.420 5.882 1.00 76.30 279 ILE B O 1
ATOM 3019 N N . THR B 1 112 ? 99.545 18.507 7.120 1.00 59.81 280 THR B N 1
ATOM 3020 C CA . THR B 1 112 ? 98.969 17.301 7.710 1.00 50.64 280 THR B CA 1
ATOM 3021 C C . THR B 1 112 ? 97.425 17.355 7.798 1.00 52.34 280 THR B C 1
ATOM 3022 O O . THR B 1 112 ? 96.804 18.386 7.537 1.00 57.48 280 THR B O 1
ATOM 3026 N N . HIS B 1 113 ? 96.849 16.215 8.182 1.00 48.82 281 HIS B N 1
ATOM 3027 C CA . HIS B 1 113 ? 95.446 16.067 8.527 1.00 57.71 281 HIS B CA 1
ATOM 3028 C C . HIS B 1 113 ? 94.511 16.588 7.457 1.00 66.44 281 HIS B C 1
ATOM 3029 O O . HIS B 1 113 ? 93.509 17.220 7.775 1.00 48.98 281 HIS B O 1
ATOM 3036 N N . GLY B 1 114 ? 94.848 16.339 6.198 1.00 48.91 282 GLY B N 1
ATOM 3037 C CA . GLY B 1 114 ? 93.984 16.709 5.097 1.00 45.88 282 GLY B CA 1
ATOM 3038 C C . GLY B 1 114 ? 94.358 18.003 4.406 1.00 39.13 282 GLY B C 1
ATOM 3039 O O . GLY B 1 114 ? 93.666 18.424 3.473 1.00 48.45 282 GLY B O 1
ATOM 3040 N N . LEU B 1 115 ? 95.415 18.669 4.867 1.00 49.16 283 LEU B N 1
ATOM 3041 C CA . LEU B 1 115 ? 95.774 19.957 4.287 1.00 43.42 283 LEU B CA 1
ATOM 3042 C C . LEU B 1 115 ? 96.313 19.771 2.874 1.00 53.34 283 LEU B C 1
ATOM 3043 O O . LEU B 1 115 ? 96.210 20.658 2.029 1.00 46.61 283 LEU B O 1
ATOM 3048 N N . ASP B 1 116 ? 96.869 18.590 2.622 1.00 61.29 284 ASP B N 1
ATOM 3049 C CA . ASP B 1 116 ? 97.318 18.225 1.284 1.00 70.74 284 ASP B CA 1
ATOM 3050 C C . ASP B 1 116 ? 96.168 18.251 0.266 1.00 84.39 284 ASP B C 1
ATOM 3051 O O . ASP B 1 116 ? 96.353 18.694 -0.868 1.00 53.72 284 ASP B O 1
ATOM 3056 N N . ARG B 1 117 ? 94.977 17.815 0.675 1.00 62.82 285 ARG B N 1
ATOM 3057 C CA . ARG B 1 117 ? 93.868 17.758 -0.265 1.00 60.50 285 ARG B CA 1
ATOM 3058 C C . ARG B 1 117 ? 93.346 19.147 -0.591 1.00 57.97 285 ARG B C 1
ATOM 3059 O O . ARG B 1 117 ? 92.910 19.406 -1.705 1.00 53.23 285 ARG B O 1
ATOM 3067 N N . THR B 1 118 ? 93.404 20.043 0.385 1.00 64.62 286 THR B N 1
ATOM 3068 C CA . THR B 1 118 ? 92.953 21.404 0.161 1.00 48.52 286 THR B CA 1
ATOM 3069 C C . THR B 1 118 ? 93.846 22.093 -0.858 1.00 67.57 286 THR B C 1
ATOM 3070 O O . THR B 1 118 ? 93.364 22.766 -1.758 1.00 48.84 286 THR B O 1
ATOM 3074 N N . LEU B 1 119 ? 95.152 21.934 -0.696 1.00 65.03 287 LEU B N 1
ATOM 3075 C CA . LEU B 1 119 ? 96.097 22.556 -1.609 1.00 75.18 287 LEU B CA 1
ATOM 3076 C C . LEU B 1 119 ? 95.915 21.998 -3.030 1.00 70.65 287 LEU B C 1
ATOM 3077 O O . LEU B 1 119 ? 96.008 22.727 -4.026 1.00 58.47 287 LEU B O 1
ATOM 3082 N N . GLU B 1 120 ? 95.617 20.708 -3.109 1.00 69.58 288 GLU B N 1
ATOM 3083 C CA . GLU B 1 120 ? 95.394 20.058 -4.387 1.00 64.93 288 GLU B CA 1
ATOM 3084 C C . GLU B 1 120 ? 94.197 20.641 -5.102 1.00 77.81 288 GLU B C 1
ATOM 3085 O O . GLU B 1 120 ? 94.280 21.025 -6.266 1.00 64.14 288 GLU B O 1
ATOM 3091 N N . GLN B 1 121 ? 93.073 20.706 -4.400 1.00 51.59 289 GLN B N 1
ATOM 3092 C CA . GLN B 1 121 ? 91.837 21.180 -5.023 1.00 44.04 289 GLN B CA 1
ATOM 3093 C C . GLN B 1 121 ? 91.906 22.685 -5.333 1.00 50.45 289 GLN B C 1
ATOM 3094 O O . GLN B 1 121 ? 91.388 23.134 -6.359 1.00 56.80 289 GLN B O 1
ATOM 3100 N N . LEU B 1 122 ? 92.581 23.444 -4.465 1.00 55.30 290 LEU B N 1
ATOM 3101 C CA . LEU B 1 122 ? 92.802 24.889 -4.650 1.00 55.82 290 LEU B CA 1
ATOM 3102 C C . LEU B 1 122 ? 93.621 25.244 -5.904 1.00 81.24 290 LEU B C 1
ATOM 3103 O O . LEU B 1 122 ? 93.594 26.391 -6.368 1.00 51.61 290 LEU B O 1
ATOM 3108 N N . ALA B 1 123 ? 94.354 24.263 -6.427 1.00 87.99 291 ALA B N 1
ATOM 3109 C CA . ALA B 1 123 ? 95.157 24.435 -7.638 1.00 71.08 291 ALA B CA 1
ATOM 3110 C C . ALA B 1 123 ? 94.297 24.549 -8.897 1.00 103.43 291 ALA B C 1
ATOM 3111 O O . ALA B 1 123 ? 94.670 25.238 -9.845 1.00 92.93 291 ALA B O 1
ATOM 3113 N N . LYS B 1 124 ? 93.155 23.862 -8.917 1.00 61.79 292 LYS B N 1
ATOM 3114 C CA . LYS B 1 124 ? 92.254 23.924 -10.068 1.00 68.00 292 LYS B CA 1
ATOM 3115 C C . LYS B 1 124 ? 91.544 25.271 -10.192 1.00 60.57 292 LYS B C 1
ATOM 3116 O O . LYS B 1 124 ? 90.803 25.506 -11.141 1.00 78.88 292 LYS B O 1
ATOM 3122 N N . GLU B 1 125 ? 91.760 26.158 -9.234 1.00 66.63 293 GLU B N 1
ATOM 3123 C CA . GLU B 1 125 ? 91.012 27.399 -9.219 1.00 70.36 293 GLU B CA 1
ATOM 3124 C C . GLU B 1 125 ? 91.926 28.539 -9.593 1.00 72.78 293 GLU B C 1
ATOM 3125 O O . GLU B 1 125 ? 93.108 28.522 -9.270 1.00 62.62 293 GLU B O 1
ATOM 3131 N N . PRO B 1 126 ? 91.378 29.537 -10.289 1.00 62.52 294 PRO B N 1
ATOM 3132 C CA . PRO B 1 126 ? 92.155 30.721 -10.658 1.00 73.61 294 PRO B CA 1
ATOM 3133 C C . PRO B 1 126 ? 92.638 31.467 -9.424 1.00 77.04 294 PRO B C 1
ATOM 3134 O O . PRO B 1 126 ? 92.038 31.336 -8.360 1.00 67.61 294 PRO B O 1
ATOM 3138 N N . GLN B 1 127 ? 93.708 32.240 -9.566 1.00 60.40 295 GLN B N 1
ATOM 3139 C CA . GLN B 1 127 ? 94.259 33.012 -8.449 1.00 87.38 295 GLN B CA 1
ATOM 3140 C C . GLN B 1 127 ? 93.265 34.069 -7.947 1.00 46.54 295 GLN B C 1
ATOM 3141 O O . GLN B 1 127 ? 93.388 34.550 -6.824 1.00 73.74 295 GLN B O 1
ATOM 3147 N N . GLU B 1 128 ? 92.298 34.435 -8.784 1.00 86.83 296 GLU B N 1
ATOM 3148 C CA . GLU B 1 128 ? 91.288 35.405 -8.383 1.00 45.67 296 GLU B CA 1
ATOM 3149 C C . GLU B 1 128 ? 90.477 34.802 -7.229 1.00 102.38 296 GLU B C 1
ATOM 3150 O O . GLU B 1 128 ? 90.052 35.517 -6.314 1.00 64.72 296 GLU B O 1
ATOM 3156 N N . PHE B 1 129 ? 90.294 33.480 -7.268 1.00 53.86 297 PHE B N 1
ATOM 3157 C CA . PHE B 1 129 ? 89.540 32.763 -6.223 1.00 53.77 297 PHE B CA 1
ATOM 3158 C C . PHE B 1 129 ? 90.371 32.577 -4.961 1.00 74.51 297 PHE B C 1
ATOM 3159 O O . PHE B 1 129 ? 89.888 32.751 -3.847 1.00 48.60 297 PHE B O 1
ATOM 3167 N N . ILE B 1 130 ? 91.627 32.194 -5.148 1.00 52.14 298 ILE B N 1
ATOM 3168 C CA . ILE B 1 130 ? 92.504 31.928 -4.027 1.00 59.27 298 ILE B CA 1
ATOM 3169 C C . ILE B 1 130 ? 92.673 33.153 -3.141 1.00 64.33 298 ILE B C 1
ATOM 3170 O O . ILE B 1 130 ? 92.732 33.033 -1.914 1.00 49.71 298 ILE B O 1
ATOM 3175 N N . GLU B 1 131 ? 92.723 34.333 -3.748 1.00 63.19 299 GLU B N 1
ATOM 3176 C CA . GLU B 1 131 ? 92.920 35.552 -2.968 1.00 93.17 299 GLU B CA 1
ATOM 3177 C C . GLU B 1 131 ? 91.690 35.835 -2.107 1.00 83.16 299 GLU B C 1
ATOM 3178 O O . GLU B 1 131 ? 91.792 36.299 -0.963 1.00 51.80 299 GLU B O 1
ATOM 3184 N N . GLU B 1 132 ? 90.533 35.523 -2.680 1.00 48.88 300 GLU B N 1
ATOM 3185 C CA . GLU B 1 132 ? 89.237 35.697 -2.038 1.00 90.86 300 GLU B CA 1
ATOM 3186 C C . GLU B 1 132 ? 89.106 34.797 -0.816 1.00 77.31 300 GLU B C 1
ATOM 3187 O O . GLU B 1 132 ? 88.616 35.228 0.235 1.00 44.39 300 GLU B O 1
ATOM 3193 N N . VAL B 1 133 ? 89.545 33.547 -0.969 1.00 42.41 301 VAL B N 1
ATOM 3194 C CA . VAL B 1 133 ? 89.657 32.622 0.158 1.00 40.47 301 VAL B CA 1
ATOM 3195 C C . VAL B 1 133 ? 90.504 33.184 1.300 1.00 35.28 301 VAL B C 1
ATOM 3196 O O . VAL B 1 133 ? 90.054 33.193 2.449 1.00 44.16 301 VAL B O 1
ATOM 3200 N N . LYS B 1 134 ? 91.711 33.673 0.995 1.00 37.59 302 LYS B N 1
ATOM 3201 C CA . LYS B 1 134 ? 92.585 34.243 2.012 1.00 48.86 302 LYS B CA 1
ATOM 3202 C C . LYS B 1 134 ? 91.910 35.387 2.751 1.00 45.75 302 LYS B C 1
ATOM 3203 O O . LYS B 1 134 ? 91.931 35.463 3.990 1.00 49.35 302 LYS B O 1
ATOM 3209 N N . ALA B 1 135 ? 91.293 36.266 1.980 1.00 39.96 303 ALA B N 1
ATOM 3210 C CA . ALA B 1 135 ? 90.607 37.416 2.545 1.00 53.55 303 ALA B CA 1
ATOM 3211 C C . ALA B 1 135 ? 89.454 36.965 3.443 1.00 40.63 303 ALA B C 1
ATOM 3212 O O . ALA B 1 135 ? 89.310 37.448 4.563 1.00 43.01 303 ALA B O 1
ATOM 3214 N N . PHE B 1 136 ? 88.653 36.046 2.923 1.00 38.71 304 PHE B N 1
ATOM 3215 C CA . PHE B 1 136 ? 87.580 35.416 3.699 1.00 37.38 304 PHE B CA 1
ATOM 3216 C C . PHE B 1 136 ? 88.065 34.885 5.067 1.00 39.40 304 PHE B C 1
ATOM 3217 O O . PHE B 1 136 ? 87.490 35.223 6.104 1.00 42.14 304 PHE B O 1
ATOM 3225 N N . ILE B 1 137 ? 89.128 34.082 5.088 1.00 37.48 305 ILE B N 1
ATOM 3226 C CA . ILE B 1 137 ? 89.525 33.458 6.346 1.00 41.09 305 ILE B CA 1
ATOM 3227 C C . ILE B 1 137 ? 90.144 34.499 7.263 1.00 52.00 305 ILE B C 1
ATOM 3228 O O . ILE B 1 137 ? 89.963 34.480 8.482 1.00 36.67 305 ILE B O 1
ATOM 3233 N N . ASP B 1 138 ? 90.878 35.424 6.663 1.00 40.62 306 ASP B N 1
ATOM 3234 C CA . ASP B 1 138 ? 91.521 36.459 7.442 1.00 37.65 306 ASP B CA 1
ATOM 3235 C C . ASP B 1 138 ? 90.524 37.330 8.171 1.00 38.45 306 ASP B C 1
ATOM 3236 O O . ASP B 1 138 ? 90.811 37.857 9.245 1.00 49.63 306 ASP B O 1
ATOM 3241 N N . GLY B 1 139 ? 89.330 37.427 7.611 1.00 40.10 307 GLY B N 1
ATOM 3242 C CA . GLY B 1 139 ? 88.299 38.290 8.155 1.00 42.33 307 GLY B CA 1
ATOM 3243 C C . GLY B 1 139 ? 87.386 37.626 9.173 1.00 37.79 307 GLY B C 1
ATOM 3244 O O . GLY B 1 139 ? 86.559 38.296 9.783 1.00 40.23 307 GLY B O 1
ATOM 3245 N N . LEU B 1 140 ? 87.519 36.313 9.353 1.00 35.77 308 LEU B N 1
ATOM 3246 C CA . LEU B 1 140 ? 86.662 35.588 10.288 1.00 34.87 308 LEU B CA 1
ATOM 3247 C C . LEU B 1 140 ? 86.911 36.036 11.724 1.00 32.63 308 LEU B C 1
ATOM 3248 O O . LEU B 1 140 ? 88.043 36.182 12.163 1.00 39.86 308 LEU B O 1
ATOM 3253 N N . VAL B 1 141 ? 85.826 36.196 12.457 1.00 32.12 309 VAL B N 1
ATOM 3254 C CA . VAL B 1 141 ? 85.819 36.608 13.849 1.00 31.68 309 VAL B CA 1
ATOM 3255 C C . VAL B 1 141 ? 85.822 35.359 14.727 1.00 27.79 309 VAL B C 1
ATOM 3256 O O . VAL B 1 141 ? 85.120 34.396 14.408 1.00 30.62 309 VAL B O 1
ATOM 3260 N N . SER B 1 142 ? 86.584 35.369 15.818 1.00 30.27 310 SER B N 1
ATOM 3261 C CA . SER B 1 142 ? 86.783 34.139 16.649 1.00 28.40 310 SER B CA 1
ATOM 3262 C C . SER B 1 142 ? 85.484 33.493 17.132 1.00 26.93 310 SER B C 1
ATOM 3263 O O . SER B 1 142 ? 85.374 32.279 17.158 1.00 26.72 310 SER B O 1
ATOM 3266 N N . HIS B 1 143 ? 84.509 34.289 17.546 1.00 26.68 311 HIS B N 1
ATOM 3267 C CA . HIS B 1 143 ? 83.251 33.778 18.017 1.00 28.99 311 HIS B CA 1
ATOM 3268 C C . HIS B 1 143 ? 82.216 34.876 17.898 1.00 27.62 311 HIS B C 1
ATOM 3269 O O . HIS B 1 143 ? 82.567 36.043 17.690 1.00 28.41 311 HIS B O 1
ATOM 3276 N N . TYR B 1 144 ? 80.949 34.502 18.020 1.00 22.66 312 TYR B N 1
ATOM 3277 C CA . TYR B 1 144 ? 79.888 35.500 18.052 1.00 25.59 312 TYR B CA 1
ATOM 3278 C C . TYR B 1 144 ? 79.052 35.301 19.276 1.00 26.98 312 TYR B C 1
ATOM 3279 O O . TYR B 1 144 ? 78.772 34.173 19.668 1.00 25.15 312 TYR B O 1
ATOM 3288 N N . VAL B 1 145 ? 78.653 36.422 19.878 1.00 27.05 313 VAL B N 1
ATOM 3289 C CA . VAL B 1 145 ? 77.673 36.417 20.968 1.00 27.07 313 VAL B CA 1
ATOM 3290 C C . VAL B 1 145 ? 76.389 36.975 20.338 1.00 26.03 313 VAL B C 1
ATOM 3291 O O . VAL B 1 145 ? 76.388 38.100 19.838 1.00 29.20 313 VAL B O 1
ATOM 3295 N N . LEU B 1 146 ? 75.349 36.147 20.290 1.00 23.73 314 LEU B N 1
ATOM 3296 C CA . LEU B 1 146 ? 74.119 36.481 19.557 1.00 23.91 314 LEU B CA 1
ATOM 3297 C C . LEU B 1 146 ? 72.911 36.561 20.469 1.00 28.59 314 LEU B C 1
ATOM 3298 O O . LEU B 1 146 ? 72.952 36.092 21.594 1.00 32.06 314 LEU B O 1
ATOM 3303 N N . ASP B 1 147 ? 71.819 37.107 19.921 1.00 27.61 315 ASP B N 1
ATOM 3304 C CA . ASP B 1 147 ? 70.500 37.044 20.573 1.00 26.10 315 ASP B CA 1
ATOM 3305 C C . ASP B 1 147 ? 70.507 37.445 22.060 1.00 27.44 315 ASP B C 1
ATOM 3306 O O . ASP B 1 147 ? 70.167 36.628 22.947 1.00 26.23 315 ASP B O 1
ATOM 3311 N N . ASP B 1 148 ? 70.834 38.720 22.292 1.00 26.89 316 ASP B N 1
ATOM 3312 C CA . ASP B 1 148 ? 70.867 39.290 23.631 1.00 35.83 316 ASP B CA 1
ATOM 3313 C C . ASP B 1 148 ? 71.695 38.451 24.604 1.00 34.16 316 ASP B C 1
ATOM 3314 O O . ASP B 1 148 ? 71.342 38.315 25.783 1.00 33.47 316 ASP B O 1
ATOM 3319 N N . GLY B 1 149 ? 72.779 37.846 24.117 1.00 28.44 317 GLY B N 1
ATOM 3320 C CA . GLY B 1 149 ? 73.628 37.077 24.998 1.00 31.96 317 GLY B CA 1
ATOM 3321 C C . GLY B 1 149 ? 73.166 35.673 25.347 1.00 28.44 317 GLY B C 1
ATOM 3322 O O . GLY B 1 149 ? 73.688 35.065 26.276 1.00 31.76 317 GLY B O 1
ATOM 3323 N N . LYS B 1 150 ? 72.164 35.163 24.647 1.00 23.30 318 LYS B N 1
ATOM 3324 C CA . LYS B 1 150 ? 71.677 33.843 24.946 1.00 23.29 318 LYS B CA 1
ATOM 3325 C C . LYS B 1 150 ? 72.363 32.748 24.177 1.00 23.19 318 LYS B C 1
ATOM 3326 O O . LYS B 1 150 ? 72.134 31.575 24.457 1.00 28.47 318 LYS B O 1
ATOM 3332 N N . LEU B 1 151 ? 73.164 33.118 23.175 1.00 22.81 319 LEU B N 1
ATOM 3333 C CA . LEU B 1 151 ? 73.777 32.110 22.306 1.00 19.86 319 LEU B CA 1
ATOM 3334 C C . LEU B 1 151 ? 75.203 32.574 22.004 1.00 23.07 319 LEU B C 1
ATOM 3335 O O . LEU B 1 151 ? 75.408 33.735 21.683 1.00 25.53 319 LEU B O 1
ATOM 3340 N N . VAL B 1 152 ? 76.150 31.634 22.001 1.00 21.50 320 VAL B N 1
ATOM 3341 C CA . VAL B 1 152 ? 77.519 31.904 21.558 1.00 22.13 320 VAL B CA 1
ATOM 3342 C C . VAL B 1 152 ? 77.894 30.750 20.623 1.00 20.36 320 VAL B C 1
ATOM 3343 O O . VAL B 1 152 ? 77.587 29.572 20.889 1.00 22.23 320 VAL B O 1
ATOM 3347 N N . VAL B 1 153 ? 78.517 31.091 19.513 1.00 20.01 321 VAL B N 1
ATOM 3348 C CA . VAL B 1 153 ? 79.095 30.074 18.653 1.00 18.40 321 VAL B CA 1
ATOM 3349 C C . VAL B 1 153 ? 80.575 30.304 18.501 1.00 20.97 321 VAL B C 1
ATOM 3350 O O . VAL B 1 153 ? 81.033 31.450 18.401 1.00 23.19 321 VAL B O 1
ATOM 3354 N N . ALA B 1 154 ? 81.302 29.195 18.485 1.00 20.85 322 ALA B N 1
ATOM 3355 C CA . ALA B 1 154 ? 82.735 29.242 18.370 1.00 18.98 322 ALA B CA 1
ATOM 3356 C C . ALA B 1 154 ? 83.159 27.848 17.979 1.00 20.17 322 ALA B C 1
ATOM 3357 O O . ALA B 1 154 ? 82.445 26.907 18.246 1.00 24.28 322 ALA B O 1
ATOM 3359 N N . HIS B 1 155 ? 84.311 27.710 17.356 1.00 19.10 323 HIS B N 1
ATOM 3360 C CA . HIS B 1 155 ? 84.691 26.391 16.892 1.00 19.42 323 HIS B CA 1
ATOM 3361 C C . HIS B 1 155 ? 85.012 25.373 18.010 1.00 22.90 323 HIS B C 1
ATOM 3362 O O . HIS B 1 155 ? 84.382 24.285 18.138 1.00 23.68 323 HIS B O 1
ATOM 3369 N N . ALA B 1 156 ? 85.997 25.718 18.833 1.00 25.22 324 ALA B N 1
ATOM 3370 C CA . ALA B 1 156 ? 86.324 24.807 19.910 1.00 23.83 324 ALA B CA 1
ATOM 3371 C C . ALA B 1 156 ? 85.570 25.149 21.193 1.00 28.54 324 ALA B C 1
ATOM 3372 O O . ALA B 1 156 ? 85.759 24.512 22.208 1.00 33.13 324 ALA B O 1
ATOM 3374 N N . GLY B 1 157 ? 84.688 26.142 21.145 1.0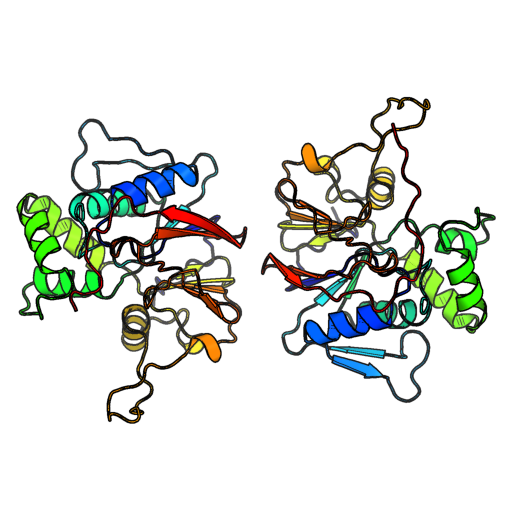0 24.24 325 GLY B N 1
ATOM 3375 C CA . GLY B 1 157 ? 83.960 26.559 22.343 1.00 23.79 325 GLY B CA 1
ATOM 3376 C C . GLY B 1 157 ? 84.438 27.916 22.852 1.00 22.24 325 GLY B C 1
ATOM 3377 O O . GLY B 1 157 ? 85.324 28.523 22.277 1.00 24.53 325 GLY B O 1
ATOM 3378 N N . MET B 1 158 ? 83.823 28.405 23.914 1.00 23.73 326 MET B N 1
ATOM 3379 C CA . MET B 1 158 ? 84.271 29.682 24.463 1.00 27.24 326 MET B CA 1
ATOM 3380 C C . MET B 1 158 ? 83.837 29.753 25.936 1.00 29.07 326 MET B C 1
ATOM 3381 O O . MET B 1 158 ? 82.645 29.855 26.234 1.00 29.93 326 MET B O 1
ATOM 3386 N N . LYS B 1 159 ? 84.810 29.714 26.851 1.00 30.85 327 LYS B N 1
ATOM 3387 C CA . LYS B 1 159 ? 84.490 29.838 28.287 1.00 27.92 327 LYS B CA 1
ATOM 3388 C C . LYS B 1 159 ? 83.897 31.214 28.615 1.00 31.80 327 LYS B C 1
ATOM 3389 O O . LYS B 1 159 ? 84.113 32.179 27.891 1.00 33.43 327 LYS B O 1
ATOM 3395 N N . GLU B 1 160 ? 83.130 31.290 29.701 1.00 34.30 328 GLU B N 1
ATOM 3396 C CA . GLU B 1 160 ? 82.346 32.485 30.026 1.00 30.62 328 GLU B CA 1
ATOM 3397 C C . GLU B 1 160 ? 83.163 33.769 30.053 1.00 29.97 328 GLU B C 1
ATOM 3398 O O . GLU B 1 160 ? 82.779 34.780 29.473 1.00 36.03 328 GLU B O 1
ATOM 3404 N N . GLU B 1 161 ? 84.309 33.716 30.721 1.00 33.84 329 GLU B N 1
ATOM 3405 C CA . GLU B 1 161 ? 85.146 34.901 30.917 1.00 32.19 329 GLU B CA 1
ATOM 3406 C C . GLU B 1 161 ? 85.703 35.480 29.622 1.00 39.48 329 GLU B C 1
ATOM 3407 O O . GLU B 1 161 ? 86.099 36.639 29.586 1.00 43.49 329 GLU B O 1
ATOM 3413 N N . PHE B 1 162 ? 85.737 34.676 28.561 1.00 30.58 330 PHE B N 1
ATOM 3414 C CA . PHE B 1 162 ? 86.301 35.135 27.294 1.00 32.80 330 PHE B CA 1
ATOM 3415 C C . PHE B 1 162 ? 85.192 35.613 26.341 1.00 29.13 330 PHE B C 1
ATOM 3416 O O . PHE B 1 162 ? 85.474 36.186 25.299 1.00 32.59 330 PHE B O 1
ATOM 3424 N N . GLN B 1 163 ? 83.932 35.378 26.681 1.00 29.62 331 GLN B N 1
ATOM 3425 C CA . GLN B 1 163 ? 82.861 35.677 25.728 1.00 28.20 331 GLN B CA 1
ATOM 3426 C C . GLN B 1 163 ? 82.726 37.165 25.530 1.00 32.41 331 GLN B C 1
ATOM 3427 O O . GLN B 1 163 ? 82.635 37.922 26.492 1.00 35.57 331 GLN B O 1
ATOM 3433 N N . GLY B 1 164 ? 82.754 37.584 24.275 1.00 30.95 332 GLY B N 1
ATOM 3434 C CA . GLY B 1 164 ? 82.570 38.985 23.964 1.00 35.73 332 GLY B CA 1
ATOM 3435 C C . GLY B 1 164 ? 83.852 39.774 23.953 1.00 37.61 332 GLY B C 1
ATOM 3436 O O . GLY B 1 164 ? 83.847 40.987 23.707 1.00 40.62 332 GLY B O 1
ATOM 3437 N N . ARG B 1 165 ? 84.966 39.097 24.212 1.00 33.29 333 ARG B N 1
ATOM 3438 C CA . ARG B 1 165 ? 86.251 39.795 24.330 1.00 35.89 333 ARG B CA 1
ATOM 3439 C C . ARG B 1 165 ? 86.976 39.508 23.016 1.00 39.14 333 ARG B C 1
ATOM 3440 O O . ARG B 1 165 ? 86.537 38.635 22.259 1.00 41.88 333 ARG B O 1
ATOM 3448 N N . GLY B 1 166 ? 88.047 40.240 22.709 1.00 44.52 334 GLY B N 1
ATOM 3449 C CA . GLY B 1 166 ? 88.719 40.009 21.444 1.00 41.41 334 GLY B CA 1
ATOM 3450 C C . GLY B 1 166 ? 90.231 40.031 21.459 1.00 48.40 334 GLY B C 1
ATOM 3451 O O . GLY B 1 166 ? 90.843 40.601 20.562 1.00 92.17 334 GLY B O 1
ATOM 3452 N N . SER B 1 167 ? 90.825 39.400 22.466 1.00 48.04 335 SER B N 1
ATOM 3453 C CA . SER B 1 167 ? 92.278 39.257 22.559 1.00 52.32 335 SER B CA 1
ATOM 3454 C C . SER B 1 167 ? 92.763 37.987 21.864 1.00 66.24 335 SER B C 1
ATOM 3455 O O . SER B 1 167 ? 91.987 37.081 21.584 1.00 48.55 335 SER B O 1
ATOM 3458 N N . GLY B 1 168 ? 94.067 37.923 21.627 1.00 75.36 336 GLY B N 1
ATOM 3459 C CA . GLY B 1 168 ? 94.699 36.775 21.004 1.00 44.94 336 GLY B CA 1
ATOM 3460 C C . GLY B 1 168 ? 94.427 35.496 21.765 1.00 46.31 336 GLY B C 1
ATOM 3461 O O . GLY B 1 168 ? 94.282 34.457 21.157 1.00 39.86 336 GLY B O 1
ATOM 3462 N N . LYS B 1 169 ? 94.334 35.586 23.089 1.00 45.29 337 LYS B N 1
ATOM 3463 C CA . LYS B 1 169 ? 94.035 34.448 23.966 1.00 45.22 337 LYS B CA 1
ATOM 3464 C C . LYS B 1 169 ? 92.671 33.841 23.637 1.00 43.31 337 LYS B C 1
ATOM 3465 O O . LYS B 1 169 ? 92.442 32.617 23.672 1.00 35.56 337 LYS B O 1
ATOM 3471 N N . VAL B 1 170 ? 91.743 34.738 23.395 1.00 35.68 338 VAL B N 1
ATOM 3472 C CA . VAL B 1 170 ? 90.371 34.379 23.076 1.00 32.24 338 VAL B CA 1
ATOM 3473 C C . VAL B 1 170 ? 90.318 33.660 21.729 1.00 33.23 338 VAL B C 1
ATOM 3474 O O . VAL B 1 170 ? 89.654 32.619 21.594 1.00 28.76 338 VAL B O 1
ATOM 3478 N N . ARG B 1 171 ? 90.981 34.219 20.732 1.00 35.72 339 ARG B N 1
ATOM 3479 C CA . ARG B 1 171 ? 91.058 33.572 19.436 1.00 31.49 339 ARG B CA 1
ATOM 3480 C C . ARG B 1 171 ? 91.698 32.179 19.523 1.00 37.35 339 ARG B C 1
ATOM 3481 O O . ARG B 1 171 ? 91.211 31.231 18.886 1.00 31.61 339 ARG B O 1
ATOM 3489 N N . GLU B 1 172 ? 92.767 32.048 20.313 1.00 31.77 340 GLU B N 1
ATOM 3490 C CA . GLU B 1 172 ? 93.424 30.759 20.444 1.00 29.80 340 GLU B CA 1
ATOM 3491 C C . GLU B 1 172 ? 92.447 29.738 21.025 1.00 33.69 340 GLU B C 1
ATOM 3492 O O . GLU B 1 172 ? 92.424 28.565 20.617 1.00 34.27 340 GLU B O 1
ATOM 3498 N N . PHE B 1 173 ? 91.645 30.185 21.987 1.00 33.73 341 PHE B N 1
ATOM 3499 C CA . PHE B 1 173 ? 90.678 29.312 22.622 1.00 25.54 341 PHE B CA 1
ATOM 3500 C C . PHE B 1 173 ? 89.662 28.868 21.626 1.00 24.94 341 PHE B C 1
ATOM 3501 O O . PHE B 1 173 ? 89.317 27.706 21.604 1.00 31.77 341 PHE B O 1
ATOM 3509 N N . ALA B 1 174 ? 89.172 29.796 20.819 1.00 27.63 342 ALA B N 1
ATOM 3510 C CA . ALA B 1 174 ? 88.163 29.395 19.815 1.00 24.81 342 ALA B CA 1
ATOM 3511 C C . ALA B 1 174 ? 88.688 28.368 18.825 1.00 25.68 342 ALA B C 1
ATOM 3512 O O . ALA B 1 174 ? 87.902 27.608 18.273 1.00 26.23 342 ALA B O 1
ATOM 3514 N N . LEU B 1 175 ? 89.984 28.399 18.532 1.00 28.96 343 LEU B N 1
ATOM 3515 C CA . LEU B 1 175 ? 90.590 27.495 17.544 1.00 27.88 343 LEU B CA 1
ATOM 3516 C C . LEU B 1 175 ? 90.915 26.127 18.080 1.00 34.73 343 LEU B C 1
ATOM 3517 O O . LEU B 1 175 ? 90.656 25.126 17.400 1.00 32.54 343 LEU B O 1
ATOM 3522 N N . TYR B 1 176 ? 91.473 26.103 19.291 1.00 31.23 344 TYR B N 1
ATOM 3523 C CA . TYR B 1 176 ? 92.183 24.939 19.829 1.00 32.96 344 TYR B CA 1
ATOM 3524 C C . TYR B 1 176 ? 91.701 24.529 21.215 1.00 36.32 344 TYR B C 1
ATOM 3525 O O . TYR B 1 176 ? 92.114 23.464 21.732 1.00 39.98 344 TYR B O 1
ATOM 3534 N N . GLY B 1 177 ? 90.906 25.381 21.854 1.00 33.01 345 GLY B N 1
ATOM 3535 C CA . GLY B 1 177 ? 90.599 25.226 23.267 1.00 33.36 345 GLY B CA 1
ATOM 3536 C C . GLY B 1 177 ? 91.863 25.567 24.063 1.00 38.22 345 GLY B C 1
ATOM 3537 O O . GLY B 1 177 ? 92.721 26.339 23.624 1.00 36.89 345 GLY B O 1
ATOM 3538 N N . GLU B 1 178 ? 91.992 25.005 25.248 1.00 35.76 346 GLU B N 1
ATOM 3539 C CA . GLU B 1 178 ? 93.244 25.208 25.960 1.00 35.08 346 GLU B CA 1
ATOM 3540 C C . GLU B 1 178 ? 93.703 23.996 26.735 1.00 39.10 346 GLU B C 1
ATOM 3541 O O . GLU B 1 178 ? 92.906 23.155 27.131 1.00 38.44 346 GLU B O 1
ATOM 3547 N N . THR B 1 179 ? 95.008 23.925 26.932 1.00 39.05 347 THR B N 1
ATOM 3548 C CA . THR B 1 179 ? 95.600 22.927 27.817 1.00 43.67 347 THR B CA 1
ATOM 3549 C C . THR B 1 179 ? 95.640 23.454 29.255 1.00 66.67 347 THR B C 1
ATOM 3550 O O . THR B 1 179 ? 95.687 24.665 29.485 1.00 49.07 347 THR B O 1
ATOM 3554 N N A THR B 1 180 ? 95.634 22.540 30.216 0.72 80.07 348 THR B N 1
ATOM 3555 N N B THR B 1 180 ? 95.608 22.537 30.216 0.28 72.47 348 THR B N 1
ATOM 3556 C CA A THR B 1 180 ? 95.527 22.919 31.617 0.72 70.14 348 THR B CA 1
ATOM 3557 C CA B THR B 1 180 ? 95.524 22.899 31.626 0.28 68.07 348 THR B CA 1
ATOM 3558 C C A THR B 1 180 ? 96.884 23.081 32.286 0.72 81.78 348 THR B C 1
ATOM 3559 C C B THR B 1 180 ? 96.902 23.220 32.206 0.28 75.70 348 THR B C 1
ATOM 3560 O O A THR B 1 180 ? 96.961 23.565 33.418 0.72 50.15 348 THR B O 1
ATOM 3561 O O B THR B 1 180 ? 97.019 23.966 33.180 0.28 73.21 348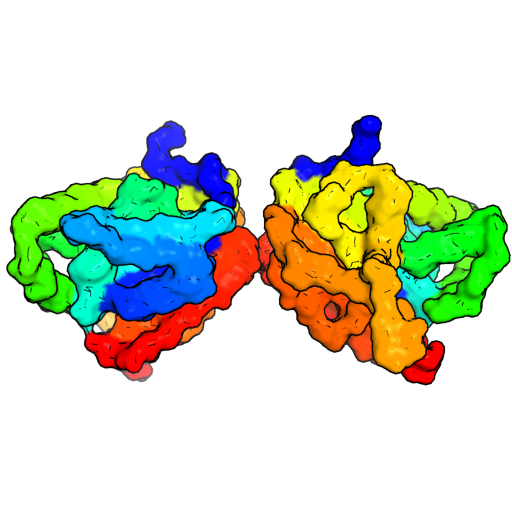 THR B O 1
ATOM 3568 N N . GLY B 1 181 ? 97.939 22.663 31.587 1.00 57.33 349 GLY B N 1
ATOM 3569 C CA . GLY B 1 181 ? 99.299 22.766 32.095 1.00 82.58 349 GLY B CA 1
ATOM 3570 C C . GLY B 1 181 ? 99.758 21.426 32.654 1.00 70.81 349 GLY B C 1
ATOM 3571 O O . GLY B 1 181 ? 100.960 21.129 32.753 1.00 69.43 349 GLY B O 1
ATOM 3572 N N . GLU B 1 182 ? 98.785 20.613 33.045 1.00 48.17 350 GLU B N 1
ATOM 3573 C CA . GLU B 1 182 ? 99.062 19.288 33.579 1.00 52.60 350 GLU B CA 1
ATOM 3574 C C . GLU B 1 182 ? 99.395 18.274 32.471 1.00 45.37 350 GLU B C 1
ATOM 3575 O O . GLU B 1 182 ? 99.132 18.506 31.283 1.00 43.58 350 GLU B O 1
ATOM 3581 N N . THR B 1 183 ? 100.003 17.163 32.870 1.00 48.06 351 THR B N 1
ATOM 3582 C CA . THR B 1 183 ? 100.229 16.049 31.963 1.00 47.15 351 THR B CA 1
ATOM 3583 C C . THR B 1 183 ? 99.505 14.818 32.494 1.00 47.61 351 THR B C 1
ATOM 3584 O O . THR B 1 183 ? 99.145 14.758 33.671 1.00 54.39 351 THR B O 1
ATOM 3588 N N . ASP B 1 184 ? 99.296 13.836 31.627 1.00 47.80 352 ASP B N 1
ATOM 3589 C CA . ASP B 1 184 ? 98.658 12.578 32.033 1.00 46.15 352 ASP B CA 1
ATOM 3590 C C . ASP B 1 184 ? 99.701 11.577 32.480 1.00 59.00 352 ASP B C 1
ATOM 3591 O O . ASP B 1 184 ? 100.828 11.966 32.708 1.00 52.69 352 ASP B O 1
ATOM 3596 N N . GLU B 1 185 ? 99.311 10.309 32.627 1.00 53.06 353 GLU B N 1
ATOM 3597 C CA . GLU B 1 185 ? 100.211 9.301 33.208 1.00 62.93 353 GLU B CA 1
ATOM 3598 C C . GLU B 1 185 ? 101.314 8.952 32.246 1.00 55.58 353 GLU B C 1
ATOM 3599 O O . GLU B 1 185 ? 102.239 8.216 32.589 1.00 55.81 353 GLU B O 1
ATOM 3605 N N . TYR B 1 186 ? 101.202 9.479 31.035 1.00 51.39 354 TYR B N 1
ATOM 3606 C CA . TYR B 1 186 ? 102.133 9.216 29.943 1.00 52.69 354 TYR B CA 1
ATOM 3607 C C . TYR B 1 186 ? 102.997 10.447 29.702 1.00 57.94 354 TYR B C 1
ATOM 3608 O O . TYR B 1 186 ? 103.816 10.470 28.791 1.00 56.16 354 TYR B O 1
ATOM 3617 N N . GLY B 1 187 ? 102.814 11.464 30.541 1.00 52.32 355 GLY B N 1
ATOM 3618 C CA . GLY B 1 187 ? 103.573 12.700 30.440 1.00 53.07 355 GLY B CA 1
ATOM 3619 C C . GLY B 1 187 ? 103.167 13.573 29.271 1.00 67.41 355 GLY B C 1
ATOM 3620 O O . GLY B 1 187 ? 103.919 14.457 28.852 1.00 55.47 355 GLY B O 1
ATOM 3621 N N . LEU B 1 188 ? 101.964 13.329 28.766 1.00 54.51 356 LEU B N 1
ATOM 3622 C CA . LEU B 1 188 ? 101.442 14.030 27.593 1.00 53.08 356 LEU B CA 1
ATOM 3623 C C . LEU B 1 188 ? 100.445 15.074 28.048 1.00 78.36 356 LEU B C 1
ATOM 3624 O O . LEU B 1 188 ? 99.775 14.867 29.051 1.00 44.22 356 LEU B O 1
ATOM 3629 N N . PRO B 1 189 ? 100.361 16.205 27.318 1.00 55.86 357 PRO B N 1
ATOM 3630 C CA . PRO B 1 189 ? 99.502 17.329 27.700 1.00 43.71 357 PRO B CA 1
ATOM 3631 C C . PRO B 1 189 ? 98.017 16.955 27.841 1.00 39.28 357 PRO B C 1
ATOM 3632 O O . PRO B 1 189 ? 97.520 16.071 27.140 1.00 43.72 357 PRO B O 1
ATOM 3636 N N . VAL B 1 190 ? 97.336 17.663 28.741 1.00 41.98 358 VAL B N 1
ATOM 3637 C CA . VAL B 1 190 ? 95.905 17.464 29.031 1.00 36.88 358 VAL B CA 1
ATOM 3638 C C . VAL B 1 190 ? 95.075 18.689 28.651 1.00 36.82 358 VAL B C 1
ATOM 3639 O O . VAL B 1 190 ? 95.372 19.814 29.030 1.00 45.41 358 VAL B O 1
ATOM 3643 N N . ARG B 1 191 ? 93.992 18.459 27.922 1.00 35.36 359 ARG B N 1
ATOM 3644 C CA . ARG B 1 191 ? 93.116 19.548 27.499 1.00 46.54 359 ARG B CA 1
ATOM 3645 C C . ARG B 1 191 ? 92.229 20.008 28.649 1.00 53.07 359 ARG B C 1
ATOM 3646 O O . ARG B 1 191 ? 91.769 19.188 29.437 1.00 47.29 359 ARG B O 1
ATOM 3654 N N . TYR B 1 192 ? 92.003 21.313 28.776 1.00 49.16 360 TYR B N 1
ATOM 3655 C CA . TYR B 1 192 ? 91.055 21.817 29.781 1.00 49.77 360 TYR B CA 1
ATOM 3656 C C . TYR B 1 192 ? 89.605 21.493 29.396 1.00 38.33 360 TYR B C 1
ATOM 3657 O O . TYR B 1 192 ? 89.167 21.839 28.297 1.00 38.04 360 TYR B O 1
ATOM 3666 N N . ASP B 1 193 ? 88.882 20.820 30.290 1.00 43.99 361 ASP B N 1
ATOM 3667 C CA . ASP B 1 193 ? 87.469 20.492 30.067 1.00 41.92 361 ASP B CA 1
ATOM 3668 C C . ASP B 1 193 ? 86.633 21.688 30.510 1.00 34.47 361 ASP B C 1
ATOM 3669 O O . ASP B 1 193 ? 86.018 21.680 31.578 1.00 40.59 361 ASP B O 1
ATOM 3674 N N . TRP B 1 194 ? 86.607 22.709 29.663 1.00 34.50 362 TRP B N 1
ATOM 3675 C CA . TRP B 1 194 ? 85.953 23.954 30.015 1.00 36.60 362 TRP B CA 1
ATOM 3676 C C . TRP B 1 194 ? 84.425 23.750 30.143 1.00 33.39 362 TRP B C 1
ATOM 3677 O O . TRP B 1 194 ? 83.748 24.403 30.939 1.00 33.86 362 TRP B O 1
ATOM 3688 N N . ALA B 1 195 ? 83.875 22.829 29.367 1.00 30.51 363 ALA B N 1
ATOM 3689 C CA . ALA B 1 195 ? 82.407 22.677 29.326 1.00 30.11 363 ALA B CA 1
ATOM 3690 C C . ALA B 1 195 ? 81.884 22.145 30.682 1.00 33.71 363 ALA B C 1
ATOM 3691 O O . ALA B 1 195 ? 80.833 22.533 31.161 1.00 34.65 363 ALA B O 1
ATOM 3693 N N . SER B 1 196 ? 82.666 21.296 31.326 1.00 36.18 364 SER B N 1
ATOM 3694 C CA . SER B 1 196 ? 82.253 20.803 32.632 1.00 44.17 364 SER B CA 1
ATOM 3695 C C . SER B 1 196 ? 82.136 21.893 33.688 1.00 40.85 364 SER B C 1
ATOM 3696 O O . SER B 1 196 ? 81.237 21.844 34.529 1.00 40.90 364 SER B O 1
ATOM 3699 N N . ASP B 1 197 ? 83.021 22.880 33.617 1.00 38.23 365 ASP B N 1
ATOM 3700 C CA . ASP B 1 197 ? 83.008 23.995 34.551 1.00 40.91 365 ASP B CA 1
ATOM 3701 C C . ASP B 1 197 ? 82.135 25.164 34.095 1.00 58.74 365 ASP B C 1
ATOM 3702 O O . ASP B 1 197 ? 81.986 26.151 34.836 1.00 38.91 365 ASP B O 1
ATOM 3707 N N . TYR B 1 198 ? 81.539 25.069 32.899 1.00 40.42 366 TYR B N 1
ATOM 3708 C CA . TYR B 1 198 ? 80.839 26.224 32.362 1.00 33.34 366 TYR B CA 1
ATOM 3709 C C . TYR B 1 198 ? 79.540 26.519 33.090 1.00 37.61 366 TYR B C 1
ATOM 3710 O O . TYR B 1 198 ? 78.693 25.630 33.292 1.00 35.52 366 TYR B O 1
ATOM 3719 N N . ARG B 1 199 ? 79.336 27.789 33.412 1.00 35.19 367 ARG B N 1
ATOM 3720 C CA . ARG B 1 199 ? 78.092 28.204 34.062 1.00 34.65 367 ARG B CA 1
ATOM 3721 C C . ARG B 1 199 ? 77.538 29.478 33.475 1.00 35.35 367 ARG B C 1
ATOM 3722 O O . ARG B 1 199 ? 76.843 30.218 34.164 1.00 34.91 367 ARG B O 1
ATOM 3730 N N . GLY B 1 200 ? 77.889 29.772 32.235 1.00 33.77 368 GLY B N 1
ATOM 3731 C CA . GLY B 1 200 ? 77.452 31.001 31.607 1.00 32.64 368 GLY B CA 1
ATOM 3732 C C . GLY B 1 200 ? 75.998 30.997 31.216 1.00 30.33 368 GLY B C 1
ATOM 3733 O O . GLY B 1 200 ? 75.386 29.927 30.961 1.00 32.62 368 GLY B O 1
ATOM 3734 N N . LYS B 1 201 ? 75.440 32.202 31.129 1.00 31.80 369 LYS B N 1
ATOM 3735 C CA . LYS B 1 201 ? 74.055 32.393 30.656 1.00 30.20 369 LYS B CA 1
ATOM 3736 C C . LYS B 1 201 ? 73.839 31.885 29.235 1.00 33.36 369 LYS B C 1
ATOM 3737 O O . LYS B 1 201 ? 72.806 31.240 28.932 1.00 29.46 369 LYS B O 1
ATOM 3743 N N . ALA B 1 202 ? 74.797 32.145 28.344 1.00 26.40 370 ALA B N 1
ATOM 3744 C CA . ALA B 1 202 ? 74.657 31.770 26.934 1.00 26.96 370 ALA B CA 1
ATOM 3745 C C . ALA B 1 202 ? 74.821 30.266 26.672 1.00 21.91 370 ALA B C 1
ATOM 3746 O O . ALA B 1 202 ? 75.733 29.633 27.224 1.00 26.23 370 ALA B O 1
ATOM 3748 N N . LEU B 1 203 ? 73.929 29.695 25.884 1.00 22.20 371 LEU B N 1
ATOM 3749 C CA . LEU B 1 203 ? 74.140 28.399 25.311 1.00 18.72 371 LEU B CA 1
ATOM 3750 C C . LEU B 1 203 ? 75.341 28.484 24.375 1.00 22.88 371 LEU B C 1
ATOM 3751 O O . LEU B 1 203 ? 75.378 29.359 23.544 1.00 23.16 371 LEU B O 1
ATOM 3756 N N . VAL B 1 204 ? 76.336 27.601 24.526 1.00 20.70 372 VAL B N 1
ATOM 3757 C CA . VAL B 1 204 ? 77.457 27.604 23.612 1.00 21.92 372 VAL B CA 1
ATOM 3758 C C . VAL B 1 204 ? 77.389 26.415 22.721 1.00 21.75 372 VAL B C 1
ATOM 3759 O O . VAL B 1 204 ? 77.431 25.251 23.185 1.00 21.93 372 VAL B O 1
ATOM 3763 N N . VAL B 1 205 ? 77.189 26.687 21.431 1.00 19.78 373 VAL B N 1
ATOM 3764 C CA . VAL B 1 205 ? 77.213 25.648 20.437 1.00 17.70 373 VAL B CA 1
ATOM 3765 C C . VAL B 1 205 ? 78.540 25.673 19.735 1.00 17.28 373 VAL B C 1
ATOM 3766 O O . VAL B 1 205 ? 78.967 26.695 19.234 1.00 21.77 373 VAL B O 1
ATOM 3770 N N . TYR B 1 206 ? 79.215 24.525 19.702 1.00 19.91 374 TYR B N 1
ATOM 3771 C CA . TYR B 1 206 ? 80.552 24.451 19.192 1.00 19.32 374 TYR B CA 1
ATOM 3772 C C . TYR B 1 206 ? 80.834 23.132 18.520 1.00 21.91 374 TYR B C 1
ATOM 3773 O O . TYR B 1 206 ? 79.961 22.258 18.498 1.00 21.50 374 TYR B O 1
ATOM 3782 N N . GLY B 1 207 ? 82.026 22.980 17.924 1.00 21.68 375 GLY B N 1
ATOM 3783 C CA . GLY B 1 207 ? 82.367 21.764 17.184 1.00 20.79 375 GLY B CA 1
ATOM 3784 C C . GLY B 1 207 ? 83.845 21.429 17.342 1.00 24.69 375 GLY B C 1
ATOM 3785 O O . GLY B 1 207 ? 84.639 21.605 16.394 1.00 23.38 375 GLY B O 1
ATOM 3786 N N . HIS B 1 208 ? 84.202 20.953 18.512 1.00 26.06 376 HIS B N 1
ATOM 3787 C CA . HIS B 1 208 ? 85.651 20.708 18.750 1.00 25.02 376 HIS B CA 1
ATOM 3788 C C . HIS B 1 208 ? 86.068 19.291 18.296 1.00 23.87 376 HIS B C 1
ATOM 3789 O O . HIS B 1 208 ? 86.155 19.018 17.093 1.00 27.38 376 HIS B O 1
ATOM 3796 N N . THR B 1 209 ? 86.397 18.394 19.218 1.00 30.36 377 THR B N 1
ATOM 3797 C CA A THR B 1 209 ? 86.816 17.077 18.773 0.59 30.44 377 THR B CA 1
ATOM 3798 C CA B THR B 1 209 ? 86.814 17.062 18.791 0.41 30.93 377 THR B CA 1
ATOM 3799 C C . THR B 1 209 ? 85.593 16.308 18.301 1.00 30.22 377 THR B C 1
ATOM 3800 O O . THR B 1 209 ? 84.526 16.437 18.892 1.00 30.97 377 THR B O 1
ATOM 3807 N N . PRO B 1 210 ? 85.750 15.533 17.218 1.00 28.33 378 PRO B N 1
ATOM 3808 C CA . PRO B 1 210 ? 84.602 14.809 16.645 1.00 33.75 378 PRO B CA 1
ATOM 3809 C C . PRO B 1 210 ? 83.997 13.733 17.570 1.00 37.50 378 PRO B C 1
ATOM 3810 O O . PRO B 1 210 ? 84.720 13.058 18.342 1.00 37.43 378 PRO B O 1
ATOM 3814 N N . GLN B 1 211 ? 82.673 13.583 17.500 1.00 34.20 379 GLN B N 1
ATOM 3815 C CA . GLN B 1 211 ? 81.947 12.715 18.427 1.00 32.81 379 GLN B CA 1
ATOM 3816 C C . GLN B 1 211 ? 81.013 11.866 17.604 1.00 38.33 379 GLN B C 1
ATOM 3817 O O . GLN B 1 211 ? 80.573 12.294 16.542 1.00 32.55 379 GLN B O 1
ATOM 3823 N N . ALA B 1 212 ? 80.664 10.691 18.106 1.00 37.86 380 ALA B N 1
ATOM 3824 C CA . ALA B 1 212 ? 79.654 9.874 17.447 1.00 36.99 380 ALA B CA 1
ATOM 3825 C C . ALA B 1 212 ? 78.292 10.552 17.395 1.00 39.49 380 ALA B C 1
ATOM 3826 O O . ALA B 1 212 ? 77.602 10.491 16.371 1.00 40.66 380 ALA B O 1
ATOM 3828 N N . GLU B 1 213 ? 77.900 11.194 18.492 1.00 37.55 381 GLU B N 1
ATOM 3829 C CA . GLU B 1 213 ? 76.611 11.867 18.588 1.00 41.11 381 GLU B CA 1
ATOM 3830 C C . GLU B 1 213 ? 76.859 13.196 19.272 1.00 39.96 381 GLU B C 1
ATOM 3831 O O . GLU B 1 213 ? 77.882 13.348 19.937 1.00 38.00 381 GLU B O 1
ATOM 3837 N N . VAL B 1 214 ? 75.963 14.163 19.103 1.00 38.89 382 VAL B N 1
ATOM 3838 C CA . VAL B 1 214 ? 76.160 15.447 19.758 1.00 37.04 382 VAL B CA 1
ATOM 3839 C C . VAL B 1 214 ? 76.402 15.260 21.271 1.00 42.84 382 VAL B C 1
ATOM 3840 O O . VAL B 1 214 ? 75.876 14.310 21.889 1.00 37.71 382 VAL B O 1
ATOM 3844 N N . LEU B 1 215 ? 77.218 16.138 21.852 1.00 31.68 383 LEU B N 1
ATOM 3845 C CA . LEU B 1 215 ? 77.539 16.027 23.278 1.00 34.52 383 LEU B CA 1
ATOM 3846 C C . LEU B 1 215 ? 77.070 17.266 24.060 1.00 32.54 383 LEU B C 1
ATOM 3847 O O . LEU B 1 215 ? 77.692 18.342 23.977 1.00 34.93 383 LEU B O 1
ATOM 3852 N N . LYS B 1 216 ? 75.969 17.114 24.792 1.00 30.82 384 LYS B N 1
ATOM 3853 C CA . LYS B 1 216 ? 75.459 18.178 25.675 1.00 34.09 384 LYS B CA 1
ATOM 3854 C C . LYS B 1 216 ? 76.121 18.105 27.051 1.00 33.54 384 LYS B C 1
ATOM 3855 O O . LYS B 1 216 ? 76.113 17.051 27.707 1.00 37.68 384 LYS B O 1
ATOM 3861 N N . VAL B 1 217 ? 76.701 19.219 27.491 1.00 29.37 385 VAL B N 1
ATOM 3862 C CA . VAL B 1 217 ? 77.332 19.306 28.810 1.00 36.18 385 VAL B CA 1
ATOM 3863 C C . VAL B 1 217 ? 76.981 20.666 29.397 1.00 31.69 385 VAL B C 1
ATOM 3864 O O . VAL B 1 217 ? 77.404 21.718 28.899 1.00 33.40 385 VAL B O 1
ATOM 3868 N N . ASN B 1 218 ? 76.171 20.627 30.453 1.00 33.45 386 ASN B N 1
ATOM 3869 C CA . ASN B 1 218 ? 75.636 21.857 30.995 1.00 33.15 386 ASN B CA 1
ATOM 3870 C C . ASN B 1 218 ? 75.003 22.638 29.822 1.00 38.55 386 ASN B C 1
ATOM 3871 O O . ASN B 1 218 ? 74.384 22.041 28.948 1.00 38.02 386 ASN B O 1
ATOM 3876 N N . ASN B 1 219 ? 75.219 23.940 29.776 1.00 34.28 387 ASN B N 1
ATOM 3877 C CA . ASN B 1 219 ? 74.570 24.778 28.789 1.00 31.74 387 ASN B CA 1
ATOM 3878 C C . ASN B 1 219 ? 75.478 24.903 27.548 1.00 29.78 387 ASN B C 1
ATOM 3879 O O . ASN B 1 219 ? 75.716 26.005 27.070 1.00 27.55 387 ASN B O 1
ATOM 3884 N N . THR B 1 220 ? 76.021 23.777 27.077 1.00 27.72 388 THR B N 1
ATOM 3885 C CA . THR B 1 220 ? 76.895 23.757 25.893 1.00 25.66 388 THR B CA 1
ATOM 3886 C C . THR B 1 220 ? 76.574 22.523 25.112 1.00 28.06 388 THR B C 1
ATOM 3887 O O . THR B 1 220 ? 76.024 21.576 25.665 1.00 32.74 388 THR B O 1
ATOM 3891 N N . ILE B 1 221 ? 76.922 22.532 23.830 1.00 22.37 389 ILE B N 1
ATOM 3892 C CA . ILE B 1 221 ? 76.723 21.333 22.985 1.00 23.22 389 ILE B CA 1
ATOM 3893 C C . ILE B 1 221 ? 77.743 21.288 21.865 1.00 23.62 389 ILE B C 1
ATOM 3894 O O . ILE B 1 221 ? 77.905 22.261 21.151 1.00 21.97 389 ILE B O 1
ATOM 3899 N N . ASN B 1 222 ? 78.448 20.171 21.770 1.00 22.56 390 ASN B N 1
ATOM 3900 C CA . ASN B 1 222 ? 79.400 19.918 20.687 1.00 20.28 390 ASN B CA 1
ATOM 3901 C C . ASN B 1 222 ? 78.714 19.163 19.580 1.00 24.39 390 ASN B C 1
ATOM 3902 O O . ASN B 1 222 ? 78.208 18.038 19.815 1.00 26.77 390 ASN B O 1
ATOM 3907 N N . ILE B 1 223 ? 78.682 19.759 18.376 1.00 22.27 391 ILE B N 1
ATOM 3908 C CA . ILE B 1 223 ? 77.957 19.154 17.246 1.00 22.95 391 ILE B CA 1
ATOM 3909 C C . ILE B 1 223 ? 78.846 18.674 16.116 1.00 21.95 391 ILE B C 1
ATOM 3910 O O . ILE B 1 223 ? 78.369 18.411 14.997 1.00 24.38 391 ILE B O 1
ATOM 3915 N N . ASP B 1 224 ? 80.139 18.510 16.377 1.00 21.48 392 ASP B N 1
ATOM 3916 C CA . ASP B 1 224 ? 80.971 17.917 15.320 1.00 19.76 392 ASP B CA 1
ATOM 3917 C C . ASP B 1 224 ? 80.818 16.399 15.392 1.00 23.84 392 ASP B C 1
ATOM 3918 O O . ASP B 1 224 ? 81.395 15.757 16.260 1.00 25.47 392 ASP B O 1
ATOM 3923 N N . THR B 1 225 ? 80.006 15.851 14.505 1.00 23.93 393 THR B N 1
ATOM 3924 C CA . THR B 1 225 ? 79.766 14.425 14.453 1.00 24.99 393 THR B CA 1
ATOM 3925 C C . THR B 1 225 ? 80.615 13.725 13.375 1.00 25.66 393 THR B C 1
ATOM 3926 O O . THR B 1 225 ? 80.266 12.638 12.936 1.00 31.37 393 THR B O 1
ATOM 3930 N N . GLY B 1 226 ? 81.742 14.320 12.980 1.00 28.93 394 GLY B N 1
ATOM 3931 C CA . GLY B 1 226 ? 82.711 13.628 12.130 1.00 28.85 394 GLY B CA 1
ATOM 3932 C C . GLY B 1 226 ? 82.294 13.243 10.709 1.00 31.13 394 GLY B C 1
ATOM 3933 O O . GLY B 1 226 ? 82.607 12.150 10.217 1.00 32.17 394 GLY B O 1
ATOM 3934 N N . CYS B 1 227 ? 81.589 14.146 10.021 1.00 27.30 395 CYS B N 1
ATOM 3935 C CA . CYS B 1 227 ? 81.077 13.842 8.683 1.00 30.12 395 CYS B CA 1
ATOM 3936 C C . CYS B 1 227 ? 82.180 13.271 7.802 1.00 32.22 395 CYS B C 1
ATOM 3937 O O . CYS B 1 227 ? 82.004 12.205 7.191 1.00 32.08 395 CYS B O 1
ATOM 3940 N N . VAL B 1 228 ? 83.323 13.960 7.747 1.00 29.51 396 VAL B N 1
ATOM 3941 C CA . VAL B 1 228 ? 84.340 13.595 6.759 1.00 28.09 396 VAL B CA 1
ATOM 3942 C C . VAL B 1 228 ? 84.926 12.215 7.038 1.00 33.88 396 VAL B C 1
ATOM 3943 O O . VAL B 1 228 ? 85.393 11.538 6.117 1.00 39.55 396 VAL B O 1
ATOM 3947 N N . PHE B 1 229 ? 84.822 11.791 8.298 1.00 33.68 397 PHE B N 1
ATOM 3948 C CA . PHE B 1 229 ? 85.343 10.489 8.749 1.00 34.48 397 PHE B CA 1
ATOM 3949 C C . PHE B 1 229 ? 84.362 9.343 8.532 1.00 36.80 397 PHE B C 1
ATOM 3950 O O . PHE B 1 229 ? 84.632 8.202 8.948 1.00 40.73 397 PHE B O 1
ATOM 3958 N N . GLY B 1 230 ? 83.229 9.638 7.896 1.00 39.31 398 GLY B N 1
ATOM 3959 C CA . GLY B 1 230 ? 82.185 8.631 7.714 1.00 40.21 398 GLY B CA 1
ATOM 3960 C C . GLY B 1 230 ? 81.086 8.651 8.770 1.00 38.99 398 GLY B C 1
ATOM 3961 O O . GLY B 1 230 ? 80.306 7.708 8.915 1.00 38.00 398 GLY B O 1
ATOM 3962 N N . GLY B 1 231 ? 81.014 9.752 9.504 1.00 32.54 399 GLY B N 1
ATOM 3963 C CA . GLY B 1 231 ? 79.984 9.916 10.510 1.00 31.70 399 GLY B CA 1
ATOM 3964 C C . GLY B 1 231 ? 78.846 10.661 9.896 1.00 30.70 399 GLY B C 1
ATOM 3965 O O . GLY B 1 231 ? 78.248 10.173 8.970 1.00 34.78 399 GLY B O 1
ATOM 3966 N N . LYS B 1 232 ? 78.549 11.842 10.401 1.00 28.68 400 LYS B N 1
ATOM 3967 C CA . LYS B 1 232 ? 77.459 12.609 9.817 1.00 31.44 400 LYS B CA 1
ATOM 3968 C C . LYS B 1 232 ? 77.663 14.092 10.018 1.00 28.81 400 LYS B C 1
ATOM 3969 O O . LYS B 1 232 ? 78.483 14.501 10.854 1.00 29.79 400 LYS B O 1
ATOM 3975 N N . LEU B 1 233 ? 76.917 14.886 9.238 1.00 26.34 401 LEU B N 1
ATOM 3976 C CA . LEU B 1 233 ? 76.983 16.340 9.380 1.00 24.68 401 LEU B CA 1
ATOM 3977 C C . LEU B 1 233 ? 75.769 16.786 10.155 1.00 24.91 401 LEU B C 1
ATOM 3978 O O . LEU B 1 233 ? 74.626 16.444 9.787 1.00 28.12 401 LEU B O 1
ATOM 3983 N N . THR B 1 234 ? 75.986 17.552 11.222 1.00 23.75 402 THR B N 1
ATOM 3984 C CA . THR B 1 234 ? 74.884 17.918 12.094 1.00 23.32 402 THR B CA 1
ATOM 3985 C C . THR B 1 234 ? 74.574 19.400 12.065 1.00 25.53 402 THR B C 1
ATOM 3986 O O . THR B 1 234 ? 75.515 20.224 12.045 1.00 23.45 402 THR B O 1
ATOM 3990 N N . ALA B 1 235 ? 73.290 19.741 12.082 1.00 23.58 403 ALA B N 1
ATOM 3991 C CA . ALA B 1 235 ? 72.827 21.116 12.353 1.00 24.48 403 ALA B CA 1
ATOM 3992 C C . ALA B 1 235 ? 72.059 21.208 13.684 1.00 25.41 403 ALA B C 1
ATOM 3993 O O . ALA B 1 235 ? 71.264 20.326 14.038 1.00 26.71 403 ALA B O 1
ATOM 3995 N N . TYR B 1 236 ? 72.262 22.307 14.407 1.00 22.84 404 TYR B N 1
ATOM 3996 C CA . TYR B 1 236 ? 71.503 22.564 15.638 1.00 20.97 404 TYR B CA 1
ATOM 3997 C C . TYR B 1 236 ? 70.586 23.745 15.354 1.00 24.36 404 TYR B C 1
ATOM 3998 O O . TYR B 1 236 ? 71.056 24.825 14.981 1.00 23.61 404 TYR B O 1
ATOM 4007 N N . ARG B 1 237 ? 69.279 23.508 15.447 1.00 22.79 405 ARG B N 1
ATOM 4008 C CA . ARG B 1 237 ? 68.322 24.572 15.112 1.00 20.61 405 ARG B CA 1
ATOM 4009 C C . ARG B 1 237 ? 68.022 25.381 16.358 1.00 28.99 405 ARG B C 1
ATOM 4010 O O . ARG B 1 237 ? 67.712 24.796 17.390 1.00 28.24 405 ARG B O 1
ATOM 4018 N N . TYR B 1 238 ? 68.189 26.708 16.264 1.00 24.75 406 TYR B N 1
ATOM 4019 C CA . TYR B 1 238 ? 67.996 27.623 17.391 1.00 23.26 406 TYR B CA 1
ATOM 4020 C C . TYR B 1 238 ? 66.902 28.607 16.958 1.00 24.01 406 TYR B C 1
ATOM 4021 O O . TYR B 1 238 ? 67.002 29.186 15.874 1.00 23.87 406 TYR B O 1
ATOM 4030 N N . PRO B 1 239 ? 65.906 28.885 17.820 1.00 27.80 407 PRO B N 1
ATOM 4031 C CA . PRO B 1 239 ? 65.718 28.608 19.245 1.00 28.71 407 PRO B CA 1
ATOM 4032 C C . PRO B 1 239 ? 65.018 27.297 19.554 1.00 32.36 407 PRO B C 1
ATOM 4033 O O . PRO B 1 239 ? 64.757 27.010 20.720 1.00 31.01 407 PRO B O 1
ATOM 4037 N N . GLU B 1 240 ? 64.772 26.496 18.535 1.00 29.46 408 GLU B N 1
ATOM 4038 C CA . GLU B 1 240 ? 64.033 25.243 18.748 1.00 33.55 408 GLU B CA 1
ATOM 4039 C C . GLU B 1 240 ? 64.819 24.210 19.558 1.00 32.38 408 GLU B C 1
ATOM 4040 O O . GLU B 1 240 ? 64.224 23.302 20.137 1.00 30.42 408 GLU B O 1
ATOM 4046 N N . ARG B 1 241 ? 66.159 24.330 19.556 1.00 29.21 409 ARG B N 1
ATOM 4047 C CA . ARG B 1 241 ? 67.025 23.386 20.231 1.00 30.95 409 ARG B CA 1
ATOM 4048 C C . ARG B 1 241 ? 66.731 21.951 19.751 1.00 28.10 409 ARG B C 1
ATOM 4049 O O . ARG B 1 241 ? 66.513 21.056 20.555 1.00 35.18 409 ARG B O 1
ATOM 4057 N N . GLU B 1 242 ? 66.773 21.793 18.426 1.00 33.04 410 GLU B N 1
ATOM 4058 C CA . GLU B 1 242 ? 66.519 20.550 17.703 1.00 34.62 410 GLU B CA 1
ATOM 4059 C C . GLU B 1 242 ? 67.729 20.143 16.901 1.00 35.80 410 GLU B C 1
ATOM 4060 O O . GLU B 1 242 ? 68.404 20.994 16.330 1.00 30.40 410 GLU B O 1
ATOM 4066 N N . ILE B 1 243 ? 67.975 18.839 16.823 1.00 32.19 411 ILE B N 1
ATOM 4067 C CA . ILE B 1 243 ? 69.096 18.296 16.057 1.00 26.27 411 ILE B CA 1
ATOM 4068 C C . ILE B 1 243 ? 68.620 17.795 14.682 1.00 28.18 411 ILE B C 1
ATOM 4069 O O . ILE B 1 243 ? 67.620 17.052 14.602 1.00 33.45 411 ILE B O 1
ATOM 4074 N N . VAL B 1 244 ? 69.295 18.158 13.599 1.00 29.72 412 VAL B N 1
ATOM 4075 C CA . VAL B 1 244 ? 68.989 17.624 12.277 1.00 29.61 412 VAL B CA 1
ATOM 4076 C C . VAL B 1 244 ? 70.299 17.128 11.705 1.00 29.43 412 VAL B C 1
ATOM 4077 O O . VAL B 1 244 ? 71.324 17.817 11.828 1.00 31.50 412 VAL B O 1
ATOM 4081 N N . ASP B 1 245 ? 70.312 15.955 11.083 1.00 29.66 413 ASP B N 1
ATOM 4082 C CA . ASP B 1 245 ? 71.589 15.492 10.545 1.00 28.67 413 ASP B CA 1
ATOM 4083 C C . ASP B 1 245 ? 71.504 14.767 9.219 1.00 28.35 413 ASP B C 1
ATOM 4084 O O . ASP B 1 245 ? 70.424 14.364 8.809 1.00 32.43 413 ASP B O 1
ATOM 4089 N N . VAL B 1 246 ? 72.646 14.675 8.540 1.00 30.60 414 VAL B N 1
ATOM 4090 C CA . VAL B 1 246 ? 72.769 13.955 7.273 1.00 27.85 414 VAL B CA 1
ATOM 4091 C C . VAL B 1 246 ? 73.944 12.989 7.379 1.00 32.05 414 VAL B C 1
ATOM 4092 O O . VAL B 1 246 ? 75.075 13.389 7.728 1.00 31.17 414 VAL B O 1
ATOM 4096 N N . LYS B 1 247 ? 73.678 11.704 7.123 1.00 33.47 415 LYS B N 1
ATOM 4097 C CA . LYS B 1 247 ? 74.726 10.715 7.250 1.00 34.49 415 LYS B CA 1
ATOM 4098 C C . LYS B 1 247 ? 75.692 10.887 6.077 1.00 37.18 415 LYS B C 1
ATOM 4099 O O . LYS B 1 247 ? 75.280 11.187 4.942 1.00 37.56 415 LYS B O 1
ATOM 4105 N N . ALA B 1 248 ? 76.981 10.717 6.331 1.00 35.84 416 ALA B N 1
ATOM 4106 C CA . ALA B 1 248 ? 77.962 10.796 5.256 1.00 35.47 416 ALA B CA 1
ATOM 4107 C C . ALA B 1 248 ? 77.673 9.718 4.200 1.00 41.75 416 ALA B C 1
ATOM 4108 O O . ALA B 1 248 ? 77.320 8.590 4.553 1.00 41.10 416 ALA B O 1
ATOM 4110 N N . LEU B 1 249 ? 77.803 10.075 2.921 1.00 37.16 417 LEU B N 1
ATOM 4111 C CA . LEU B 1 249 ? 77.561 9.107 1.822 1.00 39.16 417 LEU B CA 1
ATOM 4112 C C . LEU B 1 249 ? 78.633 8.031 1.712 1.00 45.22 417 LEU B C 1
ATOM 4113 O O . LEU B 1 249 ? 78.385 6.909 1.249 1.00 49.52 417 LEU B O 1
ATOM 4118 N N . LYS B 1 250 ? 79.842 8.367 2.123 1.00 41.30 418 LYS B N 1
ATOM 4119 C CA . LYS B 1 250 ? 80.901 7.378 2.189 1.00 45.11 418 LYS B CA 1
ATOM 4120 C C . LYS B 1 250 ? 81.904 7.853 3.231 1.00 63.11 418 LYS B C 1
ATOM 4121 O O . LYS B 1 250 ? 81.760 8.942 3.791 1.00 46.06 418 LYS B O 1
ATOM 4127 N N . THR B 1 251 ? 82.915 7.038 3.501 1.00 45.17 419 THR B N 1
ATOM 4128 C CA . THR B 1 251 ? 84.011 7.461 4.354 1.00 39.81 419 THR B CA 1
ATOM 4129 C C . THR B 1 251 ? 85.061 8.131 3.469 1.00 66.13 419 THR B C 1
ATOM 4130 O O . THR B 1 251 ? 85.787 7.471 2.729 1.00 55.81 419 THR B O 1
ATOM 4134 N N . TYR B 1 252 ? 85.128 9.452 3.557 1.00 43.50 420 TYR B N 1
ATOM 4135 C CA . TYR B 1 252 ? 85.917 10.270 2.647 1.00 56.72 420 TYR B CA 1
ATOM 4136 C C . TYR B 1 252 ? 87.372 10.239 3.056 1.00 62.82 420 TYR B C 1
ATOM 4137 O O . TYR B 1 252 ? 88.280 10.311 2.217 1.00 46.33 420 TYR B O 1
ATOM 4146 N N . TYR B 1 253 ? 87.560 10.092 4.361 1.00 38.93 421 TYR B N 1
ATOM 4147 C CA . TYR B 1 253 ? 88.859 10.171 4.992 1.00 48.95 421 TYR B CA 1
ATOM 4148 C C . TYR B 1 253 ? 88.873 9.179 6.145 1.00 58.41 421 TYR B C 1
ATOM 4149 O O . TYR B 1 253 ? 88.281 9.425 7.199 1.00 47.87 421 TYR B O 1
ATOM 4158 N N . GLU B 1 254 ? 89.518 8.037 5.936 1.00 50.04 422 GLU B N 1
ATOM 4159 C CA . GLU B 1 254 ? 89.564 6.999 6.967 1.00 79.58 422 GLU B CA 1
ATOM 4160 C C . GLU B 1 254 ? 90.157 7.564 8.236 1.00 70.43 422 GLU B C 1
ATOM 4161 O O . GLU B 1 254 ? 91.256 8.112 8.200 1.00 46.39 422 GLU B O 1
ATOM 4167 N N . PRO B 1 255 ? 89.423 7.435 9.355 1.00 97.96 423 PRO B N 1
ATOM 4168 C CA . PRO B 1 255 ? 89.841 7.955 10.664 1.00 89.03 423 PRO B CA 1
ATOM 4169 C C . PRO B 1 255 ? 91.138 7.287 11.111 1.00 87.29 423 PRO B C 1
ATOM 4170 O O . PRO B 1 255 ? 91.987 7.926 11.734 1.00 82.88 423 PRO B O 1
ATOM 4174 N N . ALA B 1 256 ? 91.292 6.009 10.770 1.00 83.81 424 ALA B N 1
ATOM 4175 C CA . ALA B 1 256 ? 92.516 5.282 11.080 1.00 104.95 424 ALA B CA 1
ATOM 4176 C C . ALA B 1 256 ? 93.686 5.702 10.181 1.00 107.17 424 ALA B C 1
ATOM 4177 O O . ALA B 1 256 ? 94.321 4.851 9.557 1.00 112.73 424 ALA B O 1
ATOM 4179 N N . LEU B 1 257 ? 93.978 7.004 10.122 1.00 104.52 425 LEU B N 1
ATOM 4180 C CA . LEU B 1 257 ? 95.115 7.479 9.325 1.00 95.61 425 LEU B CA 1
ATOM 4181 C C . LEU B 1 257 ? 95.852 8.766 9.830 1.00 91.56 425 LEU B C 1
ATOM 4182 O O . LEU B 1 257 ? 95.878 9.787 9.145 1.00 81.53 425 LEU B O 1
ATOM 4187 N N . GLU B 1 258 ? 96.443 8.750 11.031 1.00 103.25 426 GLU B N 1
ATOM 4188 C CA . GLU B 1 258 ? 96.302 7.719 12.062 1.00 98.53 426 GLU B CA 1
ATOM 4189 C C . GLU B 1 258 ? 96.110 8.388 13.432 1.00 92.26 426 GLU B C 1
ATOM 4190 O O . GLU B 1 258 ? 94.989 8.695 13.848 1.00 71.31 426 GLU B O 1
#